Protein AF-A0AAN7HJ62-F1 (afdb_monomer_lite)

Radius of gyration: 29.07 Å; chains: 1; bounding box: 78×61×78 Å

Secondary structure (DSSP, 8-state):
----PPTT---HHHHHT-----HHHHHHHHTTS---S-TTSHHHHHHHHHHHHH-HHHHTSHHHHHHHTSTT-HHHHHHHHHHHHTTT-PPPGGG--GGG--S--SSS-PPPHHHHHHHHHH-GGGHHHHHHHHHHHT-HHHHHHT----BHHHHHHHHH-TT-HHHHHHHHHHHT-SS-BB-EETTTTEE--SS-BSS----S-S--GGGGG-BEE--TT--GGG-TT-TTSSTTEESS-BPPP-PBPPHHHHHHTTSPPPSS--SS-THHHHHHHHHTT-HHHHHHHS-SS--HHHHHHHHHHHHHHHHH-HHHHHHHHT-HHHHHHT---HHHHHHHHHHHHHHHHHTT--GGGS-TTTS-GGG--S--SSSSPPPHHHHHHHHHH-GGGHHHHHHHHHHHT-HHHHHHHHTSSSPPPPPHHHHHHHHHTT-HHHHHHHHHHHHHTT-SSPPPPHHHHHHHHHT--------------SS-BSSGGGS-----STT--BTBTBB----HHHHHHHHS-HHHHHHHTTTT-----

InterPro domains:
  IPR059552 YKP1, C-terminal domain [PF28449] (106-203)

Foldseek 3Di:
DDDDDDPDDDDPVQQLVAADDDPVLLACLLCLNDQHSNNVHPSSVLSNLNSLQPPLVSLPDPVLVVQLLDPPSLSSLLSSQLNCLLVLHHDDPSSDDPSNHQLANPPPHQHDLVSLVVNCVVPVQCLVNSLLSCLQVLVLVSNVVNVDALALLSLQQLQVNVVHPSSVNSNVVSVPDPAYWHQADQQVSGGNDPDTDIRAAAQQQHCHPVNLVFADERDPPDDLLQQRGPSSVSSNYDNDGDDPDFDFQDPVRLCVLPDDADRHHDNALCLVQLLSCLLCLPVVSNVSNDDQAATDVCLVRSLLSNLNSLQVDVNSLVVCVVCVVSLVRNVHDPLSSLLSLLSSQLSCQLVQHNPQVLDCVRPPLLSHHQANAPPGQGDLVSLLSNCVSPVLCLVSSLLSCLNVVVVVSNVVSQPPPVGDQQAPVQLVSNVVVVPVVSNVVNVVRCVVVVPPHHHHDPSVVSLVVSVPDDPPPDDDDDDDDLADGSDCNLFDWDDDDPPCQDNRSRTDTDCVVSVCLVPDDPVSVCRRSVNPPDDPD

pLDDT: mean 84.21, std 17.34, range [27.38, 98.75]

Structure (mmCIF, N/CA/C/O backbone):
data_AF-A0AAN7HJ62-F1
#
_entry.id   AF-A0AAN7HJ62-F1
#
loop_
_atom_site.group_PDB
_atom_site.id
_atom_site.type_symbol
_atom_site.label_atom_id
_atom_site.label_alt_id
_atom_site.label_comp_id
_atom_site.label_asym_id
_atom_site.label_entity_id
_atom_site.label_seq_id
_atom_site.pdbx_PDB_ins_code
_atom_site.Cartn_x
_atom_site.Cartn_y
_atom_site.Cartn_z
_atom_site.occupancy
_atom_site.B_iso_or_equiv
_atom_site.auth_seq_id
_atom_site.auth_comp_id
_atom_site.auth_asym_id
_atom_site.auth_atom_id
_atom_site.pdbx_PDB_model_num
ATOM 1 N N . MET A 1 1 ? -43.494 28.699 21.855 1.00 34.56 1 MET A N 1
ATOM 2 C CA . MET A 1 1 ? -42.240 28.694 22.639 1.00 34.56 1 MET A CA 1
ATOM 3 C C . MET A 1 1 ? -41.115 29.136 21.722 1.00 34.56 1 MET A C 1
ATOM 5 O O . MET A 1 1 ? -40.906 28.504 20.698 1.00 34.56 1 MET A O 1
ATOM 9 N N . ARG A 1 2 ? -40.505 30.290 22.009 1.00 28.14 2 ARG A N 1
ATOM 10 C CA . ARG A 1 2 ? -39.436 30.890 21.200 1.00 28.14 2 ARG A CA 1
ATOM 11 C C . ARG A 1 2 ? -38.109 30.229 21.569 1.00 28.14 2 ARG A C 1
ATOM 13 O O . ARG A 1 2 ? -37.744 30.251 22.740 1.00 28.14 2 ARG A O 1
ATOM 20 N N . PHE A 1 3 ? -37.412 29.676 20.581 1.00 32.31 3 PHE A N 1
ATOM 21 C CA . PHE A 1 3 ? -36.001 29.322 20.703 1.00 32.31 3 PHE A CA 1
ATOM 22 C C . PHE A 1 3 ? -35.208 30.608 20.953 1.00 32.31 3 PHE A C 1
ATOM 24 O O . PHE A 1 3 ? -35.239 31.536 20.145 1.00 32.31 3 PHE A O 1
ATOM 31 N N . SER A 1 4 ? -34.560 30.698 22.109 1.00 30.91 4 SER A N 1
ATOM 32 C CA . SER A 1 4 ? -33.645 31.784 22.441 1.00 30.91 4 SER A CA 1
ATOM 33 C C . SER A 1 4 ? -32.374 31.643 21.605 1.00 30.91 4 SER A C 1
ATOM 35 O O . SER A 1 4 ? -31.598 30.708 21.787 1.00 30.91 4 SER A O 1
ATOM 37 N N . TYR A 1 5 ? -32.200 32.582 20.679 1.00 30.94 5 TYR A N 1
ATOM 38 C CA . TYR A 1 5 ? -31.002 32.803 19.878 1.00 30.94 5 TYR A CA 1
ATOM 39 C C . TYR A 1 5 ? -29.822 33.166 20.791 1.00 30.94 5 TYR A C 1
ATOM 41 O O . TYR A 1 5 ? -29.873 34.180 21.488 1.00 30.94 5 TYR A O 1
ATOM 49 N N . VAL A 1 6 ? -28.767 32.348 20.790 1.00 33.50 6 VAL A N 1
ATOM 50 C CA . VAL A 1 6 ? -27.471 32.695 21.390 1.00 33.50 6 VAL A CA 1
ATOM 51 C C . VAL A 1 6 ? -26.595 33.277 20.271 1.00 33.50 6 VAL A C 1
ATOM 53 O O . VAL A 1 6 ? -26.340 32.576 19.290 1.00 33.50 6 VAL A O 1
ATOM 56 N N . PRO A 1 7 ? -26.142 34.541 20.349 1.00 31.20 7 PRO A N 1
ATOM 57 C CA . PRO A 1 7 ? -25.315 35.138 19.306 1.00 31.20 7 PRO A CA 1
ATOM 58 C C . PRO A 1 7 ? -23.915 34.504 19.303 1.00 31.20 7 PRO A C 1
ATOM 60 O O . PRO A 1 7 ? -23.236 34.526 20.325 1.00 31.20 7 PRO A O 1
ATOM 63 N N . GLY A 1 8 ? -23.465 33.980 18.156 1.00 39.97 8 GLY A N 1
ATOM 64 C CA . GLY A 1 8 ? -22.044 33.674 17.912 1.00 39.97 8 GLY A CA 1
ATOM 65 C C . GLY A 1 8 ? -21.713 32.305 17.306 1.00 39.97 8 GLY A C 1
ATOM 66 O O . GLY A 1 8 ? -20.592 32.115 16.839 1.00 39.97 8 GLY A O 1
ATOM 67 N N . LEU A 1 9 ? -22.651 31.358 17.254 1.00 49.75 9 LEU A N 1
ATOM 68 C CA . LEU A 1 9 ? -22.414 30.035 16.665 1.00 49.75 9 LEU A CA 1
ATOM 69 C C . LEU A 1 9 ? -23.018 29.979 15.258 1.00 49.75 9 LEU A C 1
ATOM 71 O O . LEU A 1 9 ? -24.230 30.062 15.096 1.00 49.75 9 LEU A O 1
ATOM 75 N N . LEU A 1 10 ? -22.168 29.843 14.236 1.00 60.00 10 LEU A N 1
ATOM 76 C CA . LEU A 1 10 ? -22.622 29.501 12.883 1.00 60.00 10 LEU A CA 1
ATOM 77 C C . LEU A 1 10 ? -23.421 28.199 12.933 1.00 60.00 10 LEU A C 1
ATOM 79 O O . LEU A 1 10 ? -22.963 27.232 13.556 1.00 60.00 10 LEU A O 1
ATOM 83 N N . ASP A 1 11 ? -24.553 28.175 12.234 1.00 77.50 11 ASP A N 1
ATOM 84 C CA . ASP A 1 11 ? -25.334 26.958 12.028 1.00 77.50 11 ASP A CA 1
ATOM 85 C C . ASP A 1 11 ? -24.508 25.932 11.226 1.00 77.50 11 ASP A C 1
ATOM 87 O O . ASP A 1 11 ? -23.636 26.293 10.428 1.00 77.50 11 ASP A O 1
ATOM 91 N N . VAL A 1 12 ? -24.743 24.637 11.440 1.00 76.94 12 VAL A N 1
ATOM 92 C CA . VAL A 1 12 ? -23.928 23.557 10.860 1.00 76.94 12 VAL A CA 1
ATOM 93 C C . VAL A 1 12 ? -23.827 23.633 9.326 1.00 76.94 12 VAL A C 1
ATOM 95 O O . VAL A 1 12 ? -22.709 23.496 8.819 1.00 76.94 12 VAL A O 1
ATOM 98 N N . PRO A 1 13 ? -24.896 23.939 8.560 1.00 81.38 13 PRO A N 1
ATOM 99 C CA . PRO A 1 13 ? -24.796 24.129 7.112 1.00 81.38 13 PRO A CA 1
ATOM 100 C C . PRO A 1 13 ? -23.798 25.224 6.708 1.00 81.38 13 PRO A C 1
ATOM 102 O O . PRO A 1 13 ? -23.042 25.047 5.755 1.00 81.38 13 PRO A O 1
ATOM 105 N N . GLN A 1 14 ? -23.726 26.324 7.465 1.00 85.38 14 GLN A N 1
ATOM 106 C CA . GLN A 1 14 ? -22.780 27.416 7.205 1.00 85.38 14 GLN A CA 1
ATOM 107 C C . GLN A 1 14 ? -21.332 27.006 7.492 1.00 85.38 14 GLN A C 1
ATOM 109 O O . GLN A 1 14 ? -20.402 27.514 6.866 1.00 85.38 14 GLN A O 1
ATOM 114 N N . ARG A 1 15 ? -21.124 26.091 8.446 1.00 88.88 15 ARG A N 1
ATOM 115 C CA . ARG A 1 15 ? -19.797 25.527 8.721 1.00 88.88 15 ARG A CA 1
ATOM 116 C C . ARG A 1 15 ? -19.365 24.578 7.612 1.00 88.88 15 ARG A C 1
ATOM 118 O O . ARG A 1 15 ? -18.216 24.631 7.185 1.00 88.88 15 ARG A O 1
ATOM 125 N N . LEU A 1 16 ? -20.283 23.740 7.131 1.00 87.25 16 LEU A N 1
ATOM 126 C CA . LEU A 1 16 ? -20.037 22.785 6.048 1.00 87.25 16 LEU A CA 1
ATOM 127 C C . LEU A 1 16 ? -19.745 23.472 4.707 1.00 87.25 16 LEU A C 1
ATOM 129 O O . LEU A 1 16 ? -18.970 22.947 3.918 1.00 87.25 16 LEU A O 1
ATOM 133 N N . SER A 1 17 ? -20.301 24.661 4.456 1.00 90.44 17 SER A N 1
ATOM 134 C CA . SER A 1 17 ? -20.029 25.415 3.225 1.00 90.44 17 SER A CA 1
ATOM 135 C C . SER A 1 17 ? -18.665 26.119 3.210 1.00 90.44 17 SER A C 1
ATOM 137 O O . SER A 1 17 ? -18.243 26.629 2.174 1.00 90.44 17 SER A O 1
ATOM 139 N N . ARG A 1 18 ? -17.975 26.212 4.352 1.00 93.00 18 ARG A N 1
ATOM 140 C CA . ARG A 1 18 ? -16.694 26.920 4.482 1.00 93.00 18 ARG A CA 1
ATOM 141 C C . ARG A 1 18 ? -15.527 25.951 4.318 1.00 93.00 18 ARG A C 1
ATOM 143 O O . ARG A 1 18 ? -15.300 25.102 5.174 1.00 93.00 18 ARG A O 1
ATOM 150 N N . THR A 1 19 ? -14.762 26.130 3.244 1.00 93.56 19 THR A N 1
ATOM 151 C CA . THR A 1 19 ? -13.652 25.243 2.844 1.00 93.56 19 THR A CA 1
ATOM 152 C C . THR A 1 19 ? -12.260 25.817 3.125 1.00 93.56 19 THR A C 1
ATOM 154 O O . THR A 1 19 ? -11.263 25.099 3.027 1.00 93.56 19 THR A O 1
ATOM 157 N N . ALA A 1 20 ? -12.168 27.100 3.494 1.00 94.44 20 ALA A N 1
ATOM 158 C CA . ALA A 1 20 ? -10.898 27.764 3.774 1.00 94.44 20 ALA A CA 1
ATOM 159 C C . ALA A 1 20 ? -10.181 27.127 4.974 1.00 94.44 20 ALA A C 1
ATOM 161 O O . ALA A 1 20 ? -10.801 26.841 5.999 1.00 94.44 20 ALA A O 1
ATOM 162 N N . TYR A 1 21 ? -8.870 26.925 4.848 1.00 94.50 21 TYR A N 1
ATOM 163 C CA . TYR A 1 21 ? -8.033 26.429 5.938 1.00 94.50 21 TYR A CA 1
ATOM 164 C C . TYR A 1 21 ? -7.871 27.493 7.032 1.00 94.50 21 TYR A C 1
ATOM 166 O O . TYR A 1 21 ? -7.545 28.642 6.739 1.00 94.50 21 TYR A O 1
ATOM 174 N N . ASP A 1 22 ? -8.035 27.076 8.286 1.00 95.12 22 ASP A N 1
ATOM 175 C CA . ASP A 1 22 ? -7.809 27.892 9.479 1.00 95.12 22 ASP A CA 1
ATOM 176 C C . ASP A 1 22 ? -7.033 27.058 10.504 1.00 95.12 22 ASP A C 1
ATOM 178 O O . ASP A 1 22 ? -7.568 26.136 11.126 1.00 95.12 22 ASP A O 1
ATOM 182 N N . GLY A 1 23 ? -5.746 27.372 10.664 1.00 94.44 23 GLY A N 1
ATOM 183 C CA . GLY A 1 23 ? -4.855 26.630 11.552 1.00 94.44 23 GLY A CA 1
ATOM 184 C C . GLY A 1 23 ? -5.162 26.803 13.042 1.00 94.44 23 GLY A C 1
ATOM 185 O O . GLY A 1 23 ? -4.812 25.917 13.825 1.00 94.44 23 GLY A O 1
ATOM 186 N N . ALA A 1 24 ? -5.808 27.903 13.444 1.00 95.88 24 ALA A N 1
ATOM 187 C CA . ALA A 1 24 ? -6.216 28.126 14.829 1.00 95.88 24 ALA A CA 1
ATOM 188 C C . ALA A 1 24 ? -7.467 27.301 15.152 1.00 95.88 24 ALA A C 1
ATOM 190 O O . ALA A 1 24 ? -7.483 26.592 16.158 1.00 95.88 24 ALA A O 1
ATOM 191 N N . ALA A 1 25 ? -8.456 27.302 14.252 1.00 95.25 25 ALA A N 1
ATOM 192 C CA . ALA A 1 25 ? -9.637 26.449 14.377 1.00 95.25 25 ALA A CA 1
ATOM 193 C C . ALA A 1 25 ? -9.271 24.954 14.385 1.00 95.25 25 ALA A C 1
ATOM 195 O O . ALA A 1 25 ? -9.813 24.196 15.188 1.00 95.25 25 ALA A O 1
ATOM 196 N N . CYS A 1 26 ? -8.315 24.533 13.545 1.00 96.56 26 CYS A N 1
ATOM 197 C CA . CYS A 1 26 ? -7.801 23.158 13.551 1.00 96.56 26 CYS A CA 1
ATOM 198 C C . CYS A 1 26 ? -7.174 22.791 14.904 1.00 96.56 26 CYS A C 1
ATOM 200 O O . CYS A 1 26 ? -7.480 21.733 15.450 1.00 96.56 26 CYS A O 1
ATOM 202 N N . ARG A 1 27 ? -6.343 23.676 15.476 1.00 97.12 27 ARG A N 1
ATOM 203 C CA . ARG A 1 27 ? -5.712 23.448 16.787 1.00 97.12 27 ARG A CA 1
ATOM 204 C C . ARG A 1 27 ? -6.743 23.307 17.903 1.00 97.12 27 ARG A C 1
ATOM 206 O O . ARG A 1 27 ? -6.680 22.349 18.666 1.00 97.12 27 ARG A O 1
ATOM 213 N N . ALA A 1 28 ? -7.689 24.243 17.979 1.00 97.31 28 ALA A N 1
ATOM 214 C CA . ALA A 1 28 ? -8.726 24.238 19.008 1.00 97.31 28 ALA A CA 1
ATOM 215 C C . ALA A 1 28 ? -9.591 22.972 18.924 1.00 97.31 28 ALA A C 1
ATOM 217 O O . ALA A 1 28 ? -9.940 22.379 19.942 1.00 97.31 28 ALA A O 1
ATOM 218 N N . ALA A 1 29 ? -9.896 22.509 17.710 1.00 97.50 29 ALA A N 1
ATOM 219 C CA . ALA A 1 29 ? -10.641 21.273 17.512 1.00 97.50 29 ALA A CA 1
ATOM 220 C C . ALA A 1 29 ? -9.853 20.036 17.927 1.00 97.50 29 ALA A C 1
ATOM 222 O O . ALA A 1 29 ? -10.395 19.189 18.627 1.00 97.50 29 ALA A O 1
ATOM 223 N N . LEU A 1 30 ? -8.575 19.964 17.552 1.00 96.94 30 LEU A N 1
ATOM 224 C CA . LEU A 1 30 ? -7.676 18.869 17.908 1.00 96.94 30 LEU A CA 1
ATOM 225 C C . LEU A 1 30 ? -7.553 18.705 19.428 1.00 96.94 30 LEU A C 1
ATOM 227 O O . LEU A 1 30 ? -7.611 17.583 19.920 1.00 96.94 30 LEU A O 1
ATOM 231 N N . ARG A 1 31 ? -7.477 19.818 20.166 1.00 97.69 31 ARG A N 1
ATOM 232 C CA . ARG A 1 31 ? -7.431 19.852 21.639 1.00 97.69 31 ARG A CA 1
ATOM 233 C C . ARG A 1 31 ? -8.788 19.661 22.324 1.00 97.69 31 ARG A C 1
ATOM 235 O O . ARG A 1 31 ? -8.876 19.726 23.549 1.00 97.69 31 ARG A O 1
ATOM 242 N N . GLY A 1 32 ? -9.859 19.474 21.551 1.00 97.00 32 GLY A N 1
ATOM 243 C CA . GLY A 1 32 ? -11.221 19.358 22.069 1.00 97.00 32 GLY A CA 1
ATOM 244 C C . GLY A 1 32 ? -11.734 20.622 22.769 1.00 97.00 32 GLY A C 1
ATOM 245 O O . GLY A 1 32 ? -12.573 20.532 23.661 1.00 97.00 32 GLY A O 1
ATOM 246 N N . GLU A 1 33 ? -11.219 21.792 22.396 1.00 97.06 33 GLU A N 1
ATOM 247 C CA . GLU A 1 33 ? -11.586 23.086 22.979 1.00 97.06 33 GLU A CA 1
ATOM 248 C C . GLU A 1 33 ? -12.795 23.697 22.258 1.00 97.06 33 GLU A C 1
ATOM 250 O O . GLU A 1 33 ? -13.673 24.279 22.897 1.00 97.06 33 GLU A O 1
ATOM 255 N N . GLN A 1 34 ? -12.861 23.573 20.925 1.00 94.81 34 GLN A N 1
ATOM 256 C CA . GLN A 1 34 ? -13.913 24.204 20.124 1.00 94.81 34 GLN A CA 1
ATOM 257 C C . GLN A 1 34 ? -14.198 23.475 18.805 1.00 94.81 34 GLN A C 1
ATOM 259 O O . GLN A 1 34 ? -13.300 22.967 18.140 1.00 94.81 34 GLN A O 1
ATOM 264 N N . MET A 1 35 ? -15.461 23.491 18.369 1.00 93.56 35 MET A N 1
ATOM 265 C CA . MET A 1 35 ? -15.853 23.025 17.037 1.00 93.56 35 MET A CA 1
ATOM 266 C C . MET A 1 35 ? -15.442 24.030 15.936 1.00 93.56 35 MET A C 1
ATOM 268 O O . MET A 1 35 ? -15.850 25.199 16.010 1.00 93.56 35 MET A O 1
ATOM 272 N N . PRO A 1 36 ? -14.726 23.600 14.873 1.00 93.94 36 PRO A N 1
ATOM 273 C CA . PRO A 1 36 ? -14.311 24.465 13.771 1.00 93.94 36 PRO A CA 1
ATOM 274 C C . PRO A 1 36 ? -15.472 25.164 13.070 1.00 93.94 36 PRO A C 1
ATOM 276 O O . PRO A 1 36 ? -16.551 24.595 12.880 1.00 93.94 36 PRO A O 1
ATOM 279 N N . SER A 1 37 ? -15.239 26.396 12.621 1.00 91.06 37 SER A N 1
ATOM 280 C CA . SER A 1 37 ? -16.208 27.159 11.825 1.00 91.06 37 SER A CA 1
ATOM 281 C C . SER A 1 37 ? -16.223 26.770 10.338 1.00 91.06 37 SER A C 1
ATOM 283 O O . SER A 1 37 ? -17.085 27.232 9.599 1.00 91.06 37 SER A O 1
ATOM 285 N N . ASN A 1 38 ? -15.285 25.927 9.903 1.00 93.06 38 ASN A N 1
ATOM 286 C CA . ASN A 1 38 ? -14.951 25.593 8.517 1.00 93.06 38 ASN A CA 1
ATOM 287 C C . ASN A 1 38 ? -14.954 24.073 8.268 1.00 93.06 38 ASN A C 1
ATOM 289 O O . ASN A 1 38 ? -13.984 23.502 7.779 1.00 93.06 38 ASN A O 1
ATOM 293 N N . LEU A 1 39 ? -16.056 23.399 8.609 1.00 94.00 39 LEU A N 1
ATOM 294 C CA . LEU A 1 39 ? -16.227 21.946 8.450 1.00 94.00 39 LEU A CA 1
ATOM 295 C C . LEU A 1 39 ? -16.313 21.461 6.991 1.00 94.00 39 LEU A C 1
ATOM 297 O O . LEU A 1 39 ? -16.396 20.251 6.771 1.00 94.00 39 LEU A O 1
ATOM 301 N N . GLY A 1 40 ? -16.302 22.372 6.014 1.00 92.25 40 GLY A N 1
ATOM 302 C CA . GLY A 1 40 ? -16.067 22.049 4.606 1.00 92.25 40 GLY A CA 1
ATOM 303 C C . GLY A 1 40 ? -14.589 21.812 4.277 1.00 92.25 40 GLY A C 1
ATOM 304 O O . GLY A 1 40 ? -14.281 21.299 3.207 1.00 92.25 40 GLY A O 1
ATOM 305 N N . ASN A 1 41 ? -13.664 22.175 5.172 1.00 93.81 41 ASN A N 1
ATOM 306 C CA . ASN A 1 41 ? -12.242 21.880 5.033 1.00 93.81 41 ASN A CA 1
ATOM 307 C C . ASN A 1 41 ? -11.910 20.501 5.626 1.00 93.81 41 ASN A C 1
ATOM 309 O O . ASN A 1 41 ? -12.194 20.239 6.793 1.00 93.81 41 ASN A O 1
ATOM 313 N N . GLU A 1 42 ? -11.265 19.633 4.851 1.00 93.00 42 GLU A N 1
ATOM 314 C CA . GLU A 1 42 ? -10.982 18.254 5.264 1.00 93.00 42 GLU A CA 1
ATOM 315 C C . GLU A 1 42 ? -10.034 18.154 6.468 1.00 93.00 42 GLU A C 1
ATOM 317 O O . GLU A 1 42 ? -10.309 17.405 7.405 1.00 93.00 42 GLU A O 1
ATOM 322 N N . VAL A 1 43 ? -8.982 18.976 6.515 1.00 94.75 43 VAL A N 1
ATOM 323 C CA . VAL A 1 43 ? -8.031 19.011 7.640 1.00 94.75 43 VAL A CA 1
ATOM 324 C C . VAL A 1 43 ? -8.747 19.390 8.938 1.00 94.75 43 VAL A C 1
ATOM 326 O O . VAL A 1 43 ? -8.548 18.748 9.968 1.00 94.75 43 VAL A O 1
ATOM 329 N N . ALA A 1 44 ? -9.654 20.371 8.884 1.00 95.88 44 ALA A N 1
ATOM 330 C CA . ALA A 1 44 ? -10.465 20.757 10.038 1.00 95.88 44 ALA A CA 1
ATOM 331 C C . ALA A 1 44 ? -11.379 19.615 10.518 1.00 95.88 44 ALA A C 1
ATOM 333 O O . ALA A 1 44 ? -11.548 19.431 11.726 1.00 95.88 44 ALA A O 1
ATOM 334 N N . ARG A 1 45 ? -11.943 18.819 9.595 1.00 96.12 45 ARG A N 1
ATOM 335 C CA . ARG A 1 45 ? -12.752 17.635 9.939 1.00 96.12 45 ARG A CA 1
ATOM 336 C C . ARG A 1 45 ? -11.909 16.569 10.638 1.00 96.12 45 ARG A C 1
ATOM 338 O O . ARG A 1 45 ? -12.356 16.048 11.655 1.00 96.12 45 ARG A O 1
ATOM 345 N N . LEU A 1 46 ? -10.704 16.279 10.143 1.00 96.12 46 LEU A N 1
ATOM 346 C CA . LEU A 1 46 ? -9.788 15.308 10.755 1.00 96.12 46 LEU A CA 1
ATOM 347 C C . LEU A 1 46 ? -9.353 15.749 12.160 1.00 96.12 46 LEU A C 1
ATOM 349 O O . LEU A 1 46 ? -9.448 14.967 13.106 1.00 96.12 46 LEU A O 1
ATOM 353 N N . CYS A 1 47 ? -8.972 17.023 12.326 1.00 97.50 47 CYS A N 1
ATOM 354 C CA . CYS A 1 47 ? -8.679 17.604 13.638 1.00 97.50 47 CYS A CA 1
ATOM 355 C C . CYS A 1 47 ? -9.869 17.469 14.601 1.00 97.50 47 CYS A C 1
ATOM 357 O O . CYS A 1 47 ? -9.681 17.104 15.759 1.00 97.50 47 CYS A O 1
ATOM 359 N N . LEU A 1 48 ? -11.096 17.714 14.125 1.00 97.94 48 LEU A N 1
ATOM 360 C CA . LEU A 1 48 ? -12.304 17.543 14.931 1.00 97.94 48 LEU A CA 1
ATOM 361 C C . LEU A 1 48 ? -12.535 16.077 15.332 1.00 97.94 48 LEU A C 1
ATOM 363 O O . LEU A 1 48 ? -12.838 15.817 16.494 1.00 97.94 48 LEU A O 1
ATOM 367 N N . VAL A 1 49 ? -12.376 15.117 14.412 1.00 98.00 49 VAL A N 1
ATOM 368 C CA . VAL A 1 49 ? -12.493 13.679 14.725 1.00 98.00 49 VAL A CA 1
ATOM 369 C C . VAL A 1 49 ? -11.513 13.293 15.827 1.00 98.00 49 VAL A C 1
ATOM 371 O O . VAL A 1 49 ? -11.924 12.676 16.813 1.00 98.00 49 VAL A O 1
ATOM 374 N N . ARG A 1 50 ? -10.247 13.709 15.717 1.00 97.12 50 ARG A N 1
ATOM 375 C CA . ARG A 1 50 ? -9.253 13.464 16.765 1.00 97.12 50 ARG A CA 1
ATOM 376 C C . ARG A 1 50 ? -9.656 14.085 18.095 1.00 97.12 50 ARG A C 1
ATOM 378 O O . ARG A 1 50 ? -9.661 13.393 19.111 1.00 97.12 50 ARG A O 1
ATOM 385 N N . GLY A 1 51 ? -10.073 15.349 18.079 1.00 98.12 51 GLY A N 1
ATOM 386 C CA . GLY A 1 51 ? -10.568 16.043 19.264 1.00 98.12 51 GLY A CA 1
ATOM 387 C C . GLY A 1 51 ? -11.682 15.278 19.973 1.00 98.12 51 GLY A C 1
ATOM 388 O O . GLY A 1 51 ? -11.623 15.040 21.179 1.00 98.12 51 GLY A O 1
ATOM 389 N N . ILE A 1 52 ? -12.675 14.810 19.214 1.00 98.56 52 ILE A N 1
ATOM 390 C CA . ILE A 1 52 ? -13.781 14.000 19.737 1.00 98.56 52 ILE A CA 1
ATOM 391 C C . ILE A 1 52 ? -13.254 12.701 20.368 1.00 98.56 52 ILE A C 1
ATOM 393 O O . ILE A 1 52 ? -13.668 12.340 21.467 1.00 98.56 52 ILE A O 1
ATOM 397 N N . ARG A 1 53 ? -12.321 11.995 19.720 1.00 97.69 53 ARG A N 1
ATOM 398 C CA . ARG A 1 53 ? -11.784 10.717 20.225 1.00 97.69 53 ARG A CA 1
ATOM 399 C C . ARG A 1 53 ? -10.908 10.861 21.473 1.00 97.69 53 ARG A C 1
ATOM 401 O O . ARG A 1 53 ? -10.881 9.953 22.309 1.00 97.69 53 ARG A O 1
ATOM 408 N N . HIS A 1 54 ? -10.199 11.975 21.619 1.00 97.00 54 HIS A N 1
ATOM 409 C CA . HIS A 1 54 ? -9.254 12.183 22.719 1.00 97.00 54 HIS A CA 1
ATOM 410 C C . HIS A 1 54 ? -9.869 12.917 23.920 1.00 97.00 54 HIS A C 1
ATOM 412 O O . HIS A 1 54 ? -9.442 12.685 25.050 1.00 97.00 54 HIS A O 1
ATOM 418 N N . HIS A 1 55 ? -10.923 13.716 23.722 1.00 97.94 55 HIS A N 1
ATOM 419 C CA . HIS A 1 55 ? -11.489 14.568 24.771 1.00 97.94 55 HIS A CA 1
ATOM 420 C C . HIS A 1 55 ? -12.936 14.180 25.109 1.00 97.94 55 HIS A C 1
ATOM 422 O O . HIS A 1 55 ? -13.897 14.606 24.470 1.00 97.94 55 HIS A O 1
ATOM 428 N N . ALA A 1 56 ? -13.112 13.391 26.175 1.00 97.12 56 ALA A N 1
ATOM 429 C CA . ALA A 1 56 ? -14.416 12.836 26.551 1.00 97.12 56 ALA A CA 1
ATOM 430 C C . ALA A 1 56 ? -15.480 13.907 26.872 1.00 97.12 56 ALA A C 1
ATOM 432 O O . ALA A 1 56 ? -16.644 13.745 26.515 1.00 97.12 56 ALA A O 1
ATOM 433 N N . ALA A 1 57 ? -15.107 15.008 27.536 1.00 97.75 57 ALA A N 1
ATOM 434 C CA . ALA A 1 57 ? -16.034 16.114 27.805 1.00 97.75 57 ALA A CA 1
ATOM 435 C C . ALA A 1 57 ? -16.505 16.787 26.504 1.00 97.75 57 ALA A C 1
ATOM 437 O O . ALA A 1 57 ? -17.690 17.065 26.340 1.00 97.75 57 ALA A O 1
ATOM 438 N N . PHE A 1 58 ? -15.591 16.965 25.549 1.00 97.81 58 PHE A N 1
ATOM 439 C CA . PHE A 1 58 ? -15.892 17.552 24.249 1.00 97.81 58 PHE A CA 1
ATOM 440 C C . PHE A 1 58 ? -16.808 16.656 23.407 1.00 97.81 58 PHE A C 1
ATOM 442 O O . PHE A 1 58 ? -17.784 17.140 22.837 1.00 97.81 58 PHE A O 1
ATOM 449 N N . ALA A 1 59 ? -16.587 15.338 23.406 1.00 97.56 59 ALA A N 1
ATOM 450 C CA . ALA A 1 59 ? -17.467 14.379 22.730 1.00 97.56 59 ALA A CA 1
ATOM 451 C C . ALA A 1 59 ? -18.906 14.354 23.283 1.00 97.56 59 ALA A C 1
ATOM 453 O O . ALA A 1 59 ? -19.854 14.054 22.551 1.00 97.56 59 ALA A O 1
ATOM 454 N N . ARG A 1 60 ? -19.077 14.676 24.573 1.00 96.81 60 ARG A N 1
ATOM 455 C CA . ARG A 1 60 ? -20.389 14.806 25.228 1.00 96.81 60 ARG A CA 1
ATOM 456 C C . ARG A 1 60 ? -21.040 16.174 25.015 1.00 96.81 60 ARG A C 1
ATOM 458 O O . ARG A 1 60 ? -22.188 16.350 25.416 1.00 96.81 60 ARG A O 1
ATOM 465 N N . SER A 1 61 ? -20.341 17.131 24.405 1.00 96.31 61 SER A N 1
ATOM 466 C CA . SER A 1 61 ? -20.885 18.473 24.204 1.00 96.31 61 SER A CA 1
ATOM 467 C C . SER A 1 61 ? -22.152 18.449 23.330 1.00 96.31 61 SER A C 1
ATOM 469 O O . SER A 1 61 ? -22.252 17.626 22.409 1.00 96.31 61 SER A O 1
ATOM 471 N N . PRO A 1 62 ? -23.115 19.360 23.576 1.00 93.19 62 PRO A N 1
ATOM 472 C CA . PRO A 1 62 ? -24.311 19.490 22.742 1.00 93.19 62 PRO A CA 1
ATOM 473 C C . PRO A 1 62 ? -23.981 19.746 21.269 1.00 93.19 62 PRO A C 1
ATOM 475 O O . PRO A 1 62 ? -24.645 19.211 20.389 1.00 93.19 62 PRO A O 1
ATOM 478 N N . ASP A 1 63 ? -22.917 20.504 21.015 1.00 91.69 63 ASP A N 1
ATOM 479 C CA . ASP A 1 63 ? -22.411 20.827 19.684 1.00 91.69 63 ASP A CA 1
ATOM 480 C C . ASP A 1 63 ? -22.018 19.569 18.893 1.00 91.69 63 ASP A C 1
ATOM 482 O O . ASP A 1 63 ? -22.480 19.360 17.770 1.00 91.69 63 ASP A O 1
ATOM 486 N N . VAL A 1 64 ? -21.208 18.690 19.496 1.00 94.75 64 VAL A N 1
ATOM 487 C CA . VAL A 1 64 ? -20.784 17.431 18.863 1.00 94.75 64 VAL A CA 1
ATOM 488 C C . VAL A 1 64 ? -21.955 16.456 18.738 1.00 94.75 64 VAL A C 1
ATOM 490 O O . VAL A 1 64 ? -22.084 15.788 17.713 1.00 94.75 64 VAL A O 1
ATOM 493 N N . ALA A 1 65 ? -22.832 16.381 19.745 1.00 92.94 65 ALA A N 1
ATOM 494 C CA . ALA A 1 65 ? -24.028 15.542 19.685 1.00 92.94 65 ALA A CA 1
ATOM 495 C C . ALA A 1 65 ? -24.984 15.984 18.562 1.00 92.94 65 ALA A C 1
ATOM 497 O O . ALA A 1 65 ? -25.476 15.142 17.812 1.00 92.94 65 ALA A O 1
ATOM 498 N N . GLY A 1 66 ? -25.193 17.294 18.408 1.00 91.12 66 GLY A N 1
ATOM 499 C CA . GLY A 1 66 ? -25.990 17.876 17.333 1.00 91.12 66 GLY A CA 1
ATOM 500 C C . GLY A 1 66 ? -25.392 17.591 15.958 1.00 91.12 66 GLY A C 1
ATOM 501 O O . GLY A 1 66 ? -26.104 17.130 15.073 1.00 91.12 66 GLY A O 1
ATOM 502 N N . LEU A 1 67 ? -24.077 17.776 15.792 1.00 92.38 67 LEU A N 1
ATOM 503 C CA . LEU A 1 67 ? -23.378 17.470 14.541 1.00 92.38 67 LEU A CA 1
ATOM 504 C C . LEU A 1 67 ? -23.453 15.978 14.174 1.00 92.38 67 LEU A C 1
ATOM 506 O O . LEU A 1 67 ? -23.691 15.641 13.016 1.00 92.38 67 LEU A O 1
ATOM 510 N N . ALA A 1 68 ? -23.271 15.090 15.154 1.00 93.12 68 ALA A N 1
ATOM 511 C CA . ALA A 1 68 ? -23.325 13.641 14.965 1.00 93.12 68 ALA A CA 1
ATOM 512 C C . ALA A 1 68 ? -24.719 13.128 14.562 1.00 93.12 68 ALA A C 1
ATOM 514 O O . ALA A 1 68 ? -24.817 12.088 13.917 1.00 93.12 68 ALA A O 1
ATOM 515 N N . ALA A 1 69 ? -25.787 13.844 14.922 1.00 90.69 69 ALA A N 1
ATOM 516 C CA . ALA A 1 69 ? -27.157 13.476 14.571 1.00 90.69 69 ALA A CA 1
ATOM 517 C C . ALA A 1 69 ? -27.553 13.863 13.130 1.00 90.69 69 ALA A C 1
ATOM 519 O O . ALA A 1 69 ? -28.618 13.463 12.661 1.00 90.69 69 ALA A O 1
ATOM 520 N N . ILE A 1 70 ? -26.730 14.644 12.417 1.00 88.94 70 ILE A N 1
ATOM 521 C CA . ILE A 1 70 ? -27.060 15.131 11.072 1.00 88.94 70 ILE A CA 1
ATOM 522 C C . ILE A 1 70 ? -26.808 14.031 10.023 1.00 88.94 70 ILE A C 1
ATOM 524 O O . ILE A 1 70 ? -25.694 13.498 9.945 1.00 88.94 70 ILE A O 1
ATOM 528 N N . PRO A 1 71 ? -27.789 13.723 9.150 1.00 87.62 71 PRO A N 1
ATOM 529 C CA . PRO A 1 71 ? -27.595 12.791 8.042 1.00 87.62 71 PRO A CA 1
ATOM 530 C C . PRO A 1 71 ? -26.396 13.168 7.159 1.00 87.62 71 PRO A C 1
ATOM 532 O O . PRO A 1 71 ? -26.179 14.333 6.833 1.00 87.62 71 PRO A O 1
ATOM 535 N N . GLY A 1 72 ? -25.593 12.174 6.773 1.00 87.12 72 GLY A N 1
ATOM 536 C CA . GLY A 1 72 ? -24.364 12.386 5.997 1.00 87.12 72 GLY A CA 1
ATOM 537 C C . GLY A 1 72 ? -23.139 12.804 6.825 1.00 87.12 72 GLY A C 1
ATOM 538 O O . GLY A 1 72 ? -22.042 12.884 6.281 1.00 87.12 72 GLY A O 1
ATOM 539 N N . GLN A 1 73 ? -23.276 13.005 8.142 1.00 91.31 73 GLN A N 1
ATOM 540 C CA . GLN A 1 73 ? -22.162 13.307 9.055 1.00 91.31 73 GLN A CA 1
ATOM 541 C C . GLN A 1 73 ? -21.724 12.098 9.905 1.00 91.31 73 GLN A C 1
ATOM 543 O O . GLN A 1 73 ? -21.181 12.253 11.001 1.00 91.31 73 GLN A O 1
ATOM 548 N N . GLY A 1 74 ? -21.895 10.878 9.375 1.00 93.31 74 GLY A N 1
ATOM 549 C CA . GLY A 1 74 ? -21.607 9.618 10.078 1.00 93.31 74 GLY A CA 1
ATOM 550 C C . GLY A 1 74 ? -20.173 9.486 10.611 1.00 93.31 74 GLY A C 1
ATOM 551 O O . GLY A 1 74 ? -19.963 8.828 11.625 1.00 93.31 74 GLY A O 1
ATOM 552 N N . LEU A 1 75 ? -19.203 10.180 10.002 1.00 95.62 75 LEU A N 1
ATOM 553 C CA . LEU A 1 75 ? -17.824 10.286 10.500 1.00 95.62 75 LEU A CA 1
ATOM 554 C C . LEU A 1 75 ? -17.765 10.769 11.961 1.00 95.62 75 LEU A C 1
ATOM 556 O O . LEU A 1 75 ? -17.098 10.162 12.797 1.00 95.62 75 LEU A O 1
ATOM 560 N N . PHE A 1 76 ? -18.490 11.842 12.288 1.00 97.25 76 PHE A N 1
ATOM 561 C CA . PHE A 1 76 ? -18.488 12.405 13.640 1.00 97.25 76 PHE A CA 1
ATOM 562 C C . PHE A 1 76 ? -19.310 11.553 14.609 1.00 97.25 76 PHE A C 1
ATOM 564 O O . PHE A 1 76 ? -18.943 11.440 15.778 1.00 97.25 76 PHE A O 1
ATOM 571 N N . ALA A 1 77 ? -20.371 10.899 14.122 1.00 97.31 77 ALA A N 1
ATOM 572 C CA . ALA A 1 77 ? -21.135 9.934 14.908 1.00 97.31 77 ALA A CA 1
ATOM 573 C C . ALA A 1 77 ? -20.269 8.745 15.340 1.00 97.31 77 ALA A C 1
ATOM 575 O O . ALA A 1 77 ? -20.221 8.438 16.528 1.00 97.31 77 ALA A O 1
ATOM 576 N N . ARG A 1 78 ? -19.506 8.141 14.417 1.00 98.19 78 ARG A N 1
ATOM 577 C CA . ARG A 1 78 ? -18.560 7.060 14.736 1.00 98.19 78 ARG A CA 1
ATOM 578 C C . ARG A 1 78 ? -17.501 7.515 15.734 1.00 98.19 78 ARG A C 1
ATOM 580 O O . ARG A 1 78 ? -17.305 6.853 16.750 1.00 98.19 78 ARG A O 1
ATOM 587 N N . ALA A 1 79 ? -16.874 8.671 15.507 1.00 98.38 79 ALA A N 1
ATOM 588 C CA . ALA A 1 79 ? -15.879 9.230 16.426 1.00 98.38 79 ALA A CA 1
ATOM 589 C C . ALA A 1 79 ? -16.438 9.419 17.848 1.00 98.38 79 ALA A C 1
ATOM 591 O O . ALA A 1 79 ? -15.808 9.025 18.834 1.00 98.38 79 ALA A O 1
ATOM 592 N N . ARG A 1 80 ? -17.653 9.973 17.948 1.00 98.31 80 ARG A N 1
ATOM 593 C CA . ARG A 1 80 ? -18.355 10.187 19.216 1.00 98.31 80 ARG A CA 1
ATOM 594 C C . ARG A 1 80 ? -18.701 8.864 19.890 1.00 98.31 80 ARG A C 1
ATOM 596 O O . ARG A 1 80 ? -18.385 8.688 21.062 1.00 98.31 80 ARG A O 1
ATOM 603 N N . ASN A 1 81 ? -19.312 7.934 19.162 1.00 98.44 81 ASN A N 1
ATOM 604 C CA . ASN A 1 81 ? -19.703 6.625 19.680 1.00 98.44 81 ASN A CA 1
ATOM 605 C C . ASN A 1 81 ? -18.490 5.848 20.199 1.00 98.44 81 ASN A C 1
ATOM 607 O O . ASN A 1 81 ? -18.550 5.298 21.295 1.00 98.44 81 ASN A O 1
ATOM 611 N N . ALA A 1 82 ? -17.369 5.878 19.469 1.00 98.56 82 ALA A N 1
ATOM 612 C CA . ALA A 1 82 ? -16.113 5.297 19.931 1.00 98.56 82 ALA A CA 1
ATOM 613 C C . ALA A 1 82 ? -15.691 5.903 21.277 1.00 98.56 82 ALA A C 1
ATOM 615 O O . ALA A 1 82 ? -15.389 5.170 22.213 1.00 98.56 82 ALA A O 1
ATOM 616 N N . ARG A 1 83 ? -15.693 7.239 21.400 1.00 98.44 83 ARG A N 1
ATOM 617 C CA . ARG A 1 83 ? -15.290 7.931 22.634 1.00 98.44 83 ARG A CA 1
ATOM 618 C C . ARG A 1 83 ? -16.181 7.609 23.828 1.00 98.44 83 ARG A C 1
ATOM 620 O O . ARG A 1 83 ? -15.654 7.482 24.935 1.00 98.44 83 ARG A O 1
ATOM 627 N N . LEU A 1 84 ? -17.491 7.502 23.618 1.00 98.50 84 LEU A N 1
ATOM 628 C CA . LEU A 1 84 ? -18.436 7.114 24.666 1.00 98.50 84 LEU A CA 1
ATOM 629 C C . LEU A 1 84 ? -18.144 5.693 25.157 1.00 98.50 84 LEU A C 1
ATOM 631 O O . LEU A 1 84 ? -17.935 5.513 26.352 1.00 98.50 84 LEU A O 1
ATOM 635 N N . ILE A 1 85 ? -17.986 4.730 24.239 1.00 98.69 85 ILE A N 1
ATOM 636 C CA . ILE A 1 85 ? -17.629 3.342 24.582 1.00 98.69 85 ILE A CA 1
ATOM 637 C C . ILE A 1 85 ? -16.324 3.311 25.385 1.00 98.69 85 ILE A C 1
ATOM 639 O O . ILE A 1 85 ? -16.280 2.733 26.464 1.00 98.69 85 ILE A O 1
ATOM 643 N N . MET A 1 86 ? -15.287 4.014 24.916 1.00 98.50 86 MET A N 1
ATOM 644 C CA . MET A 1 86 ? -13.991 4.151 25.603 1.00 98.50 86 MET A CA 1
ATOM 645 C C . MET A 1 86 ? -14.064 4.892 26.949 1.00 98.50 86 MET A C 1
ATOM 647 O O . MET A 1 86 ? -13.055 5.024 27.639 1.00 98.50 86 MET A O 1
ATOM 651 N N . SER A 1 87 ? -15.227 5.436 27.301 1.00 98.31 87 SER A N 1
ATOM 652 C CA . SER A 1 87 ? -15.506 6.088 28.581 1.00 98.31 87 SER A CA 1
ATOM 653 C C . SER A 1 87 ? -16.526 5.300 29.413 1.00 98.31 87 SER A C 1
ATOM 655 O O . SER A 1 87 ? -17.153 5.885 30.289 1.00 98.31 87 SER A O 1
ATOM 657 N N . ASP A 1 88 ? -16.686 4.000 29.136 1.00 98.56 88 ASP A N 1
ATOM 658 C CA . ASP A 1 88 ? -17.639 3.092 29.790 1.00 98.56 88 ASP A CA 1
ATOM 659 C C . ASP A 1 88 ? -19.121 3.465 29.594 1.00 98.56 88 ASP A C 1
ATOM 661 O O . ASP A 1 88 ? -19.977 3.127 30.408 1.00 98.56 88 ASP A O 1
ATOM 665 N N . GLU A 1 89 ? -19.447 4.153 28.496 1.00 98.06 89 GLU A N 1
ATOM 666 C CA . GLU A 1 89 ? -20.812 4.561 28.159 1.00 98.06 89 GLU A CA 1
ATOM 667 C C . GLU A 1 89 ? -21.264 3.917 26.844 1.00 98.06 89 GLU A C 1
ATOM 669 O O . GLU A 1 89 ? -20.735 4.210 25.770 1.00 98.06 89 GLU A O 1
ATOM 674 N N . ILE A 1 90 ? -22.289 3.063 26.907 1.00 97.81 90 ILE A N 1
ATOM 675 C CA . ILE A 1 90 ? -22.875 2.443 25.715 1.00 97.81 90 ILE A CA 1
ATOM 676 C C . ILE A 1 90 ? -23.807 3.441 25.016 1.00 97.81 90 ILE A C 1
ATOM 678 O O . ILE A 1 90 ? -24.818 3.832 25.609 1.00 97.81 90 ILE A O 1
ATOM 682 N N . PRO A 1 91 ? -23.534 3.840 23.756 1.00 96.69 9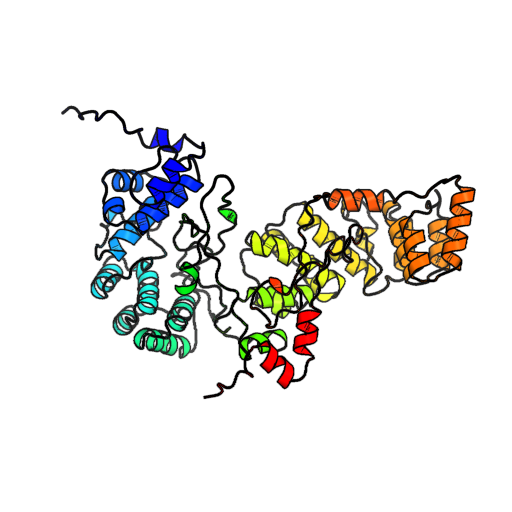1 PRO A N 1
ATOM 683 C CA . PRO A 1 91 ? -24.404 4.770 23.055 1.00 96.69 91 PRO A CA 1
ATOM 684 C C . PRO A 1 91 ? -25.813 4.178 22.861 1.00 96.69 91 PRO A C 1
ATOM 686 O O . PRO A 1 91 ? -25.963 2.954 22.736 1.00 96.69 91 PRO A O 1
ATOM 689 N N . PRO A 1 92 ? -26.857 5.024 22.830 1.00 94.25 92 PRO A N 1
ATOM 690 C CA . PRO A 1 92 ? -28.235 4.574 22.666 1.00 94.25 92 PRO A CA 1
ATOM 691 C C . PRO A 1 92 ? -28.480 4.039 21.244 1.00 94.25 92 PRO A C 1
ATOM 693 O O . PRO A 1 92 ? -27.712 4.330 20.322 1.00 94.25 92 PRO A O 1
ATOM 696 N N . LYS A 1 93 ? -29.552 3.258 21.054 1.00 92.69 93 LYS A N 1
ATOM 697 C CA . LYS A 1 93 ? -29.821 2.542 19.791 1.00 92.69 93 LYS A CA 1
ATOM 698 C C . LYS A 1 93 ? -29.934 3.483 18.593 1.00 92.69 93 LYS A C 1
ATOM 700 O O . LYS A 1 93 ? -29.480 3.156 17.501 1.00 92.69 93 LYS A O 1
ATOM 705 N N . GLU A 1 94 ? -30.482 4.672 18.801 1.00 91.06 94 GLU A N 1
ATOM 706 C CA . GLU A 1 94 ? -30.674 5.693 17.771 1.00 91.06 94 GLU A CA 1
ATOM 707 C C . GLU A 1 94 ? -29.332 6.218 17.237 1.00 91.06 94 GLU A C 1
ATOM 709 O O . GLU A 1 94 ? -29.232 6.579 16.069 1.00 91.06 94 GLU A O 1
ATOM 714 N N . ALA A 1 95 ? -28.284 6.212 18.069 1.00 91.06 95 ALA A N 1
ATOM 715 C CA . ALA A 1 95 ? -26.933 6.611 17.678 1.00 91.06 95 ALA A CA 1
ATOM 716 C C . ALA A 1 95 ? -26.119 5.461 17.056 1.00 91.06 95 ALA A C 1
ATOM 718 O O . ALA A 1 95 ? -25.046 5.712 16.507 1.00 91.06 95 ALA A O 1
ATOM 719 N N . MET A 1 96 ? -26.606 4.218 17.139 1.00 93.88 96 MET A N 1
ATOM 720 C CA . MET A 1 96 ? -25.887 2.980 16.815 1.00 93.88 96 MET A CA 1
ATOM 721 C C . MET A 1 96 ? -26.559 2.239 15.654 1.00 93.88 96 MET A C 1
ATOM 723 O O . MET A 1 96 ? -27.137 1.164 15.823 1.00 93.88 96 MET A O 1
ATOM 727 N N . GLN A 1 97 ? -26.464 2.836 14.469 1.00 91.88 97 GLN A N 1
ATOM 728 C CA . GLN A 1 97 ? -26.852 2.246 13.189 1.00 91.88 97 GLN A CA 1
ATOM 729 C C . GLN A 1 97 ? -25.611 1.670 12.481 1.00 91.88 97 GLN A C 1
ATOM 731 O O . GLN A 1 97 ? -24.493 2.068 12.823 1.00 91.88 97 GLN A O 1
ATOM 736 N N . PRO A 1 98 ? -25.761 0.759 11.502 1.00 90.69 98 PRO A N 1
ATOM 737 C CA . PRO A 1 98 ? -24.624 0.137 10.816 1.00 90.69 98 PRO A CA 1
ATOM 738 C C . PRO A 1 98 ? -23.574 1.134 10.297 1.00 90.69 98 PRO A C 1
ATOM 740 O O . PRO A 1 98 ? -22.375 0.908 10.438 1.00 90.69 98 PRO A O 1
ATOM 743 N N . GLU A 1 99 ? -24.003 2.283 9.776 1.00 91.25 99 GLU A N 1
ATOM 744 C CA . GLU A 1 99 ? -23.136 3.330 9.222 1.00 91.25 99 GLU A CA 1
ATOM 745 C C . GLU A 1 99 ? -22.433 4.167 10.307 1.00 91.25 99 GLU A C 1
ATOM 747 O O . GLU A 1 99 ? -21.465 4.886 10.023 1.00 91.25 99 GLU A O 1
ATOM 752 N N . THR A 1 100 ? -22.917 4.098 11.551 1.00 95.06 100 THR A N 1
ATOM 753 C CA . THR A 1 100 ? -22.401 4.834 12.714 1.00 95.06 100 THR A CA 1
ATOM 754 C C . THR A 1 100 ? -21.706 3.936 13.737 1.00 95.06 100 THR A C 1
ATOM 756 O O . THR A 1 100 ? -21.275 4.428 14.788 1.00 95.06 100 THR A O 1
ATOM 759 N N . TYR A 1 101 ? -21.521 2.649 13.424 1.00 96.12 101 TYR A N 1
ATOM 760 C CA . TYR A 1 101 ? -20.674 1.763 14.211 1.00 96.12 101 TYR A CA 1
ATOM 761 C C . TYR A 1 101 ? -19.207 2.182 14.102 1.00 96.12 101 TYR A C 1
ATOM 763 O O . TYR A 1 101 ? -18.646 2.209 13.004 1.00 96.12 101 TYR A O 1
ATOM 771 N N . PRO A 1 102 ? -18.553 2.519 15.225 1.00 97.31 102 PRO A N 1
ATOM 772 C CA . PRO A 1 102 ? -17.127 2.786 15.210 1.00 97.31 102 PRO A CA 1
ATOM 773 C C . PRO A 1 102 ? -16.337 1.504 14.950 1.00 97.31 102 PRO A C 1
ATOM 775 O O . PRO A 1 102 ? -16.588 0.471 15.569 1.00 97.31 102 PRO A O 1
ATOM 778 N N . TYR A 1 103 ? -15.344 1.591 14.066 1.00 97.31 103 TYR A N 1
ATOM 779 C CA . TYR A 1 103 ? -14.462 0.466 13.758 1.00 97.31 103 TYR A CA 1
ATOM 780 C C . TYR A 1 103 ? -13.412 0.236 14.861 1.00 97.31 103 TYR A C 1
ATOM 782 O O . TYR A 1 103 ? -13.241 -0.884 15.334 1.00 97.31 103 TYR A O 1
ATOM 790 N N . CYS A 1 104 ? -12.759 1.309 15.331 1.00 97.69 104 CYS A N 1
ATOM 791 C CA . CYS A 1 104 ? -11.806 1.2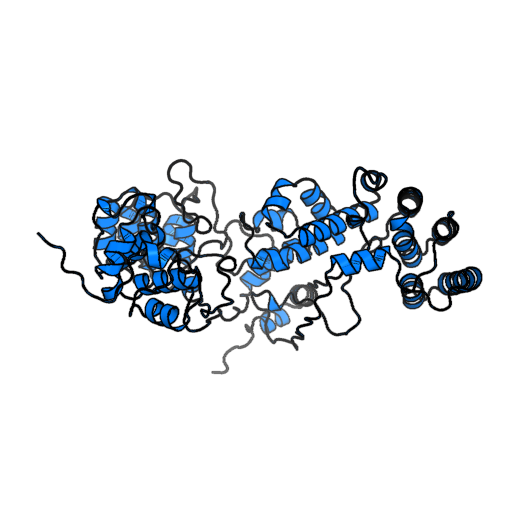77 16.445 1.00 97.69 104 CYS A CA 1
ATOM 792 C C . CYS A 1 104 ? -12.425 1.847 17.735 1.00 97.69 104 CYS A C 1
ATOM 794 O O . CYS A 1 104 ? -12.712 3.049 17.806 1.00 97.69 104 CYS A O 1
ATOM 796 N N . ILE A 1 105 ? -12.577 1.000 18.763 1.00 98.19 105 ILE A N 1
ATOM 797 C CA . ILE A 1 105 ? -13.250 1.308 20.048 1.00 98.19 105 ILE A CA 1
ATOM 798 C C . ILE A 1 105 ? -12.347 1.173 21.287 1.00 98.19 105 ILE A C 1
ATOM 800 O O . ILE A 1 105 ? -12.842 1.096 22.410 1.00 98.19 105 ILE A O 1
ATOM 804 N N . TRP A 1 106 ? -11.033 1.088 21.084 1.00 97.38 106 TRP A N 1
ATOM 805 C CA . TRP A 1 106 ? -10.041 0.810 22.136 1.00 97.38 106 TRP A CA 1
ATOM 806 C C . TRP A 1 106 ? -8.869 1.805 22.158 1.00 97.38 106 TRP A C 1
ATOM 808 O O . TRP A 1 106 ? -7.940 1.650 22.945 1.00 97.38 106 TRP A O 1
ATOM 818 N N . HIS A 1 107 ? -8.878 2.817 21.283 1.00 95.69 107 HIS A N 1
ATOM 819 C CA . HIS A 1 107 ? -7.829 3.835 21.200 1.00 95.69 107 HIS A CA 1
ATOM 820 C C . HIS A 1 107 ? -8.426 5.252 21.153 1.00 95.69 107 HIS A C 1
ATOM 822 O O . HIS A 1 107 ? -9.257 5.518 20.276 1.00 95.69 107 HIS A O 1
ATOM 828 N N . PRO A 1 108 ? -8.010 6.187 22.029 1.00 95.31 108 PRO A N 1
ATOM 829 C CA . PRO A 1 108 ? -6.800 6.142 22.864 1.00 95.31 108 PRO A CA 1
ATOM 830 C C . PRO A 1 108 ? -6.972 5.498 24.248 1.00 95.31 108 PRO A C 1
ATOM 832 O O . PRO A 1 108 ? -6.018 5.469 25.018 1.00 95.31 108 PRO A O 1
ATOM 835 N N . ALA A 1 109 ? -8.169 5.025 24.595 1.00 96.38 109 ALA A N 1
ATOM 836 C CA . ALA A 1 109 ? -8.445 4.422 25.895 1.00 96.38 109 ALA A CA 1
ATOM 837 C C . ALA A 1 109 ? -9.226 3.116 25.734 1.00 96.38 109 ALA A C 1
ATOM 839 O O . ALA A 1 109 ? -10.036 2.978 24.820 1.00 96.38 109 ALA A O 1
ATOM 840 N N . ILE A 1 110 ? -8.990 2.180 26.645 1.00 97.25 110 ILE A N 1
ATOM 841 C CA . ILE A 1 110 ? -9.646 0.873 26.687 1.00 97.25 110 ILE A CA 1
ATOM 842 C C . ILE A 1 110 ? -10.817 0.963 27.672 1.00 97.25 110 ILE A C 1
ATOM 844 O O . ILE A 1 110 ? -10.646 1.484 28.775 1.00 97.25 110 ILE A O 1
ATOM 848 N N . ALA A 1 111 ? -11.993 0.475 27.275 1.00 98.50 111 ALA A N 1
ATOM 849 C CA . ALA A 1 111 ? -13.151 0.375 28.163 1.00 98.50 111 ALA A CA 1
ATOM 850 C C . ALA A 1 111 ? -13.040 -0.849 29.083 1.00 98.50 111 ALA A C 1
ATOM 852 O O . ALA A 1 111 ? -12.297 -1.787 28.797 1.00 98.50 111 ALA A O 1
ATOM 853 N N . LYS A 1 112 ? -13.811 -0.878 30.168 1.00 98.62 112 LYS A N 1
ATOM 854 C CA . LYS A 1 112 ? -13.885 -2.041 31.059 1.00 98.62 112 LYS A CA 1
ATOM 855 C C . LYS A 1 112 ? -14.451 -3.260 30.338 1.00 98.62 112 LYS A C 1
ATOM 857 O O . LYS A 1 112 ? -15.282 -3.150 29.436 1.00 98.62 112 LYS A O 1
ATOM 862 N N . GLU A 1 113 ? -14.059 -4.436 30.816 1.00 98.44 113 GLU A N 1
ATOM 863 C CA . GLU A 1 113 ? -14.545 -5.715 30.296 1.00 98.44 113 GLU A CA 1
ATOM 864 C C . GLU A 1 113 ? -16.083 -5.805 30.316 1.00 98.44 113 GLU A C 1
ATOM 866 O O . GLU A 1 113 ? -16.686 -6.194 29.319 1.00 98.44 113 GLU A O 1
ATOM 871 N N . ASP A 1 114 ? -16.737 -5.352 31.392 1.00 98.62 114 ASP A N 1
ATOM 872 C CA . ASP A 1 114 ? -18.206 -5.350 31.492 1.00 98.62 114 ASP A CA 1
ATOM 873 C C . ASP A 1 114 ? -18.879 -4.436 30.463 1.00 98.62 114 ASP A C 1
ATOM 875 O O . ASP A 1 114 ? -19.904 -4.809 29.890 1.00 98.62 114 ASP A O 1
ATOM 879 N N . THR A 1 115 ? -18.278 -3.281 30.161 1.00 98.75 115 THR A N 1
ATOM 880 C CA . THR A 1 115 ? -18.751 -2.384 29.097 1.00 98.75 115 THR A CA 1
ATOM 881 C C . THR A 1 115 ? -18.733 -3.115 27.758 1.00 98.75 115 THR A C 1
ATOM 883 O O . THR A 1 115 ? -19.708 -3.095 27.010 1.00 98.75 115 THR A O 1
ATOM 886 N N . TYR A 1 116 ? -17.638 -3.804 27.444 1.00 98.75 116 TYR A N 1
ATOM 887 C CA . TYR A 1 116 ? -17.524 -4.562 26.203 1.00 98.75 116 TYR A CA 1
ATOM 888 C C . TYR A 1 116 ? -18.483 -5.757 26.141 1.00 98.75 116 TYR A C 1
ATOM 890 O O . TYR A 1 116 ? -19.062 -6.016 25.082 1.00 98.75 116 TYR A O 1
ATOM 898 N N . ARG A 1 117 ? -18.713 -6.437 27.269 1.00 98.69 117 ARG A N 1
ATOM 899 C CA . ARG A 1 117 ? -19.710 -7.506 27.395 1.00 98.69 117 ARG A CA 1
ATOM 900 C C . ARG A 1 117 ? -21.121 -6.986 27.113 1.00 98.69 117 ARG A C 1
ATOM 902 O O . ARG A 1 117 ? -21.827 -7.557 26.283 1.00 98.69 117 ARG A O 1
ATOM 909 N N . GLU A 1 118 ? -21.509 -5.866 27.723 1.00 98.50 118 GLU A N 1
ATOM 910 C CA . GLU A 1 118 ? -22.796 -5.210 27.464 1.00 98.50 118 GLU A CA 1
ATOM 911 C C . GLU A 1 118 ? -22.909 -4.738 26.005 1.00 98.50 118 GLU A C 1
ATOM 913 O O . GLU A 1 118 ? -23.957 -4.907 25.376 1.00 98.50 118 GLU A O 1
ATOM 918 N N . LEU A 1 119 ? -21.828 -4.190 25.435 1.00 98.56 119 LEU A N 1
ATOM 919 C CA . LEU A 1 119 ? -21.794 -3.732 24.047 1.00 98.56 119 LEU A CA 1
ATOM 920 C C . LEU A 1 119 ? -22.065 -4.881 23.071 1.00 98.56 119 LEU A C 1
ATOM 922 O O . LEU A 1 119 ? -22.910 -4.735 22.189 1.00 98.56 119 LEU A O 1
ATOM 926 N N . ALA A 1 120 ? -21.382 -6.016 23.238 1.00 98.12 120 ALA A N 1
ATOM 927 C CA . ALA A 1 120 ? -21.558 -7.188 22.383 1.00 98.12 120 ALA A CA 1
ATOM 928 C C . ALA A 1 120 ? -22.968 -7.788 22.505 1.00 98.12 120 ALA A C 1
ATOM 930 O O . ALA A 1 120 ? -23.538 -8.226 21.507 1.00 98.12 120 ALA A O 1
ATOM 931 N N . GLN A 1 121 ? -23.559 -7.762 23.704 1.00 97.75 121 GLN A N 1
ATOM 932 C CA . GLN A 1 121 ? -24.936 -8.211 23.924 1.00 97.75 121 GLN A CA 1
ATOM 933 C C . GLN A 1 121 ? -25.963 -7.272 23.276 1.00 97.75 121 GLN A C 1
ATOM 935 O O . GLN A 1 121 ? -26.913 -7.732 22.641 1.00 97.75 121 GLN A O 1
ATOM 940 N N . ARG A 1 122 ? -25.792 -5.951 23.424 1.00 97.62 122 ARG A N 1
ATOM 941 C CA . ARG A 1 122 ? -26.734 -4.949 22.896 1.00 97.62 122 ARG A CA 1
ATOM 942 C C . ARG A 1 122 ? -26.608 -4.768 21.383 1.00 97.62 122 ARG A C 1
ATOM 944 O O . ARG A 1 122 ? -27.620 -4.527 20.725 1.00 97.62 122 ARG A O 1
ATOM 951 N N . TYR A 1 123 ? -25.397 -4.900 20.843 1.00 97.12 123 TYR A N 1
ATOM 952 C CA . TYR A 1 123 ? -25.085 -4.750 19.422 1.00 97.12 123 TYR A CA 1
ATOM 953 C C . TYR A 1 123 ? -24.246 -5.937 18.916 1.00 97.12 123 TYR A C 1
ATOM 955 O O . TYR A 1 123 ? -23.036 -5.801 18.719 1.00 97.12 123 TYR A O 1
ATOM 963 N N . PRO A 1 124 ? -24.871 -7.098 18.631 1.00 95.56 124 PRO A N 1
ATOM 964 C CA . PRO A 1 124 ? -24.155 -8.305 18.202 1.00 95.56 124 PRO A CA 1
ATOM 965 C C . PRO A 1 124 ? -23.286 -8.125 16.950 1.00 95.56 124 PRO A C 1
ATOM 967 O O . PRO A 1 124 ? -22.270 -8.798 16.799 1.00 95.56 124 PRO A O 1
ATOM 970 N N . ALA A 1 125 ? -23.634 -7.181 16.068 1.00 95.12 125 ALA A N 1
ATOM 971 C CA . ALA A 1 125 ? -22.841 -6.839 14.886 1.00 95.12 125 ALA A CA 1
ATOM 972 C C . ALA A 1 125 ? -21.447 -6.263 15.220 1.00 95.12 125 ALA A C 1
ATOM 974 O O . ALA A 1 125 ? -20.556 -6.303 14.376 1.00 95.12 125 ALA A O 1
ATOM 975 N N . MET A 1 126 ? -21.237 -5.759 16.443 1.00 97.25 126 MET A N 1
ATOM 976 C CA . MET A 1 126 ? -19.964 -5.183 16.895 1.00 97.25 126 MET A CA 1
ATOM 977 C C . MET A 1 126 ? -19.052 -6.169 17.636 1.00 97.25 126 MET A C 1
ATOM 979 O O . MET A 1 126 ? -18.002 -5.782 18.154 1.00 97.25 126 MET A O 1
ATOM 983 N N . ARG A 1 127 ? -19.429 -7.451 17.716 1.00 97.69 127 ARG A N 1
ATOM 984 C CA . ARG A 1 127 ? -18.683 -8.452 18.494 1.00 97.69 127 ARG A CA 1
ATOM 985 C C . ARG A 1 127 ? -17.225 -8.626 18.051 1.00 97.69 127 ARG A C 1
ATOM 987 O O . ARG A 1 127 ? -16.387 -8.939 18.884 1.00 97.69 127 ARG A O 1
ATOM 994 N N . TYR A 1 128 ? -16.895 -8.366 16.783 1.00 98.38 128 TYR A N 1
ATOM 995 C CA . TYR A 1 128 ? -15.510 -8.426 16.291 1.00 98.38 128 TYR A CA 1
ATOM 996 C C . TYR A 1 128 ? -14.677 -7.220 16.731 1.00 98.38 128 TYR A C 1
ATOM 998 O O . TYR A 1 128 ? -13.531 -7.385 17.139 1.00 98.38 128 TYR A O 1
ATOM 1006 N N . GLN A 1 129 ? -15.262 -6.022 16.743 1.00 98.44 129 GLN A N 1
ATOM 1007 C CA . GLN A 1 129 ? -14.643 -4.825 17.309 1.00 98.44 129 GLN A CA 1
ATOM 1008 C C . GLN A 1 129 ? -14.384 -5.021 18.807 1.00 98.44 129 GLN A C 1
ATOM 1010 O O . GLN A 1 129 ? -13.314 -4.664 19.299 1.00 98.44 129 GLN A O 1
ATOM 1015 N N . VAL A 1 130 ? -15.331 -5.646 19.518 1.00 98.75 130 VAL A N 1
ATOM 1016 C CA . VAL A 1 130 ? -15.148 -6.057 20.916 1.00 98.75 130 VAL A CA 1
ATOM 1017 C C . VAL A 1 130 ? -14.043 -7.106 21.051 1.00 98.75 130 VAL A C 1
ATOM 1019 O O . VAL A 1 130 ? -13.171 -6.956 21.900 1.00 98.75 130 VAL A O 1
ATOM 1022 N N . GLY A 1 131 ? -14.017 -8.130 20.196 1.00 98.62 131 GLY A N 1
ATOM 1023 C CA . GLY A 1 131 ? -12.977 -9.160 20.209 1.00 98.62 131 GLY A CA 1
ATOM 1024 C C . GLY A 1 131 ? -11.574 -8.591 20.000 1.00 98.62 131 GLY A C 1
ATOM 1025 O O . GLY A 1 131 ? -10.643 -8.962 20.714 1.00 98.62 131 GLY A O 1
ATOM 1026 N N . ARG A 1 132 ? -11.423 -7.623 19.091 1.00 98.50 132 ARG A N 1
ATOM 1027 C CA . ARG A 1 132 ? -10.152 -6.916 18.898 1.00 98.50 132 ARG A CA 1
ATOM 1028 C C . ARG A 1 132 ? -9.795 -6.014 20.078 1.00 98.50 132 ARG A C 1
ATOM 1030 O O . ARG A 1 132 ? -8.639 -5.989 20.488 1.00 98.50 132 ARG A O 1
ATOM 1037 N N . ALA A 1 133 ? -10.773 -5.351 20.696 1.00 98.56 133 ALA A N 1
ATOM 1038 C CA . ALA A 1 133 ? -10.545 -4.638 21.953 1.00 98.56 133 ALA A CA 1
ATOM 1039 C C . ALA A 1 133 ? -10.087 -5.586 23.079 1.00 98.56 133 ALA A C 1
ATOM 1041 O O . ALA A 1 133 ? -9.209 -5.225 23.856 1.00 98.56 133 ALA A O 1
ATOM 1042 N N . CYS A 1 134 ? -10.608 -6.818 23.133 1.00 98.75 134 CYS A N 1
ATOM 1043 C CA . CYS A 1 134 ? -10.163 -7.838 24.087 1.00 98.75 134 CYS A CA 1
ATOM 1044 C C . CYS A 1 134 ? -8.702 -8.243 23.856 1.00 98.75 134 CYS A C 1
ATOM 1046 O O . CYS A 1 134 ? -7.969 -8.398 24.829 1.00 98.75 134 CYS A O 1
ATOM 1048 N N . ALA A 1 135 ? -8.257 -8.362 22.601 1.00 98.50 135 ALA A N 1
ATOM 1049 C CA . ALA A 1 135 ? -6.849 -8.607 22.272 1.00 98.50 135 ALA A CA 1
ATOM 1050 C C . ALA A 1 135 ? -5.928 -7.481 22.780 1.00 98.50 135 ALA A C 1
ATOM 1052 O O . ALA A 1 135 ? -4.865 -7.740 23.348 1.00 98.50 135 ALA A O 1
ATOM 1053 N N . VAL A 1 136 ? -6.373 -6.228 22.664 1.00 97.69 136 VAL A N 1
ATOM 1054 C CA . VAL A 1 136 ? -5.653 -5.057 23.189 1.00 97.69 136 VAL A CA 1
ATOM 1055 C C . VAL A 1 136 ? -5.672 -4.992 24.720 1.00 97.69 136 VAL A C 1
ATOM 1057 O O . VAL A 1 136 ? -4.672 -4.648 25.345 1.00 97.69 136 VAL A O 1
ATOM 1060 N N . ALA A 1 137 ? -6.794 -5.331 25.346 1.00 97.44 137 ALA A N 1
ATOM 1061 C CA . ALA A 1 137 ? -6.966 -5.239 26.793 1.00 97.44 137 ALA A CA 1
ATOM 1062 C C . ALA A 1 137 ? -6.436 -6.460 27.563 1.00 97.44 137 ALA A C 1
ATOM 1064 O O . ALA A 1 137 ? -6.175 -6.375 28.760 1.00 97.44 137 ALA A O 1
ATOM 1065 N N . GLY A 1 138 ? -6.283 -7.605 26.894 1.00 98.00 138 GLY A N 1
ATOM 1066 C CA . GLY A 1 138 ? -6.015 -8.889 27.538 1.00 98.00 138 GLY A CA 1
ATOM 1067 C C . GLY A 1 138 ? -7.246 -9.575 28.133 1.00 98.00 138 GLY A C 1
ATOM 1068 O O . GLY A 1 138 ? -7.093 -10.428 29.002 1.00 98.00 138 GLY A O 1
ATOM 1069 N N . TYR A 1 139 ? -8.459 -9.229 27.699 1.00 98.56 139 TYR A N 1
ATOM 1070 C CA . TYR A 1 139 ? -9.702 -9.821 28.211 1.00 98.56 139 TYR A CA 1
ATOM 1071 C C . TYR A 1 139 ? -9.977 -11.190 27.568 1.00 98.56 139 TYR A C 1
ATOM 1073 O O . TYR A 1 139 ? -10.915 -11.358 26.789 1.00 98.56 139 TYR A O 1
ATOM 1081 N N . SER A 1 140 ? -9.128 -12.181 27.861 1.00 98.31 140 SER A N 1
ATOM 1082 C CA . SER A 1 140 ? -9.197 -13.511 27.234 1.00 98.31 140 SER A CA 1
ATOM 1083 C C . SER A 1 140 ? -10.473 -14.276 27.573 1.00 98.31 140 SER A C 1
ATOM 1085 O O . SER A 1 140 ? -10.975 -15.020 26.734 1.00 98.31 140 SER A O 1
ATOM 1087 N N . GLN A 1 141 ? -11.030 -14.076 28.770 1.00 98.38 141 GLN A N 1
ATOM 1088 C CA . GLN A 1 141 ? -12.300 -14.684 29.156 1.00 98.38 141 GLN A CA 1
ATOM 1089 C C . GLN A 1 141 ? -13.454 -14.140 28.308 1.00 98.38 141 GLN A C 1
ATOM 1091 O O . GLN A 1 141 ? -14.112 -14.929 27.631 1.00 98.38 141 GLN A O 1
ATOM 1096 N N . LEU A 1 142 ? -13.639 -12.815 28.266 1.00 98.62 142 LEU A N 1
ATOM 1097 C CA . LEU A 1 142 ? -14.642 -12.196 27.402 1.00 98.62 142 LEU A CA 1
ATOM 1098 C C . LEU A 1 142 ? -14.449 -12.587 25.933 1.00 98.62 142 LEU A C 1
ATOM 1100 O O . LEU A 1 142 ? -15.421 -12.926 25.273 1.00 98.62 142 LEU A O 1
ATOM 1104 N N . TYR A 1 143 ? -13.214 -12.619 25.421 1.00 98.69 143 TYR A N 1
ATOM 1105 C CA . TYR A 1 143 ? -12.963 -13.052 24.043 1.00 98.69 143 TYR A CA 1
ATOM 1106 C C . TYR A 1 143 ? -13.554 -14.441 23.740 1.00 98.69 143 TYR A C 1
ATOM 1108 O O . TYR A 1 143 ? -14.185 -14.621 22.699 1.00 98.69 143 TYR A O 1
ATOM 1116 N N . ARG A 1 144 ? -13.406 -15.406 24.661 1.00 98.25 144 ARG A N 1
ATOM 1117 C CA . ARG A 1 144 ? -13.997 -16.749 24.516 1.00 98.25 144 ARG A CA 1
ATOM 1118 C C . ARG A 1 144 ? -15.528 -16.718 24.567 1.00 98.25 144 ARG A C 1
ATOM 1120 O O . ARG A 1 144 ? -16.159 -17.478 23.844 1.00 98.25 144 ARG A O 1
ATOM 1127 N N . GLU A 1 145 ? -16.122 -15.841 25.380 1.00 98.31 145 GLU A N 1
ATOM 1128 C CA . GLU A 1 145 ? -17.585 -15.672 25.475 1.00 98.31 145 GLU A CA 1
ATOM 1129 C C . GLU A 1 145 ? -18.213 -15.157 24.166 1.00 98.31 145 GLU A C 1
ATOM 1131 O O . GLU A 1 145 ? -19.381 -15.432 23.900 1.00 98.31 145 GLU A O 1
ATOM 1136 N N . LEU A 1 146 ? -17.459 -14.419 23.341 1.00 98.12 146 LEU A N 1
ATOM 1137 C CA . LEU A 1 146 ? -17.959 -13.834 22.088 1.00 98.12 146 LEU A CA 1
ATOM 1138 C C . LEU A 1 146 ? -18.183 -14.859 20.964 1.00 98.12 146 LEU A C 1
ATOM 1140 O O . LEU A 1 146 ? -18.854 -14.520 19.982 1.00 98.12 146 LEU A O 1
ATOM 1144 N N . ASP A 1 147 ? -17.598 -16.057 21.087 1.00 96.56 147 ASP A N 1
ATOM 1145 C CA . ASP A 1 147 ? -17.682 -17.154 20.111 1.00 96.56 147 ASP A CA 1
ATOM 1146 C C . ASP A 1 147 ? -17.439 -16.672 18.665 1.00 96.56 147 ASP A C 1
ATOM 1148 O O . ASP A 1 147 ? -18.287 -16.747 17.767 1.00 96.56 147 ASP A O 1
ATOM 1152 N N . LEU A 1 148 ? -16.281 -16.034 18.468 1.00 98.12 148 LEU A N 1
ATOM 1153 C CA . LEU A 1 148 ? -15.874 -15.487 17.177 1.00 98.12 148 LEU A CA 1
ATOM 1154 C C . LEU A 1 148 ? -15.198 -16.558 16.328 1.00 98.12 148 LEU A C 1
ATOM 1156 O O . LEU A 1 148 ? -14.445 -17.391 16.831 1.00 98.12 148 LEU A O 1
ATOM 1160 N N . LEU A 1 149 ? -15.363 -16.457 15.006 1.00 97.88 149 LEU A N 1
ATOM 1161 C CA . LEU A 1 149 ? -14.445 -17.144 14.101 1.00 97.88 149 LEU A CA 1
ATOM 1162 C C . LEU A 1 149 ? -13.006 -16.660 14.366 1.00 97.88 149 LEU A C 1
ATOM 1164 O O . LEU A 1 149 ? -12.818 -15.460 14.597 1.00 97.88 149 LEU A O 1
ATOM 1168 N N . PRO A 1 150 ? -12.002 -17.553 14.294 1.00 98.00 150 PRO A N 1
ATOM 1169 C CA . PRO A 1 150 ? -10.600 -17.230 14.553 1.00 98.00 150 PRO A CA 1
ATOM 1170 C C . PRO A 1 150 ? -10.059 -16.255 13.493 1.00 98.00 150 PRO A C 1
ATOM 1172 O O . PRO A 1 150 ? -9.614 -16.659 12.417 1.00 98.00 150 PRO A O 1
ATOM 1175 N N . ASP A 1 151 ? -10.158 -14.960 13.790 1.00 98.50 151 ASP A N 1
ATOM 1176 C CA . ASP A 1 151 ? -9.835 -13.857 12.885 1.00 98.50 151 ASP A CA 1
ATOM 1177 C C . ASP A 1 151 ? -8.351 -13.466 12.947 1.00 98.50 151 ASP A C 1
ATOM 1179 O O . ASP A 1 151 ? -7.778 -13.283 14.024 1.00 98.50 151 ASP A O 1
ATOM 1183 N N . VAL A 1 152 ? -7.729 -13.312 11.775 1.00 97.12 152 VAL A N 1
ATOM 1184 C CA . VAL A 1 152 ? -6.295 -13.007 11.663 1.00 97.12 152 VAL A CA 1
ATOM 1185 C C . VAL A 1 152 ? -5.930 -11.604 12.144 1.00 97.12 152 VAL A C 1
ATOM 1187 O O . VAL A 1 152 ? -4.831 -11.430 12.661 1.00 97.12 152 VAL A O 1
ATOM 1190 N N . SER A 1 153 ? -6.819 -10.613 12.043 1.00 96.12 153 SER A N 1
ATOM 1191 C CA . SER A 1 153 ? -6.539 -9.264 12.544 1.00 96.12 153 SER A CA 1
ATOM 1192 C C . SER A 1 153 ? -6.593 -9.205 14.067 1.00 96.12 153 SER A C 1
ATOM 1194 O O . SER A 1 153 ? -5.763 -8.539 14.683 1.00 96.12 153 SER A O 1
ATOM 1196 N N . ILE A 1 154 ? -7.494 -9.961 14.700 1.00 98.38 154 ILE A N 1
ATOM 1197 C CA . ILE A 1 154 ? -7.475 -10.128 16.161 1.00 98.38 154 ILE A CA 1
ATOM 1198 C C . ILE A 1 154 ? -6.194 -10.850 16.607 1.00 98.38 154 ILE A C 1
ATOM 1200 O O . ILE A 1 154 ? -5.593 -10.451 17.605 1.00 98.38 154 ILE A O 1
ATOM 1204 N N . ALA A 1 155 ? -5.735 -11.865 15.866 1.00 98.19 155 ALA A N 1
ATOM 1205 C CA . ALA A 1 155 ? -4.468 -12.536 16.165 1.00 98.19 155 ALA A CA 1
ATOM 1206 C C . ALA A 1 155 ? -3.265 -11.589 16.047 1.00 98.19 155 ALA A C 1
ATOM 1208 O O . ALA A 1 155 ? -2.421 -11.571 16.940 1.00 98.19 155 ALA A O 1
ATOM 1209 N N . GLU A 1 156 ? -3.176 -10.793 14.976 1.00 96.44 156 GLU A N 1
ATOM 1210 C CA . GLU A 1 156 ? -2.091 -9.816 14.815 1.00 96.44 156 GLU A CA 1
ATOM 1211 C C . GLU A 1 156 ? -2.087 -8.785 15.951 1.00 96.44 156 GLU A C 1
ATOM 1213 O O . GLU A 1 156 ? -1.033 -8.519 16.522 1.00 96.44 156 GLU A O 1
ATOM 1218 N N . GLU A 1 157 ? -3.256 -8.272 16.343 1.00 96.69 157 GLU A N 1
ATOM 1219 C CA . GLU A 1 157 ? -3.398 -7.354 17.479 1.00 96.69 157 GLU A CA 1
ATOM 1220 C C . GLU A 1 157 ? -2.946 -7.994 18.803 1.00 96.69 157 GLU A C 1
ATOM 1222 O O . GLU A 1 157 ? -2.155 -7.418 19.551 1.00 96.69 157 GLU A O 1
ATOM 1227 N N . ALA A 1 158 ? -3.402 -9.219 19.072 1.00 97.75 158 ALA A N 1
ATOM 1228 C CA . ALA A 1 158 ? -3.066 -9.964 20.281 1.00 97.75 158 ALA A CA 1
ATOM 1229 C C . ALA A 1 158 ? -1.559 -10.256 20.379 1.00 97.75 158 ALA A C 1
ATOM 1231 O O . ALA A 1 158 ? -0.970 -10.152 21.457 1.00 97.75 158 ALA A O 1
ATOM 1232 N N . ARG A 1 159 ? -0.921 -10.571 19.245 1.00 95.69 159 ARG A N 1
ATOM 1233 C CA . ARG A 1 159 ? 0.521 -10.831 19.143 1.00 95.69 159 ARG A CA 1
ATOM 1234 C C . ARG A 1 159 ? 1.368 -9.621 19.534 1.00 95.69 159 ARG A C 1
ATOM 1236 O O . ARG A 1 159 ? 2.420 -9.797 20.151 1.00 95.69 159 ARG A O 1
ATOM 1243 N N . GLU A 1 160 ? 0.931 -8.410 19.191 1.00 91.50 160 GLU A N 1
ATOM 1244 C CA . GLU A 1 160 ? 1.669 -7.191 19.541 1.00 91.50 160 GLU A CA 1
ATOM 1245 C C . GLU A 1 160 ? 1.569 -6.826 21.021 1.00 91.50 160 GLU A C 1
ATOM 1247 O O . GLU A 1 160 ? 2.461 -6.170 21.562 1.00 91.50 160 GLU A O 1
ATOM 1252 N N . ASN A 1 161 ? 0.538 -7.298 21.717 1.00 91.06 161 ASN A N 1
ATOM 1253 C CA . ASN A 1 161 ? 0.356 -7.051 23.140 1.00 91.06 161 ASN A CA 1
ATOM 1254 C C . ASN A 1 161 ? 1.145 -8.046 24.015 1.00 91.06 161 ASN A C 1
ATOM 1256 O O . ASN A 1 161 ? 0.603 -8.766 24.855 1.00 91.06 161 ASN A O 1
ATOM 1260 N N . ARG A 1 162 ? 2.470 -8.075 23.828 1.00 84.00 162 ARG A N 1
ATOM 1261 C CA . ARG A 1 162 ? 3.384 -9.064 24.438 1.00 84.00 162 ARG A CA 1
ATOM 1262 C C . ARG A 1 162 ? 3.405 -9.053 25.971 1.00 84.00 162 ARG A C 1
ATOM 1264 O O . ARG A 1 162 ? 3.814 -10.039 26.577 1.00 84.00 162 ARG A O 1
ATOM 1271 N N . GLY A 1 163 ? 3.005 -7.944 26.592 1.00 88.12 163 GLY A N 1
ATOM 1272 C CA . GLY A 1 163 ? 2.978 -7.786 28.048 1.00 88.12 163 GLY A CA 1
ATOM 1273 C C . GLY A 1 163 ? 1.748 -8.391 28.729 1.00 88.12 163 GLY A C 1
ATOM 1274 O O . GLY A 1 163 ? 1.722 -8.462 29.955 1.00 88.12 163 GLY A O 1
ATOM 1275 N N . SER A 1 164 ? 0.738 -8.820 27.966 1.00 94.81 164 SER A N 1
ATOM 1276 C CA . SER A 1 164 ? -0.536 -9.300 28.499 1.00 94.81 164 SER A CA 1
ATOM 1277 C C . SER A 1 164 ? -0.682 -10.820 28.343 1.00 94.81 164 SER A C 1
ATOM 1279 O O . SER A 1 164 ? -0.810 -11.305 27.215 1.00 94.81 164 SER A O 1
ATOM 1281 N N . PRO A 1 165 ? -0.728 -11.596 29.447 1.00 96.44 165 PRO A N 1
ATOM 1282 C CA . PRO A 1 165 ? -1.012 -13.031 29.386 1.00 96.44 165 PRO A CA 1
ATOM 1283 C C . PRO A 1 165 ? -2.340 -13.336 28.686 1.00 96.44 165 PRO A C 1
ATOM 1285 O O . PRO A 1 165 ? -2.418 -14.262 27.891 1.00 96.44 165 PRO A O 1
ATOM 1288 N N . GLY A 1 166 ? -3.366 -12.510 28.904 1.00 97.81 166 GLY A N 1
ATOM 1289 C CA . GLY A 1 166 ? -4.656 -12.700 28.248 1.00 97.81 166 GLY A CA 1
ATOM 1290 C C . GLY A 1 166 ? -4.606 -12.453 26.738 1.00 97.81 166 GLY A C 1
ATOM 1291 O O . GLY A 1 166 ? -5.242 -13.177 25.979 1.00 97.81 166 GLY A O 1
ATOM 1292 N N . ALA A 1 167 ? -3.814 -11.487 26.266 1.00 97.75 167 ALA A N 1
ATOM 1293 C CA . ALA A 1 167 ? -3.618 -11.313 24.827 1.00 97.75 167 ALA A CA 1
ATOM 1294 C C . ALA A 1 167 ? -2.872 -12.508 24.222 1.00 97.75 167 ALA A C 1
ATOM 1296 O O . ALA A 1 167 ? -3.253 -13.014 23.169 1.00 97.75 167 ALA A O 1
ATOM 1297 N N . ARG A 1 168 ? -1.865 -13.025 24.932 1.00 97.94 168 ARG A N 1
ATOM 1298 C CA . ARG A 1 168 ? -1.168 -14.250 24.538 1.00 97.94 168 ARG A CA 1
ATOM 1299 C C . ARG A 1 168 ? -2.122 -15.445 24.426 1.00 97.94 168 ARG A C 1
ATOM 1301 O O . ARG A 1 168 ? -2.076 -16.131 23.409 1.00 97.94 168 ARG A O 1
ATOM 1308 N N . ASP A 1 169 ? -3.012 -15.646 25.397 1.00 98.38 169 ASP A N 1
ATOM 1309 C CA . ASP A 1 169 ? -4.030 -16.706 25.346 1.00 98.38 169 ASP A CA 1
ATOM 1310 C C . ASP A 1 169 ? -4.927 -16.578 24.105 1.00 98.38 169 ASP A C 1
ATOM 1312 O O . ASP A 1 169 ? -5.248 -17.576 23.462 1.00 98.38 169 ASP A O 1
ATOM 1316 N N . ILE A 1 170 ? -5.343 -15.351 23.763 1.00 98.69 170 ILE A N 1
ATOM 1317 C CA . ILE A 1 170 ? -6.170 -15.071 22.577 1.00 98.69 170 ILE A CA 1
ATOM 1318 C C . ILE A 1 170 ? -5.402 -15.427 21.299 1.00 98.69 170 ILE A C 1
ATOM 1320 O O . ILE A 1 170 ? -5.937 -16.115 20.428 1.00 98.69 170 ILE A O 1
ATOM 1324 N N . PHE A 1 171 ? -4.145 -14.989 21.192 1.00 98.38 171 PHE A N 1
ATOM 1325 C CA . PHE A 1 171 ? -3.289 -15.301 20.051 1.00 98.38 171 PHE A CA 1
ATOM 1326 C C . PHE A 1 171 ? -3.104 -16.813 19.885 1.00 98.38 171 PHE A C 1
ATOM 1328 O O . PHE A 1 171 ? -3.346 -17.344 18.803 1.00 98.38 171 PHE A O 1
ATOM 1335 N N . GLU A 1 172 ? -2.718 -17.516 20.951 1.00 98.12 172 GLU A N 1
ATOM 1336 C CA . GLU A 1 172 ? -2.494 -18.964 20.922 1.00 98.12 172 GLU A CA 1
ATOM 1337 C C . GLU A 1 172 ? -3.782 -19.726 20.570 1.00 98.12 172 GLU A C 1
ATOM 1339 O O . GLU A 1 172 ? -3.739 -20.644 19.750 1.00 98.12 172 GLU A O 1
ATOM 1344 N N . ALA A 1 173 ? -4.939 -19.301 21.093 1.00 98.25 173 ALA A N 1
ATOM 1345 C CA . ALA A 1 173 ? -6.232 -19.894 20.758 1.00 98.25 173 ALA A CA 1
ATOM 1346 C C . ALA A 1 173 ? -6.589 -19.739 19.270 1.00 98.25 173 ALA A C 1
ATOM 1348 O O . ALA A 1 173 ? -7.012 -20.708 18.638 1.00 98.25 173 ALA A O 1
ATOM 1349 N N . ILE A 1 174 ? -6.391 -18.549 18.688 1.00 98.50 174 ILE A N 1
ATOM 1350 C CA . ILE A 1 174 ? -6.642 -18.322 17.256 1.00 98.50 174 ILE A CA 1
ATOM 1351 C C . ILE A 1 174 ? -5.657 -19.122 16.397 1.00 98.50 174 ILE A C 1
ATOM 1353 O O . ILE A 1 174 ? -6.056 -19.742 15.412 1.00 98.50 174 ILE A O 1
ATOM 1357 N N . MET A 1 175 ? -4.372 -19.125 16.756 1.00 97.94 175 MET A N 1
ATOM 1358 C CA . MET A 1 175 ? -3.326 -19.802 15.982 1.00 97.94 175 MET A CA 1
ATOM 1359 C C . MET A 1 175 ? -3.412 -21.330 16.050 1.00 97.94 175 MET A C 1
ATOM 1361 O O . MET A 1 175 ? -2.956 -21.996 15.123 1.00 97.94 175 MET A O 1
ATOM 1365 N N . ALA A 1 176 ? -4.025 -21.888 17.098 1.00 97.75 176 ALA A N 1
ATOM 1366 C CA . ALA A 1 176 ? -4.312 -23.317 17.208 1.00 97.75 176 ALA A CA 1
ATOM 1367 C C . ALA A 1 176 ? -5.484 -23.780 16.318 1.00 97.75 176 ALA A C 1
ATOM 1369 O O . ALA A 1 176 ? -5.683 -24.984 16.141 1.00 97.75 176 ALA A O 1
ATOM 1370 N N . ALA A 1 177 ? -6.270 -22.856 15.754 1.00 97.38 177 ALA A N 1
ATOM 1371 C CA . ALA A 1 177 ? -7.389 -23.206 14.890 1.00 97.38 177 ALA A CA 1
ATOM 1372 C C . ALA A 1 177 ? -6.917 -23.788 13.547 1.00 97.38 177 ALA A C 1
ATOM 1374 O O . ALA A 1 177 ? -6.028 -23.250 12.888 1.00 97.38 177 ALA A O 1
ATOM 1375 N N . ILE A 1 178 ? -7.584 -24.858 13.097 1.00 95.25 178 ILE A N 1
ATOM 1376 C CA . ILE A 1 178 ? -7.287 -25.529 11.817 1.00 95.25 178 ILE A CA 1
ATOM 1377 C C . ILE A 1 178 ? -7.500 -24.576 10.632 1.00 95.25 178 ILE A C 1
ATOM 1379 O O . ILE A 1 178 ? -6.730 -24.577 9.674 1.00 95.25 178 ILE A O 1
ATOM 1383 N N . VAL A 1 179 ? -8.554 -23.759 10.699 1.00 97.19 179 VAL A N 1
ATOM 1384 C CA . VAL A 1 179 ? -8.896 -22.758 9.685 1.00 97.19 179 VAL A CA 1
ATOM 1385 C C . VAL A 1 179 ? -9.046 -21.413 10.374 1.00 97.19 179 VAL A C 1
ATOM 1387 O O . VAL A 1 179 ? -9.766 -21.305 11.364 1.00 97.19 179 VAL A O 1
ATOM 1390 N N . ARG A 1 180 ? -8.384 -20.396 9.822 1.00 97.81 180 ARG A N 1
ATOM 1391 C CA . ARG A 1 180 ? -8.468 -18.996 10.247 1.00 97.81 180 ARG A CA 1
ATOM 1392 C C . ARG A 1 180 ? -9.129 -18.158 9.165 1.00 97.81 180 ARG A C 1
ATOM 1394 O O . ARG A 1 180 ? -9.097 -18.523 7.986 1.00 97.81 180 ARG A O 1
ATOM 1401 N N . TYR A 1 181 ? -9.723 -17.047 9.576 1.00 97.88 181 TYR A N 1
ATOM 1402 C CA . TYR A 1 181 ? -10.586 -16.219 8.742 1.00 97.88 181 TYR A CA 1
ATOM 1403 C C . TYR A 1 181 ? -10.075 -14.784 8.673 1.00 97.88 181 TYR A C 1
ATOM 1405 O O . TYR A 1 181 ? -9.447 -14.287 9.605 1.00 97.88 181 TYR A O 1
ATOM 1413 N N . ARG A 1 182 ? -10.382 -14.104 7.570 1.00 95.38 182 ARG A N 1
ATOM 1414 C CA . ARG A 1 182 ? -10.297 -12.645 7.462 1.00 95.38 182 ARG A CA 1
ATOM 1415 C C . ARG A 1 182 ? -11.715 -12.092 7.496 1.00 95.38 182 ARG A C 1
ATOM 1417 O O . ARG A 1 182 ? -12.396 -12.037 6.470 1.00 95.38 182 ARG A O 1
ATOM 1424 N N . VAL A 1 183 ? -12.166 -11.761 8.700 1.00 96.94 183 VAL A N 1
ATOM 1425 C CA . VAL A 1 183 ? -13.475 -11.168 8.979 1.00 96.94 183 VAL A CA 1
ATOM 1426 C C . VAL A 1 183 ? -13.351 -9.650 9.037 1.00 96.94 183 VAL A C 1
ATOM 1428 O O . VAL A 1 183 ? -14.179 -8.955 8.452 1.00 96.94 183 VAL A O 1
ATOM 1431 N N . MET A 1 184 ? -12.322 -9.138 9.713 1.00 95.50 184 MET A N 1
ATOM 1432 C CA . MET A 1 184 ? -12.026 -7.705 9.774 1.00 95.50 184 MET A CA 1
ATOM 1433 C C . MET A 1 184 ? -11.132 -7.265 8.604 1.00 95.50 184 MET A C 1
ATOM 1435 O O . MET A 1 184 ? -10.278 -8.017 8.132 1.00 95.50 184 MET A O 1
ATOM 1439 N N . ASP A 1 185 ? -11.343 -6.041 8.120 1.00 91.56 185 ASP A N 1
ATOM 1440 C CA . ASP A 1 185 ? -10.603 -5.451 7.004 1.00 91.56 185 ASP A CA 1
ATOM 1441 C C . ASP A 1 185 ? -10.312 -3.972 7.295 1.00 91.56 185 ASP A C 1
ATOM 1443 O O . ASP A 1 185 ? -11.180 -3.107 7.160 1.00 91.56 185 ASP A O 1
ATOM 1447 N N . ASP A 1 186 ? -9.082 -3.688 7.724 1.00 91.12 186 ASP A N 1
ATOM 1448 C CA . ASP A 1 186 ? -8.667 -2.357 8.180 1.00 91.12 186 ASP A CA 1
ATOM 1449 C C . ASP A 1 186 ? -8.563 -1.327 7.055 1.00 91.12 186 ASP A C 1
ATOM 1451 O O . ASP A 1 186 ? -8.771 -0.138 7.303 1.00 91.12 186 ASP A O 1
ATOM 1455 N N . ALA A 1 187 ? -8.282 -1.773 5.828 1.00 83.81 187 ALA A N 1
ATOM 1456 C CA . ALA A 1 187 ? -8.190 -0.897 4.664 1.00 83.81 187 ALA A CA 1
ATOM 1457 C C . ALA A 1 187 ? -9.557 -0.277 4.345 1.00 83.81 187 ALA A C 1
ATOM 1459 O O . ALA A 1 187 ? -9.670 0.916 4.062 1.00 83.81 187 ALA A O 1
ATOM 1460 N N . THR A 1 188 ? -10.616 -1.080 4.460 1.00 86.38 188 THR A N 1
ATOM 1461 C CA . THR A 1 188 ? -11.993 -0.648 4.178 1.00 86.38 188 THR A CA 1
ATOM 1462 C C . THR A 1 188 ? -12.797 -0.301 5.432 1.00 86.38 188 THR A C 1
ATOM 1464 O O . THR A 1 188 ? -13.869 0.293 5.316 1.00 86.38 188 THR A O 1
ATOM 1467 N N . ARG A 1 189 ? -12.280 -0.618 6.628 1.00 91.75 189 ARG A N 1
ATOM 1468 C CA . ARG A 1 189 ? -12.965 -0.519 7.932 1.00 91.75 189 ARG A CA 1
ATOM 1469 C C . ARG A 1 189 ? -14.267 -1.323 7.964 1.00 91.75 189 ARG A C 1
ATOM 1471 O O . ARG A 1 189 ? -15.292 -0.846 8.451 1.00 91.75 189 ARG A O 1
ATOM 1478 N N . THR A 1 190 ? -14.236 -2.544 7.428 1.00 92.19 190 THR A N 1
ATOM 1479 C CA . THR A 1 190 ? -15.419 -3.415 7.329 1.00 92.19 190 THR A CA 1
ATOM 1480 C C . THR A 1 190 ? -15.285 -4.695 8.151 1.00 92.19 190 THR A C 1
ATOM 1482 O O . THR A 1 190 ? -14.184 -5.155 8.452 1.00 92.19 190 THR A O 1
ATOM 1485 N N . VAL A 1 191 ? -16.433 -5.268 8.527 1.00 94.88 191 VAL A N 1
ATOM 1486 C CA . VAL A 1 191 ? -16.548 -6.576 9.188 1.00 94.88 191 VAL A CA 1
ATOM 1487 C C . VAL A 1 191 ? -17.442 -7.464 8.318 1.00 94.88 191 VAL A C 1
ATOM 1489 O O . VAL A 1 191 ? -18.629 -7.188 8.156 1.00 94.88 191 VAL A O 1
ATOM 1492 N N . LYS A 1 192 ? -16.871 -8.516 7.726 1.00 92.88 192 LYS A N 1
ATOM 1493 C CA . LYS A 1 192 ? -17.518 -9.391 6.733 1.00 92.88 192 LYS A CA 1
ATOM 1494 C C . LYS A 1 192 ? -18.084 -10.649 7.397 1.00 92.88 192 LYS A C 1
ATOM 1496 O O . LYS A 1 192 ? -17.439 -11.694 7.400 1.00 92.88 192 LYS A O 1
ATOM 1501 N N . LEU A 1 193 ? -19.287 -10.550 7.965 1.00 88.12 193 LEU A N 1
ATOM 1502 C CA . LEU A 1 193 ? -19.911 -11.656 8.709 1.00 88.12 193 LEU A CA 1
ATOM 1503 C C . LEU A 1 193 ? -20.516 -12.749 7.813 1.00 88.12 193 LEU A C 1
ATOM 1505 O O . LEU A 1 193 ? -20.446 -13.920 8.171 1.00 88.12 193 LEU A O 1
ATOM 1509 N N . ASP A 1 194 ? -21.078 -12.386 6.658 1.00 89.62 194 ASP A N 1
ATOM 1510 C CA . ASP A 1 194 ? -21.855 -13.330 5.836 1.00 89.62 194 ASP A CA 1
ATOM 1511 C C . ASP A 1 194 ? -20.976 -14.301 5.039 1.00 89.62 194 ASP A C 1
ATOM 1513 O O . ASP A 1 194 ? -21.330 -15.460 4.824 1.00 89.62 194 ASP A O 1
ATOM 1517 N N . LYS A 1 195 ? -19.822 -13.819 4.567 1.00 91.62 195 LYS A N 1
ATOM 1518 C CA . LYS A 1 195 ? -18.891 -14.588 3.734 1.00 91.62 195 LYS A CA 1
ATOM 1519 C C . LYS A 1 195 ? -17.441 -14.184 4.026 1.00 91.62 195 LYS A C 1
ATOM 1521 O O . LYS A 1 195 ? -16.815 -13.526 3.190 1.00 91.62 195 LYS A O 1
ATOM 1526 N N . PRO A 1 196 ? -16.915 -14.525 5.215 1.00 93.31 196 PRO A N 1
ATOM 1527 C CA . PRO A 1 196 ? -15.527 -14.237 5.551 1.00 93.31 196 PRO A CA 1
ATOM 1528 C C . PRO A 1 196 ? -14.573 -15.037 4.656 1.00 93.31 196 PRO A C 1
ATOM 1530 O O . PRO A 1 196 ? -14.873 -16.160 4.245 1.00 93.31 196 PRO A O 1
ATOM 1533 N N . GLU A 1 197 ? -13.411 -14.463 4.345 1.00 93.38 197 GLU A N 1
ATOM 1534 C CA . GLU A 1 197 ? -12.407 -15.142 3.518 1.00 93.38 197 GLU A CA 1
ATOM 1535 C C . GLU A 1 197 ? -11.657 -16.195 4.346 1.00 93.38 197 GLU A C 1
ATOM 1537 O O . GLU A 1 197 ? -11.222 -15.911 5.465 1.00 93.38 197 GLU A O 1
ATOM 1542 N N . ALA A 1 198 ? -11.482 -17.396 3.787 1.00 94.44 198 ALA A N 1
ATOM 1543 C CA . ALA A 1 198 ? -10.729 -18.494 4.391 1.00 94.44 198 ALA A CA 1
ATOM 1544 C C . ALA A 1 198 ? -10.135 -19.436 3.316 1.00 94.44 198 ALA A C 1
ATOM 1546 O O . ALA A 1 198 ? -10.739 -19.582 2.249 1.00 94.44 198 ALA A O 1
ATOM 1547 N N . PRO A 1 199 ? -8.999 -20.111 3.589 1.00 95.50 199 PRO A N 1
ATOM 1548 C CA . PRO A 1 199 ? -8.144 -19.912 4.759 1.00 95.50 199 PRO A CA 1
ATOM 1549 C C . PRO A 1 199 ? -7.426 -18.556 4.703 1.00 95.50 199 PRO A C 1
ATOM 1551 O O . PRO A 1 199 ? -7.022 -18.094 3.637 1.00 95.50 199 PRO A O 1
ATOM 1554 N N . ALA A 1 200 ? -7.269 -17.925 5.863 1.00 95.19 200 ALA A N 1
ATOM 1555 C CA . ALA A 1 200 ? -6.509 -16.695 6.030 1.00 95.19 200 ALA A CA 1
ATOM 1556 C C . ALA A 1 200 ? -5.258 -16.939 6.882 1.00 95.19 200 ALA A C 1
ATOM 1558 O O . ALA A 1 200 ? -5.242 -17.800 7.760 1.00 95.19 200 ALA A O 1
ATOM 1559 N N . PHE A 1 201 ? -4.225 -16.139 6.630 1.00 95.00 201 PHE A N 1
ATOM 1560 C CA . PHE A 1 201 ? -2.945 -16.183 7.331 1.00 95.00 201 PHE A CA 1
ATOM 1561 C C . PHE A 1 201 ? -2.563 -14.785 7.813 1.00 95.00 201 PHE A C 1
ATOM 1563 O O . PHE A 1 201 ? -3.057 -13.787 7.272 1.00 95.00 201 PHE A O 1
ATOM 1570 N N . LEU A 1 202 ? -1.678 -14.719 8.807 1.00 94.44 202 LEU A N 1
ATOM 1571 C CA . LEU A 1 202 ? -1.087 -13.456 9.250 1.00 94.44 202 LEU A CA 1
ATOM 1572 C C . LEU A 1 202 ? -0.290 -12.856 8.080 1.00 94.44 202 LEU A C 1
ATOM 1574 O O . LEU A 1 202 ? 0.518 -13.546 7.460 1.00 94.44 202 LEU A O 1
ATOM 1578 N N . ASN A 1 203 ? -0.532 -11.590 7.749 1.00 89.31 203 ASN A N 1
ATOM 1579 C CA . ASN A 1 203 ? 0.036 -10.923 6.573 1.00 89.31 203 ASN A CA 1
ATOM 1580 C C . ASN A 1 203 ? 0.615 -9.527 6.860 1.00 89.31 203 ASN A C 1
ATOM 1582 O O . ASN A 1 203 ? 1.006 -8.838 5.916 1.00 89.31 203 ASN A O 1
ATOM 1586 N N . ALA A 1 204 ? 0.658 -9.102 8.127 1.00 87.25 204 ALA A N 1
ATOM 1587 C CA . ALA A 1 204 ? 1.149 -7.791 8.560 1.00 87.25 204 ALA A CA 1
ATOM 1588 C C . ALA A 1 204 ? 0.441 -6.614 7.850 1.00 87.25 204 ALA A C 1
ATOM 1590 O O . ALA A 1 204 ? 1.065 -5.632 7.433 1.00 87.25 204 ALA A O 1
ATOM 1591 N N . ASP A 1 205 ? -0.878 -6.745 7.681 1.00 85.44 205 ASP A N 1
ATOM 1592 C CA . ASP A 1 205 ? -1.756 -5.709 7.116 1.00 85.44 205 ASP A CA 1
ATOM 1593 C C . ASP A 1 205 ? -2.718 -5.115 8.158 1.00 85.44 205 ASP A C 1
ATOM 1595 O O . ASP A 1 205 ? -3.466 -4.194 7.835 1.00 85.44 205 ASP A O 1
ATOM 1599 N N . THR A 1 206 ? -2.697 -5.607 9.399 1.00 89.56 206 THR A N 1
ATOM 1600 C CA . THR A 1 206 ? -3.536 -5.094 10.488 1.00 89.56 206 THR A CA 1
ATOM 1601 C C . THR A 1 206 ? -2.900 -3.873 11.154 1.00 89.56 206 THR A C 1
ATOM 1603 O O . THR A 1 206 ? -1.706 -3.861 11.463 1.00 89.56 206 THR A O 1
ATOM 1606 N N . VAL A 1 207 ? -3.709 -2.849 11.435 1.00 89.69 207 VAL A N 1
ATOM 1607 C CA . VAL A 1 207 ? -3.325 -1.659 12.213 1.00 89.69 207 VAL A CA 1
ATOM 1608 C C . VAL A 1 207 ? -3.319 -1.980 13.698 1.00 89.69 207 VAL A C 1
ATOM 1610 O O . VAL A 1 207 ? -4.277 -1.737 14.427 1.00 89.69 207 VAL A O 1
ATOM 1613 N N . VAL A 1 208 ? -2.232 -2.565 14.152 1.00 91.31 208 VAL A N 1
ATOM 1614 C CA . VAL A 1 208 ? -2.045 -2.934 15.556 1.00 91.31 208 VAL A CA 1
ATOM 1615 C C . VAL A 1 208 ? -1.772 -1.706 16.428 1.00 91.31 208 VAL A C 1
ATOM 1617 O O . VAL A 1 208 ? -1.218 -0.714 15.949 1.00 91.31 208 VAL A O 1
ATOM 1620 N N . LEU A 1 209 ? -2.121 -1.755 17.714 1.00 90.88 209 LEU A N 1
ATOM 1621 C CA . LEU A 1 209 ? -2.030 -0.637 18.659 1.00 90.88 209 LEU A CA 1
ATOM 1622 C C . LEU A 1 209 ? -0.693 0.130 18.604 1.00 90.88 209 LEU A C 1
ATOM 1624 O O . LEU A 1 209 ? -0.751 1.362 18.575 1.00 90.88 209 LEU A O 1
ATOM 1628 N N . PRO A 1 210 ? 0.495 -0.515 18.527 1.00 86.62 210 PRO A N 1
ATOM 1629 C CA . PRO A 1 210 ? 1.760 0.211 18.390 1.00 86.62 210 PRO A CA 1
ATOM 1630 C C . PRO A 1 210 ? 1.819 1.145 17.173 1.00 86.62 210 PRO A C 1
ATOM 1632 O O . PRO A 1 210 ? 2.420 2.213 17.245 1.00 86.62 210 PRO A O 1
ATOM 1635 N N . THR A 1 211 ? 1.166 0.786 16.063 1.00 83.50 211 THR A N 1
ATOM 1636 C CA . THR A 1 211 ? 1.146 1.608 14.841 1.00 83.50 211 THR A CA 1
ATOM 1637 C C . THR A 1 211 ? 0.268 2.853 14.973 1.00 83.50 211 THR A C 1
ATOM 1639 O O . THR A 1 211 ? 0.501 3.833 14.270 1.00 83.50 211 THR A O 1
ATOM 1642 N N . LEU A 1 212 ? -0.677 2.875 15.923 1.00 88.19 212 LEU A N 1
ATOM 1643 C CA . LEU A 1 212 ? -1.514 4.047 16.216 1.00 88.19 212 LEU A CA 1
ATOM 1644 C C . LEU A 1 212 ? -0.750 5.165 16.946 1.00 88.19 212 LEU A C 1
ATOM 1646 O O . LEU A 1 212 ? -1.260 6.277 17.069 1.00 88.19 212 LEU A O 1
ATOM 1650 N N . ALA A 1 213 ? 0.471 4.895 17.421 1.00 84.88 213 ALA A N 1
ATOM 1651 C CA . ALA A 1 213 ? 1.349 5.915 17.993 1.00 84.88 213 ALA A CA 1
ATOM 1652 C C . ALA A 1 213 ? 1.980 6.833 16.930 1.00 84.88 213 ALA A C 1
ATOM 1654 O O . ALA A 1 213 ? 2.527 7.879 17.283 1.00 84.88 213 ALA A O 1
ATOM 1655 N N . VAL A 1 214 ? 1.913 6.455 15.647 1.00 83.25 214 VAL A N 1
ATOM 1656 C CA . VAL A 1 214 ? 2.400 7.272 14.530 1.00 83.25 214 VAL A CA 1
ATOM 1657 C C . VAL A 1 214 ? 1.479 8.470 14.338 1.00 83.25 214 VAL A C 1
ATOM 1659 O O . VAL A 1 214 ? 0.256 8.331 14.279 1.00 83.25 214 VAL A O 1
ATOM 1662 N N . ARG A 1 215 ? 2.071 9.663 14.246 1.00 87.94 215 ARG A N 1
ATOM 1663 C CA . ARG A 1 215 ? 1.341 10.932 14.178 1.00 87.94 215 ARG A CA 1
ATOM 1664 C C . ARG A 1 215 ? 1.894 11.829 13.090 1.00 87.94 215 ARG A C 1
ATOM 1666 O O . ARG A 1 215 ? 3.096 11.837 12.852 1.00 87.94 215 ARG A O 1
ATOM 1673 N N . ARG A 1 216 ? 1.037 12.626 12.458 1.00 87.31 216 ARG A N 1
ATOM 1674 C CA . ARG A 1 216 ? 1.421 13.539 11.375 1.00 87.31 216 ARG A CA 1
ATOM 1675 C C . ARG A 1 216 ? 0.949 14.947 11.680 1.00 87.31 216 ARG A C 1
ATOM 1677 O O . ARG A 1 216 ? -0.244 15.171 11.865 1.00 87.31 216 ARG A O 1
ATOM 1684 N N . LYS A 1 217 ? 1.873 15.908 11.671 1.00 91.19 217 LYS A N 1
ATOM 1685 C CA . LYS A 1 217 ? 1.553 17.309 11.940 1.00 91.19 217 LYS A CA 1
ATOM 1686 C C . LYS A 1 217 ? 0.476 17.846 10.989 1.00 91.19 217 LYS A C 1
ATOM 1688 O O . LYS A 1 217 ? 0.617 17.746 9.771 1.00 91.19 217 LYS A O 1
ATOM 1693 N N . TYR A 1 218 ? -0.568 18.465 11.536 1.00 91.75 218 TYR A N 1
ATOM 1694 C CA . TYR A 1 218 ? -1.600 19.138 10.748 1.00 91.75 218 TYR A CA 1
ATOM 1695 C C . TYR A 1 218 ? -1.046 20.375 10.025 1.00 91.75 218 TYR A C 1
ATOM 1697 O O . TYR A 1 218 ? -0.136 21.059 10.501 1.00 91.75 218 TYR A O 1
ATOM 1705 N N . GLY A 1 219 ? -1.626 20.708 8.874 1.00 90.69 219 GLY A N 1
ATOM 1706 C CA . GLY A 1 219 ? -1.212 21.873 8.101 1.00 90.69 219 GLY A CA 1
ATOM 1707 C C . GLY A 1 219 ? -2.036 22.068 6.837 1.00 90.69 219 GLY A C 1
ATOM 1708 O O . GLY A 1 219 ? -2.791 21.190 6.433 1.00 90.69 219 GLY A O 1
ATOM 1709 N N . LYS A 1 220 ? -1.856 23.216 6.173 1.00 88.56 220 LYS A N 1
ATOM 1710 C CA . LYS A 1 220 ? -2.531 23.524 4.898 1.00 88.56 220 LYS A CA 1
ATOM 1711 C C . LYS A 1 220 ? -2.174 22.527 3.784 1.00 88.56 220 LYS A C 1
ATOM 1713 O O . LYS A 1 220 ? -2.976 22.312 2.889 1.00 88.56 220 LYS A O 1
ATOM 1718 N N . GLN A 1 221 ? -0.972 21.959 3.850 1.00 84.50 221 GLN A N 1
ATOM 1719 C CA . GLN A 1 221 ? -0.430 20.977 2.905 1.00 84.50 221 GLN A CA 1
ATOM 1720 C C . GLN A 1 221 ? -0.660 19.532 3.377 1.00 84.50 221 GLN A C 1
ATOM 1722 O O . GLN A 1 221 ? -0.048 18.609 2.852 1.00 84.50 221 GLN A O 1
ATOM 1727 N N . PHE A 1 222 ? -1.469 19.320 4.421 1.00 84.25 222 PHE A N 1
ATOM 1728 C CA . PHE A 1 222 ? -1.771 17.972 4.876 1.00 84.25 222 PHE A CA 1
ATOM 1729 C C . PHE A 1 222 ? -2.599 17.260 3.807 1.00 84.25 222 PHE A C 1
ATOM 1731 O O . PHE A 1 222 ? -3.672 17.733 3.444 1.00 84.25 222 PHE A O 1
ATOM 1738 N N . GLU A 1 223 ? -2.096 16.123 3.340 1.00 76.06 223 GLU A N 1
ATOM 1739 C CA . GLU A 1 223 ? -2.747 15.263 2.354 1.00 76.06 223 GLU A CA 1
ATOM 1740 C C . GLU A 1 223 ? -3.320 14.020 3.058 1.00 76.06 223 GLU A C 1
ATOM 1742 O O . GLU A 1 223 ? -2.545 13.146 3.485 1.00 76.06 223 GLU A O 1
ATOM 1747 N N . PRO A 1 224 ? -4.655 13.938 3.214 1.00 68.81 224 PRO A N 1
ATOM 1748 C CA . PRO A 1 224 ? -5.343 12.812 3.852 1.00 68.81 224 PRO A CA 1
ATOM 1749 C C . PRO A 1 224 ? -5.183 11.491 3.099 1.00 68.81 224 PRO A C 1
ATOM 1751 O O . PRO A 1 224 ? -5.097 10.441 3.735 1.00 68.81 224 PRO A O 1
ATOM 1754 N N . ASP A 1 225 ? -5.034 11.548 1.774 1.00 60.34 225 ASP A N 1
ATOM 1755 C CA . ASP A 1 225 ? -4.832 10.381 0.903 1.00 60.34 225 ASP A CA 1
ATOM 1756 C C . ASP A 1 225 ? -3.557 9.584 1.236 1.00 60.34 225 ASP A C 1
ATOM 1758 O O . ASP A 1 225 ? -3.425 8.420 0.858 1.00 60.34 225 ASP A O 1
ATOM 1762 N N . ASN A 1 226 ? -2.634 10.183 2.000 1.00 58.91 226 ASN A N 1
ATOM 1763 C CA . ASN A 1 226 ? -1.402 9.551 2.474 1.00 58.91 226 ASN A CA 1
ATOM 1764 C C . ASN A 1 226 ? -1.571 8.725 3.766 1.00 58.91 226 ASN A C 1
ATOM 1766 O O . ASN A 1 226 ? -0.581 8.222 4.302 1.00 58.91 226 ASN A O 1
ATOM 1770 N N . CYS A 1 227 ? -2.794 8.545 4.276 1.00 64.19 227 CYS A N 1
ATOM 1771 C CA . CYS A 1 227 ? -3.056 7.827 5.527 1.00 64.19 227 CYS A CA 1
ATOM 1772 C C . CYS A 1 227 ? -3.580 6.405 5.280 1.00 64.19 227 CYS A C 1
ATOM 1774 O O . CYS A 1 227 ? -4.773 6.127 5.325 1.00 64.19 227 CYS A O 1
ATOM 1776 N N . TYR A 1 228 ? -2.622 5.502 5.053 1.00 56.28 228 TYR A N 1
ATOM 1777 C CA . TYR A 1 228 ? -2.772 4.096 4.641 1.00 56.28 228 TYR A CA 1
ATOM 1778 C C . TYR A 1 228 ? -3.645 3.218 5.563 1.00 56.28 228 TYR A C 1
ATOM 1780 O O . TYR A 1 228 ? -4.196 2.217 5.122 1.00 56.28 228 TYR A O 1
ATOM 1788 N N . LEU A 1 229 ? -3.777 3.571 6.841 1.00 69.56 229 LEU A N 1
ATOM 1789 C CA . LEU A 1 229 ? -4.321 2.689 7.874 1.00 69.56 229 LEU A CA 1
ATOM 1790 C C . LEU A 1 229 ? -5.087 3.505 8.921 1.00 69.56 229 LEU A C 1
ATOM 1792 O O . LEU A 1 229 ? -4.685 3.656 10.072 1.00 69.56 229 LEU A O 1
ATOM 1796 N N . ASN A 1 230 ? -6.194 4.097 8.473 1.00 85.38 230 ASN A N 1
ATOM 1797 C CA . ASN A 1 230 ? -6.955 5.098 9.215 1.00 85.38 230 ASN A CA 1
ATOM 1798 C C . ASN A 1 230 ? -8.141 4.503 10.000 1.00 85.38 230 ASN A C 1
ATOM 1800 O O . ASN A 1 230 ? -9.286 4.940 9.859 1.00 85.38 230 ASN A O 1
ATOM 1804 N N . ILE A 1 231 ? -7.888 3.494 10.838 1.00 92.62 231 ILE A N 1
ATOM 1805 C CA . ILE A 1 231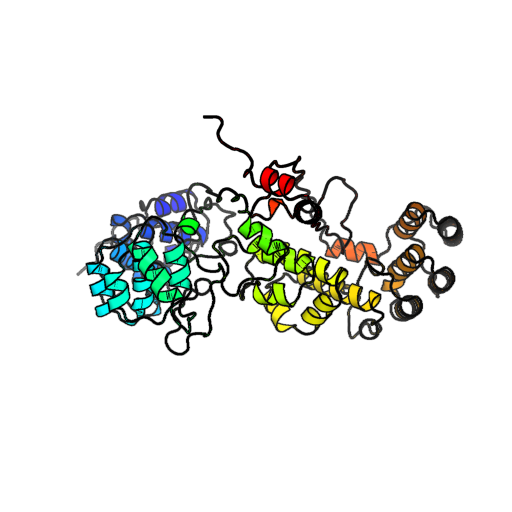 ? -8.951 2.841 11.625 1.00 92.62 231 ILE A CA 1
ATOM 1806 C C . ILE A 1 231 ? -9.571 3.761 12.695 1.00 92.62 231 ILE A C 1
ATOM 1808 O O . ILE A 1 231 ? -10.673 3.495 13.179 1.00 92.62 231 ILE A O 1
ATOM 1812 N N . THR A 1 232 ? -8.885 4.853 13.048 1.00 93.88 232 THR A N 1
ATOM 1813 C CA . THR A 1 232 ? -9.350 5.927 13.944 1.00 93.88 232 THR A CA 1
ATOM 1814 C C . THR A 1 232 ? -10.130 7.028 13.222 1.00 93.88 232 THR A C 1
ATOM 1816 O O . THR A 1 232 ? -10.810 7.814 13.879 1.00 93.88 232 THR A O 1
ATOM 1819 N N . GLU A 1 233 ? -10.086 7.048 11.888 1.00 93.94 233 GLU A N 1
ATOM 1820 C CA . GLU A 1 233 ? -10.736 8.009 10.986 1.00 93.94 233 GLU A CA 1
ATOM 1821 C C . GLU A 1 233 ? -10.218 9.459 11.057 1.00 93.94 233 GLU A C 1
ATOM 1823 O O . GLU A 1 233 ? -10.789 10.347 10.426 1.00 93.94 233 GLU A O 1
ATOM 1828 N N . ASP A 1 234 ? -9.126 9.705 11.782 1.00 92.94 234 ASP A N 1
ATOM 1829 C CA . ASP A 1 234 ? -8.481 11.014 11.954 1.00 92.94 234 ASP A CA 1
ATOM 1830 C C . ASP A 1 234 ? -7.153 11.153 11.194 1.00 92.94 234 ASP A C 1
ATOM 1832 O O . ASP A 1 234 ? -6.489 12.183 11.282 1.00 92.94 234 ASP A O 1
ATOM 1836 N N . CYS A 1 235 ? -6.753 10.127 10.444 1.00 89.25 235 CYS A N 1
ATOM 1837 C CA . CYS A 1 235 ? -5.521 10.088 9.664 1.00 89.25 235 CYS A CA 1
ATOM 1838 C C . CYS A 1 235 ? -4.242 10.211 10.518 1.00 89.25 235 CYS A C 1
ATOM 1840 O O . CYS A 1 235 ? -3.189 10.560 9.980 1.00 89.25 235 CYS A O 1
ATOM 1842 N N . GLY A 1 236 ? -4.318 9.948 11.830 1.00 89.44 236 GLY A N 1
ATOM 1843 C CA . GLY A 1 236 ? -3.200 10.151 12.756 1.00 89.44 236 GLY A CA 1
ATOM 1844 C C . GLY A 1 236 ? -2.751 11.614 12.846 1.00 89.44 236 GLY A C 1
ATOM 1845 O O . GLY A 1 236 ? -1.608 11.884 13.210 1.00 89.44 236 GLY A O 1
ATOM 1846 N N . ILE A 1 237 ? -3.610 12.561 12.463 1.00 92.62 237 ILE A N 1
ATOM 1847 C CA . ILE A 1 237 ? -3.292 13.990 12.458 1.00 92.62 237 ILE A CA 1
ATOM 1848 C C . ILE A 1 237 ? -2.927 14.458 13.872 1.00 92.62 237 ILE A C 1
ATOM 1850 O O . ILE A 1 237 ? -3.602 14.080 14.805 1.00 92.62 237 ILE A O 1
ATOM 1854 N N . ASP A 1 238 ? -1.895 15.260 14.102 1.00 93.12 238 ASP A N 1
ATOM 1855 C CA . ASP A 1 238 ? -1.597 15.807 15.438 1.00 93.12 238 ASP A CA 1
ATOM 1856 C C . ASP A 1 238 ? -0.878 17.168 15.331 1.00 93.12 238 ASP A C 1
ATOM 1858 O O . ASP A 1 238 ? -0.639 17.660 14.233 1.00 93.12 238 ASP A O 1
ATOM 1862 N N . GLU A 1 239 ? -0.543 17.822 16.444 1.00 93.19 239 GLU A N 1
ATOM 1863 C CA . GLU A 1 239 ? 0.258 19.055 16.486 1.00 93.19 239 GLU A CA 1
ATOM 1864 C C . GLU A 1 239 ? 1.725 18.823 16.100 1.00 93.19 239 GLU A C 1
ATOM 1866 O O . GLU A 1 239 ? 2.416 19.751 15.665 1.00 93.19 239 GLU A O 1
ATOM 1871 N N . GLU A 1 240 ? 2.183 17.579 16.228 1.00 90.69 240 GLU A N 1
ATOM 1872 C CA . GLU A 1 240 ? 3.553 17.145 15.986 1.00 90.69 240 GLU A CA 1
ATOM 1873 C C . GLU A 1 240 ? 3.574 15.884 15.123 1.00 90.69 240 GLU A C 1
ATOM 1875 O O . GLU A 1 240 ? 2.683 15.035 15.199 1.00 90.69 240 GLU A O 1
ATOM 1880 N N . THR A 1 241 ? 4.619 15.757 14.308 1.00 86.94 241 THR A N 1
ATOM 1881 C CA . THR A 1 241 ? 4.889 14.518 13.584 1.00 86.94 241 THR A CA 1
ATOM 1882 C C . THR A 1 241 ? 5.677 13.587 14.496 1.00 86.94 241 THR A C 1
ATOM 1884 O O . THR A 1 241 ? 6.740 13.955 14.988 1.00 86.94 241 THR A O 1
ATOM 1887 N N . VAL A 1 242 ? 5.160 12.379 14.694 1.00 85.12 242 VAL A N 1
ATOM 1888 C CA . VAL A 1 242 ? 5.884 11.260 15.292 1.00 85.12 242 VAL A CA 1
ATOM 1889 C C . VAL A 1 242 ? 5.958 10.180 14.237 1.00 85.12 242 VAL A C 1
ATOM 1891 O O . VAL A 1 242 ? 4.987 9.460 14.008 1.00 85.12 242 VAL A O 1
ATOM 1894 N N . GLU A 1 243 ? 7.112 10.091 13.592 1.00 71.75 243 GLU A N 1
ATOM 1895 C CA . GLU A 1 243 ? 7.428 8.948 12.751 1.00 71.75 243 GLU A CA 1
ATOM 1896 C C . GLU A 1 243 ? 7.872 7.785 13.644 1.00 71.75 243 GLU A C 1
ATOM 1898 O O . GLU A 1 243 ? 8.538 8.008 14.662 1.00 71.75 243 GLU A O 1
ATOM 1903 N N . PRO A 1 244 ? 7.522 6.538 13.296 1.00 66.06 244 PRO A N 1
ATOM 1904 C CA . PRO A 1 244 ? 8.121 5.400 13.961 1.00 66.06 244 PRO A CA 1
ATOM 1905 C C . PRO A 1 244 ? 9.619 5.404 13.647 1.00 66.06 244 PRO A C 1
ATOM 1907 O O . PRO A 1 244 ? 10.016 5.529 12.485 1.00 66.06 244 PRO A O 1
ATOM 1910 N N . GLU A 1 245 ? 10.453 5.242 14.673 1.00 61.25 245 GLU A N 1
ATOM 1911 C CA . GLU A 1 245 ? 11.868 4.951 14.454 1.00 61.25 245 GLU A CA 1
ATOM 1912 C C . GLU A 1 245 ? 11.971 3.721 13.541 1.00 61.25 245 GLU A C 1
ATOM 1914 O O . GLU A 1 245 ? 11.316 2.708 13.821 1.00 61.25 245 GLU A O 1
ATOM 1919 N N . PRO A 1 246 ? 12.758 3.776 12.451 1.00 61.78 246 PRO A N 1
ATOM 1920 C CA . PRO A 1 246 ? 13.018 2.608 11.631 1.00 61.78 246 PRO A CA 1
ATOM 1921 C C . PRO A 1 246 ? 13.509 1.456 12.510 1.00 61.78 246 PRO A C 1
ATOM 1923 O O . PRO A 1 246 ? 14.622 1.506 13.042 1.00 61.78 246 PRO A O 1
ATOM 1926 N N . ALA A 1 247 ? 12.688 0.419 12.674 1.00 62.91 247 ALA A N 1
ATOM 1927 C CA . ALA A 1 247 ? 13.107 -0.755 13.419 1.00 62.91 247 ALA A CA 1
ATOM 1928 C C . ALA A 1 247 ? 14.313 -1.374 12.703 1.00 62.91 247 ALA A C 1
ATOM 1930 O O . ALA A 1 247 ? 14.312 -1.528 11.479 1.00 62.91 247 ALA A O 1
ATOM 1931 N N . ALA A 1 248 ? 15.369 -1.700 13.448 1.00 67.31 248 ALA A N 1
ATOM 1932 C CA . ALA A 1 248 ? 16.380 -2.600 12.913 1.00 67.31 248 ALA A CA 1
ATOM 1933 C C . ALA A 1 248 ? 15.692 -3.942 12.651 1.00 67.31 248 ALA A C 1
ATOM 1935 O O . ALA A 1 248 ? 14.948 -4.417 13.513 1.00 67.31 248 ALA A O 1
ATOM 1936 N N . LEU A 1 249 ? 15.923 -4.529 11.477 1.00 73.31 249 LEU A N 1
ATOM 1937 C CA . LEU A 1 249 ? 15.392 -5.858 11.192 1.00 73.31 249 LEU A CA 1
ATOM 1938 C C . LEU A 1 249 ? 15.942 -6.849 12.224 1.00 73.31 249 LEU A C 1
ATOM 1940 O O . LEU A 1 249 ? 17.129 -6.802 12.564 1.00 73.31 249 LEU A O 1
ATOM 1944 N N . SER A 1 250 ? 15.100 -7.756 12.721 1.00 78.19 250 SER A N 1
ATOM 1945 C CA . SER A 1 250 ? 15.623 -8.921 13.433 1.00 78.19 250 SER A CA 1
ATOM 1946 C C . SER A 1 250 ? 16.376 -9.837 12.461 1.00 78.19 250 SER A C 1
ATOM 1948 O O . SER A 1 250 ? 16.291 -9.691 11.236 1.00 78.19 250 SER A O 1
ATOM 1950 N N . TYR A 1 251 ? 17.135 -10.794 12.997 1.00 80.38 251 TYR A N 1
ATOM 1951 C CA . TYR A 1 251 ? 17.805 -11.790 12.159 1.00 80.38 251 TYR A CA 1
ATOM 1952 C C . TYR A 1 251 ? 16.786 -12.621 11.373 1.00 80.38 251 TYR A C 1
ATOM 1954 O O . TYR A 1 251 ? 16.983 -12.909 10.193 1.00 80.38 251 TYR A O 1
ATOM 1962 N N . GLU A 1 252 ? 15.665 -12.939 12.012 1.00 82.31 252 GLU A N 1
ATOM 1963 C CA . GLU A 1 252 ? 14.543 -13.660 11.432 1.00 82.31 252 GLU A CA 1
ATOM 1964 C C . GLU A 1 252 ? 13.857 -12.847 10.324 1.00 82.31 252 GLU A C 1
ATOM 1966 O O . GLU A 1 252 ? 13.605 -13.388 9.248 1.00 82.31 252 GLU A O 1
ATOM 1971 N N . ASP A 1 253 ? 13.625 -11.545 10.530 1.00 81.62 253 ASP A N 1
ATOM 1972 C CA . ASP A 1 253 ? 13.023 -10.680 9.503 1.00 81.62 253 ASP A CA 1
ATOM 1973 C C . ASP A 1 253 ? 13.949 -10.521 8.294 1.00 81.62 253 ASP A C 1
ATOM 1975 O O . ASP A 1 253 ? 13.511 -10.576 7.144 1.00 81.62 253 ASP A O 1
ATOM 1979 N N . ALA A 1 254 ? 15.253 -10.369 8.540 1.00 82.12 254 ALA A N 1
ATOM 1980 C CA . ALA A 1 254 ? 16.250 -10.273 7.485 1.00 82.12 254 ALA A CA 1
ATOM 1981 C C . ALA A 1 254 ? 16.357 -11.581 6.681 1.00 82.12 254 ALA A C 1
ATOM 1983 O O . ALA A 1 254 ? 16.514 -11.542 5.458 1.00 82.12 254 ALA A O 1
ATOM 1984 N N . ALA A 1 255 ? 16.207 -12.741 7.330 1.00 85.44 255 ALA A N 1
ATOM 1985 C CA . ALA A 1 255 ? 16.182 -14.036 6.652 1.00 85.44 255 ALA A CA 1
ATOM 1986 C C . ALA A 1 255 ? 15.018 -14.149 5.653 1.00 85.44 255 ALA A C 1
ATOM 1988 O O . ALA A 1 255 ? 15.155 -14.814 4.621 1.00 85.44 255 ALA A O 1
ATOM 1989 N N . LEU A 1 256 ? 13.899 -13.451 5.892 1.00 88.94 256 LEU A N 1
ATOM 1990 C CA . LEU A 1 256 ? 12.782 -13.425 4.951 1.00 88.94 256 LEU A CA 1
ATOM 1991 C C . LEU A 1 256 ? 13.164 -12.793 3.616 1.00 88.94 256 LEU A C 1
ATOM 1993 O O . LEU A 1 256 ? 12.573 -13.180 2.614 1.00 88.94 256 LEU A O 1
ATOM 1997 N N . LEU A 1 257 ? 14.128 -11.867 3.555 1.00 84.31 257 LEU A N 1
ATOM 1998 C CA . LEU A 1 257 ? 14.527 -11.203 2.305 1.00 84.31 257 LEU A CA 1
ATOM 1999 C C . LEU A 1 257 ? 15.055 -12.190 1.251 1.00 84.31 257 LEU A C 1
ATOM 2001 O O . LEU A 1 257 ? 14.825 -11.975 0.063 1.00 84.31 257 LEU A O 1
ATOM 2005 N N . ALA A 1 258 ? 15.708 -13.274 1.681 1.00 83.00 258 ALA A N 1
ATOM 2006 C CA . ALA A 1 258 ? 16.253 -14.309 0.798 1.00 83.00 258 ALA A CA 1
ATOM 2007 C C . ALA A 1 258 ? 15.467 -15.632 0.835 1.00 83.00 258 ALA A C 1
ATOM 2009 O O . ALA A 1 258 ? 15.457 -16.369 -0.149 1.00 83.00 258 ALA A O 1
ATOM 2010 N N . GLY A 1 259 ? 14.823 -15.951 1.961 1.00 87.31 259 GLY A N 1
ATOM 2011 C CA . GLY A 1 259 ? 14.110 -17.211 2.162 1.00 87.31 259 GLY A CA 1
ATOM 2012 C C . GLY A 1 259 ? 12.679 -17.238 1.604 1.00 87.31 259 GLY A C 1
ATOM 2013 O O . GLY A 1 259 ? 12.107 -16.196 1.251 1.00 87.31 259 GLY A O 1
ATOM 2014 N N . PRO A 1 260 ? 12.054 -18.431 1.545 1.00 90.50 260 PRO A N 1
ATOM 2015 C CA . PRO A 1 260 ? 10.633 -18.557 1.240 1.00 90.50 260 PRO A CA 1
ATOM 2016 C C . PRO A 1 260 ? 9.787 -17.842 2.301 1.00 90.50 260 PRO A C 1
ATOM 2018 O O . PRO A 1 260 ? 10.128 -17.817 3.482 1.00 90.50 260 PRO A O 1
ATOM 2021 N N . LEU A 1 261 ? 8.654 -17.275 1.884 1.00 92.19 261 LEU A N 1
ATOM 2022 C CA . LEU A 1 261 ? 7.735 -16.616 2.809 1.00 92.19 261 LEU A CA 1
ATOM 2023 C C . LEU A 1 261 ? 6.956 -17.662 3.635 1.00 92.19 261 LEU A C 1
ATOM 2025 O O . LEU A 1 261 ? 6.248 -18.480 3.033 1.00 92.19 261 LEU A O 1
ATOM 2029 N N . PRO A 1 262 ? 6.987 -17.620 4.979 1.00 92.81 262 PRO A N 1
ATOM 2030 C CA . PRO A 1 262 ? 6.145 -18.477 5.819 1.00 92.81 262 PRO A CA 1
ATOM 2031 C C . PRO A 1 262 ? 4.684 -18.083 5.643 1.00 92.81 262 PRO A C 1
ATOM 2033 O O . PRO A 1 262 ? 4.426 -16.895 5.484 1.00 92.81 262 PRO A O 1
ATOM 2036 N N . LEU A 1 263 ? 3.738 -19.034 5.632 1.00 92.62 263 LEU A N 1
ATOM 2037 C CA . LEU A 1 263 ? 2.304 -18.744 5.434 1.00 92.62 263 LEU A CA 1
ATOM 2038 C C . LEU A 1 263 ? 1.831 -17.589 6.325 1.00 92.62 263 LEU A C 1
ATOM 2040 O O . LEU A 1 263 ? 1.264 -16.629 5.810 1.00 92.62 263 LEU A O 1
ATOM 2044 N N . ASP A 1 264 ? 2.173 -17.665 7.611 1.00 93.44 264 ASP A N 1
ATOM 2045 C CA . ASP A 1 264 ? 1.994 -16.604 8.592 1.00 93.44 264 ASP A CA 1
ATOM 2046 C C . ASP A 1 264 ? 3.234 -15.720 8.674 1.00 93.44 264 ASP A C 1
ATOM 2048 O O . ASP A 1 264 ? 4.286 -16.146 9.159 1.00 93.44 264 ASP A O 1
ATOM 2052 N N . LEU A 1 265 ? 3.106 -14.476 8.220 1.00 91.38 265 LEU A N 1
ATOM 2053 C CA . LEU A 1 265 ? 4.173 -13.495 8.356 1.00 91.38 265 LEU A CA 1
ATOM 2054 C C . LEU A 1 265 ? 4.346 -13.085 9.827 1.00 91.38 265 LEU A C 1
ATOM 2056 O O . LEU A 1 265 ? 3.348 -12.882 10.537 1.00 91.38 265 LEU A O 1
ATOM 2060 N N . PRO A 1 266 ? 5.596 -12.929 10.300 1.00 87.75 266 PRO A N 1
ATOM 2061 C CA . PRO A 1 266 ? 5.855 -12.350 11.610 1.00 87.75 266 PRO A CA 1
ATOM 2062 C C . PRO A 1 266 ? 5.436 -10.874 11.649 1.00 87.75 266 PRO A C 1
ATOM 2064 O O . PRO A 1 266 ? 5.028 -10.277 10.650 1.00 87.75 266 PRO A O 1
ATOM 2067 N N . SER A 1 267 ? 5.509 -10.287 12.838 1.00 80.69 267 SER A N 1
ATOM 2068 C CA . SER A 1 267 ? 5.328 -8.850 13.029 1.00 80.69 267 SER A CA 1
ATOM 2069 C C . SER A 1 267 ? 6.483 -8.104 12.377 1.00 80.69 267 SER A C 1
ATOM 2071 O O . SER A 1 267 ? 7.586 -8.114 12.910 1.00 80.69 267 SER A O 1
ATOM 2073 N N . MET A 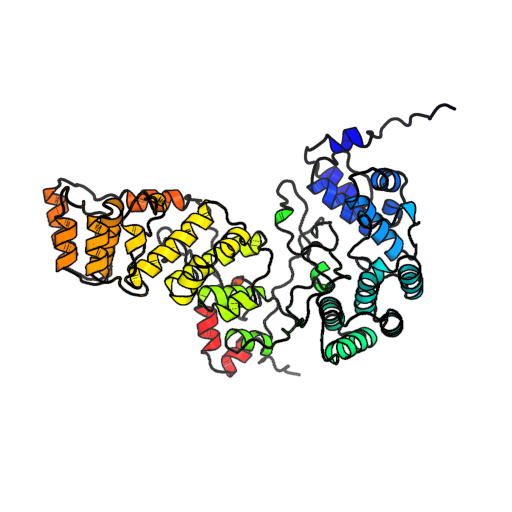1 268 ? 6.238 -7.469 11.235 1.00 76.06 268 MET A N 1
ATOM 2074 C CA . MET A 1 268 ? 7.264 -6.698 10.538 1.00 76.06 268 MET A CA 1
ATOM 2075 C C . MET A 1 268 ? 6.654 -5.635 9.629 1.00 76.06 268 MET A C 1
ATOM 2077 O O . MET A 1 268 ? 5.496 -5.735 9.207 1.00 76.06 268 MET A O 1
ATOM 2081 N N . ASN A 1 269 ? 7.456 -4.652 9.232 1.00 71.31 269 ASN A N 1
ATOM 2082 C CA . ASN A 1 269 ? 7.079 -3.724 8.184 1.00 71.31 269 ASN A CA 1
ATOM 2083 C C . ASN A 1 269 ? 7.262 -4.387 6.808 1.00 71.31 269 ASN A C 1
ATOM 2085 O O . ASN A 1 269 ? 8.275 -4.249 6.127 1.00 71.31 269 ASN A O 1
ATOM 2089 N N . LYS A 1 270 ? 6.229 -5.085 6.326 1.00 81.69 270 LYS A N 1
ATOM 2090 C CA . LYS A 1 270 ? 6.302 -5.867 5.071 1.00 81.69 270 LYS A CA 1
ATOM 2091 C C . LYS A 1 270 ? 6.633 -5.048 3.803 1.00 81.69 270 LYS A C 1
ATOM 2093 O O . LYS A 1 270 ? 6.857 -5.620 2.737 1.00 81.69 270 LYS A O 1
ATOM 2098 N N . LYS A 1 271 ? 6.688 -3.713 3.902 1.00 78.81 271 LYS A N 1
ATOM 2099 C CA . LYS A 1 271 ? 7.049 -2.781 2.821 1.00 78.81 271 LYS A CA 1
ATOM 2100 C C . LYS A 1 271 ? 8.348 -3.175 2.131 1.00 78.81 271 LYS A C 1
ATOM 2102 O O . LYS A 1 271 ? 8.375 -3.245 0.907 1.00 78.81 271 LYS A O 1
ATOM 2107 N N . LEU A 1 272 ? 9.396 -3.465 2.904 1.00 78.75 272 LEU A N 1
ATOM 2108 C CA . LEU A 1 272 ? 10.690 -3.837 2.338 1.00 78.75 272 LEU A CA 1
ATOM 2109 C C . LEU A 1 272 ? 10.575 -5.118 1.502 1.00 78.75 272 LEU A C 1
ATOM 2111 O O . LEU A 1 272 ? 11.077 -5.172 0.384 1.00 78.75 272 LEU A O 1
ATOM 2115 N N . LEU A 1 273 ? 9.825 -6.115 1.984 1.00 85.25 273 LEU A N 1
ATOM 2116 C CA . LEU A 1 273 ? 9.598 -7.352 1.238 1.00 85.25 273 LEU A CA 1
ATOM 2117 C C . LEU A 1 273 ? 8.821 -7.120 -0.065 1.00 85.25 273 LEU A C 1
ATOM 2119 O O . LEU A 1 273 ? 9.145 -7.762 -1.064 1.00 85.25 273 LEU A O 1
ATOM 2123 N N . ILE A 1 274 ? 7.818 -6.230 -0.067 1.00 85.19 274 ILE A N 1
ATOM 2124 C CA . ILE A 1 274 ? 7.059 -5.867 -1.279 1.00 85.19 274 ILE A CA 1
ATOM 2125 C C . ILE A 1 274 ? 8.002 -5.259 -2.319 1.00 85.19 274 ILE A C 1
ATOM 2127 O O . ILE A 1 274 ? 8.011 -5.698 -3.469 1.00 85.19 274 ILE A O 1
ATOM 2131 N N . LEU A 1 275 ? 8.800 -4.265 -1.917 1.00 82.38 275 LEU A N 1
ATOM 2132 C CA . LEU A 1 275 ? 9.699 -3.557 -2.827 1.00 82.38 275 LEU A CA 1
ATOM 2133 C C . LEU A 1 275 ? 10.797 -4.488 -3.357 1.00 82.38 275 LEU A C 1
ATOM 2135 O O . LEU A 1 275 ? 10.980 -4.569 -4.568 1.00 82.38 275 LEU A O 1
ATOM 2139 N N . CYS A 1 276 ? 11.448 -5.278 -2.496 1.00 84.69 276 CYS A N 1
ATOM 2140 C CA . CYS A 1 276 ? 12.438 -6.270 -2.925 1.00 84.69 276 CYS A CA 1
ATOM 2141 C C . CYS A 1 276 ? 11.841 -7.309 -3.887 1.00 84.69 276 CYS A C 1
ATOM 2143 O O . CYS A 1 276 ? 12.488 -7.683 -4.862 1.00 84.69 276 CYS A O 1
ATOM 2145 N N . ALA A 1 277 ? 10.607 -7.772 -3.649 1.00 90.38 277 ALA A N 1
ATOM 2146 C CA . ALA A 1 277 ? 9.936 -8.703 -4.555 1.00 90.38 277 ALA A CA 1
ATOM 2147 C C . ALA A 1 277 ? 9.654 -8.074 -5.930 1.00 90.38 277 ALA A C 1
ATOM 2149 O O . ALA A 1 277 ? 9.814 -8.753 -6.944 1.00 90.38 277 ALA A O 1
ATOM 2150 N N . ALA A 1 278 ? 9.278 -6.791 -5.965 1.00 88.81 278 ALA A N 1
ATOM 2151 C CA . ALA A 1 278 ? 9.077 -6.045 -7.204 1.00 88.81 278 ALA A CA 1
ATOM 2152 C C . ALA A 1 278 ? 10.389 -5.869 -7.983 1.00 88.81 278 ALA A C 1
ATOM 2154 O O . ALA A 1 278 ? 10.440 -6.246 -9.150 1.00 88.81 278 ALA A O 1
ATOM 2155 N N . VAL A 1 279 ? 11.454 -5.378 -7.332 1.00 86.12 279 VAL A N 1
ATOM 2156 C CA . VAL A 1 279 ? 12.763 -5.141 -7.971 1.00 86.12 279 VAL A CA 1
ATOM 2157 C C . VAL A 1 279 ? 13.361 -6.434 -8.532 1.00 86.12 279 VAL A C 1
ATOM 2159 O O . VAL A 1 279 ? 13.829 -6.441 -9.668 1.00 86.12 279 VAL A O 1
ATOM 2162 N N . ASN A 1 280 ? 13.270 -7.538 -7.779 1.00 88.62 280 ASN A N 1
ATOM 2163 C CA . ASN A 1 280 ? 13.728 -8.870 -8.199 1.00 88.62 280 ASN A CA 1
ATOM 2164 C C . ASN A 1 280 ? 12.781 -9.570 -9.191 1.00 88.62 280 ASN A C 1
ATOM 2166 O O . ASN A 1 280 ? 12.957 -10.756 -9.472 1.00 88.62 280 ASN A O 1
ATOM 2170 N N . GLY A 1 281 ? 11.714 -8.904 -9.651 1.00 91.62 281 GLY A N 1
ATOM 2171 C CA . GLY A 1 281 ? 10.748 -9.480 -10.589 1.00 91.62 281 GLY A CA 1
ATOM 2172 C C . GLY A 1 281 ? 10.099 -10.786 -10.112 1.00 91.62 281 GLY A C 1
ATOM 2173 O O . GLY A 1 281 ? 9.662 -11.593 -10.934 1.00 91.62 281 GLY A O 1
ATOM 2174 N N . ASN A 1 282 ? 10.030 -11.022 -8.798 1.00 93.81 282 ASN A N 1
ATOM 2175 C CA . ASN A 1 282 ? 9.488 -12.252 -8.232 1.00 93.81 282 ASN A CA 1
ATOM 2176 C C . ASN A 1 282 ? 7.960 -12.155 -8.149 1.00 93.81 282 ASN A C 1
ATOM 2178 O O . ASN A 1 282 ? 7.407 -11.663 -7.165 1.00 93.81 282 ASN A O 1
ATOM 2182 N N . VAL A 1 283 ? 7.292 -12.624 -9.207 1.00 94.25 283 VAL A N 1
ATOM 2183 C CA . VAL A 1 283 ? 5.834 -12.525 -9.380 1.00 94.25 283 VAL A CA 1
ATOM 2184 C C . VAL A 1 283 ? 5.065 -13.180 -8.236 1.00 94.25 283 VAL A C 1
ATOM 2186 O O . VAL A 1 283 ? 4.176 -12.543 -7.683 1.00 94.25 283 VAL A O 1
ATOM 2189 N N . ASP A 1 284 ? 5.408 -14.412 -7.851 1.00 93.12 284 ASP A N 1
ATOM 2190 C CA . ASP A 1 284 ? 4.698 -15.140 -6.788 1.00 93.12 284 ASP A CA 1
ATOM 2191 C C . ASP A 1 284 ? 4.809 -14.406 -5.447 1.00 93.12 284 ASP A C 1
ATOM 2193 O O . ASP A 1 284 ? 3.811 -14.077 -4.797 1.00 93.12 284 ASP A O 1
ATOM 2197 N N . ARG A 1 285 ? 6.040 -14.037 -5.083 1.00 92.94 285 ARG A N 1
ATOM 2198 C CA . ARG A 1 285 ? 6.323 -13.320 -3.844 1.00 92.94 285 ARG A CA 1
ATOM 2199 C C . ARG A 1 285 ? 5.638 -11.956 -3.813 1.00 92.94 285 ARG A C 1
ATOM 2201 O O . ARG A 1 285 ? 5.051 -11.590 -2.797 1.00 92.94 285 ARG A O 1
ATOM 2208 N N . TYR A 1 286 ? 5.688 -11.213 -4.916 1.00 91.25 286 TYR A N 1
ATOM 2209 C CA . TYR A 1 286 ? 5.042 -9.911 -5.022 1.00 91.25 286 TYR A CA 1
ATOM 2210 C C . TYR A 1 286 ? 3.516 -10.035 -4.973 1.00 91.25 286 TYR A C 1
ATOM 2212 O O . TYR A 1 286 ? 2.873 -9.314 -4.217 1.00 91.25 286 TYR A O 1
ATOM 2220 N N . ALA A 1 287 ? 2.925 -10.977 -5.712 1.00 89.19 287 ALA A N 1
ATOM 2221 C CA . ALA A 1 287 ? 1.482 -11.208 -5.731 1.00 89.19 287 ALA A CA 1
ATOM 2222 C C . ALA A 1 287 ? 0.935 -11.610 -4.356 1.00 89.19 287 ALA A C 1
ATOM 2224 O O . ALA A 1 287 ? -0.185 -11.234 -4.010 1.00 89.19 287 ALA A O 1
ATOM 2225 N N . ARG A 1 288 ? 1.731 -12.337 -3.568 1.00 89.62 288 ARG A N 1
ATOM 2226 C CA . ARG A 1 288 ? 1.387 -12.732 -2.204 1.00 89.62 288 ARG A CA 1
ATOM 2227 C C . ARG A 1 288 ? 1.543 -11.599 -1.188 1.00 89.62 288 ARG A C 1
ATOM 2229 O O . ARG A 1 288 ? 0.728 -11.481 -0.276 1.00 89.62 288 ARG A O 1
ATOM 2236 N N . LEU A 1 289 ? 2.583 -10.777 -1.326 1.00 89.19 289 LEU A N 1
ATOM 2237 C CA . LEU A 1 289 ? 2.855 -9.676 -0.401 1.00 89.19 289 LEU A CA 1
ATOM 2238 C C . LEU A 1 289 ? 2.049 -8.423 -0.713 1.00 89.19 289 LEU A C 1
ATOM 2240 O O . LEU A 1 289 ? 1.717 -7.697 0.210 1.00 89.19 289 LEU A O 1
ATOM 2244 N N . ARG A 1 290 ? 1.751 -8.107 -1.971 1.00 84.56 290 ARG A N 1
ATOM 2245 C CA . ARG A 1 290 ? 1.097 -6.838 -2.320 1.00 84.56 290 ARG A CA 1
ATOM 2246 C C . ARG A 1 290 ? -0.189 -6.628 -1.514 1.00 84.56 290 ARG A C 1
ATOM 2248 O O . ARG A 1 290 ? -0.946 -7.565 -1.256 1.00 84.56 290 ARG A O 1
ATOM 2255 N N . ARG A 1 291 ? -0.453 -5.381 -1.135 1.00 79.56 291 ARG A N 1
ATOM 2256 C CA . ARG A 1 291 ? -1.761 -4.994 -0.602 1.00 79.56 291 ARG A CA 1
ATOM 2257 C C . ARG A 1 291 ? -2.773 -4.932 -1.744 1.00 79.56 291 ARG A C 1
ATOM 2259 O O . ARG A 1 291 ? -2.402 -4.767 -2.908 1.00 79.56 291 ARG A O 1
ATOM 2266 N N . ARG A 1 292 ? -4.045 -5.205 -1.436 1.00 68.44 292 ARG A N 1
ATOM 2267 C CA . ARG A 1 292 ? -5.110 -5.241 -2.454 1.00 68.44 292 ARG A CA 1
ATOM 2268 C C . ARG A 1 292 ? -5.418 -3.846 -2.985 1.00 68.44 292 ARG A C 1
ATOM 2270 O O . ARG A 1 292 ? -5.570 -3.702 -4.191 1.00 68.44 292 ARG A O 1
ATOM 2277 N N . ASP A 1 293 ? -5.410 -2.864 -2.097 1.00 63.38 293 ASP A N 1
ATOM 2278 C CA . ASP A 1 293 ? -5.596 -1.459 -2.420 1.00 63.38 293 ASP A CA 1
ATOM 2279 C C . ASP A 1 293 ? -4.221 -0.776 -2.366 1.00 63.38 293 ASP A C 1
ATOM 2281 O O . ASP A 1 293 ? -3.528 -0.843 -1.349 1.00 63.38 293 ASP A O 1
ATOM 2285 N N . PHE A 1 294 ? -3.775 -0.198 -3.485 1.00 55.84 294 PHE A N 1
ATOM 2286 C CA . PHE A 1 294 ? -2.499 0.519 -3.561 1.00 55.84 294 PHE A CA 1
ATOM 2287 C C . PHE A 1 294 ? -2.694 1.973 -3.148 1.00 55.84 294 PHE A C 1
ATOM 2289 O O . PHE A 1 294 ? -3.323 2.779 -3.842 1.00 55.84 294 PHE A O 1
ATOM 2296 N N . PHE A 1 295 ? -2.115 2.321 -2.006 1.00 57.50 295 PHE A N 1
ATOM 2297 C CA . PHE A 1 295 ? -2.235 3.655 -1.432 1.00 57.50 295 PHE A CA 1
ATOM 2298 C C . PHE A 1 295 ? -1.025 4.522 -1.789 1.00 57.50 295 PHE A C 1
ATOM 2300 O O . PHE A 1 295 ? 0.050 4.023 -2.119 1.00 57.50 295 PHE A O 1
ATOM 2307 N N . SER A 1 296 ? -1.214 5.837 -1.757 1.00 52.03 296 SER A N 1
ATOM 2308 C CA . SER A 1 296 ? -0.360 6.866 -2.375 1.00 52.03 296 SER A CA 1
ATOM 2309 C C . SER A 1 296 ? 1.155 6.770 -2.120 1.00 52.03 296 SER A C 1
ATOM 2311 O O . SER A 1 296 ? 1.938 7.123 -3.000 1.00 52.03 296 SER A O 1
ATOM 2313 N N . TRP A 1 297 ? 1.602 6.274 -0.961 1.00 53.75 297 TRP A N 1
ATOM 2314 C CA . TRP A 1 297 ? 3.033 6.133 -0.666 1.00 53.75 297 TRP A CA 1
ATOM 2315 C C . TRP A 1 297 ? 3.619 4.800 -1.172 1.00 53.75 297 TRP A C 1
ATOM 2317 O O . TRP A 1 297 ? 4.782 4.757 -1.569 1.00 53.75 297 TRP A O 1
ATOM 2327 N N . GLU A 1 298 ? 2.837 3.709 -1.193 1.00 56.03 298 GLU A N 1
ATOM 2328 C CA . GLU A 1 298 ? 3.236 2.472 -1.888 1.00 56.03 298 GLU A CA 1
ATOM 2329 C C . GLU A 1 298 ? 3.281 2.721 -3.376 1.00 56.03 298 GLU A C 1
ATOM 2331 O O . GLU A 1 298 ? 4.228 2.312 -4.037 1.00 56.03 298 GLU A O 1
ATOM 2336 N N . ARG A 1 299 ? 2.287 3.456 -3.875 1.00 59.16 299 ARG A N 1
ATOM 2337 C CA . ARG A 1 299 ? 2.206 3.911 -5.252 1.00 59.16 299 ARG A CA 1
ATOM 2338 C C . ARG A 1 299 ? 3.509 4.577 -5.675 1.00 59.16 299 ARG A C 1
ATOM 2340 O O . ARG A 1 299 ? 4.151 4.043 -6.568 1.00 59.16 299 ARG A O 1
ATOM 2347 N N . SER A 1 300 ? 3.950 5.634 -4.984 1.00 59.75 300 SER A N 1
ATOM 2348 C CA . SER A 1 300 ? 5.082 6.466 -5.427 1.00 59.75 300 SER A CA 1
ATOM 2349 C C . SER A 1 300 ? 6.419 5.731 -5.586 1.00 59.75 300 SER A C 1
ATOM 2351 O O . SER A 1 300 ? 7.268 6.197 -6.341 1.00 59.75 300 SER A O 1
ATOM 2353 N N . ARG A 1 301 ? 6.627 4.581 -4.921 1.00 69.19 301 ARG A N 1
ATOM 2354 C CA . ARG A 1 301 ? 7.877 3.795 -5.033 1.00 69.19 301 ARG A CA 1
ATOM 2355 C C . ARG A 1 301 ? 7.707 2.412 -5.652 1.00 69.19 301 ARG A C 1
ATOM 2357 O O . ARG A 1 301 ? 8.624 1.925 -6.316 1.00 69.19 301 ARG A O 1
ATOM 2364 N N . ALA A 1 302 ? 6.565 1.757 -5.446 1.00 73.00 302 ALA A N 1
ATOM 2365 C CA . ALA A 1 302 ? 6.353 0.399 -5.933 1.00 73.00 302 ALA A CA 1
ATOM 2366 C C . ALA A 1 302 ? 6.309 0.351 -7.459 1.00 73.00 302 ALA A C 1
ATOM 2368 O O . ALA A 1 302 ? 6.806 -0.616 -8.026 1.00 73.00 302 ALA A O 1
ATOM 2369 N N . TRP A 1 303 ? 5.774 1.377 -8.133 1.00 78.75 303 TRP A N 1
ATOM 2370 C CA . TRP A 1 303 ? 5.740 1.379 -9.596 1.00 78.75 303 TRP A CA 1
ATOM 2371 C C . TRP A 1 303 ? 7.148 1.439 -10.199 1.00 78.75 303 TRP A C 1
ATOM 2373 O O . TRP A 1 303 ? 7.411 0.735 -11.170 1.00 78.75 303 TRP A O 1
ATOM 2383 N N . VAL A 1 304 ? 8.073 2.195 -9.592 1.00 78.75 304 VAL A N 1
ATOM 2384 C CA . VAL A 1 304 ? 9.474 2.267 -10.038 1.00 78.75 304 VAL A CA 1
ATOM 2385 C C . VAL A 1 304 ? 10.158 0.912 -9.846 1.00 78.75 304 VAL A C 1
ATOM 2387 O O . VAL A 1 304 ? 10.828 0.409 -10.745 1.00 78.75 304 VAL A O 1
ATOM 2390 N N . CYS A 1 305 ? 9.918 0.265 -8.701 1.00 83.69 305 CYS A N 1
ATOM 2391 C CA . CYS A 1 305 ? 10.419 -1.083 -8.430 1.00 83.69 305 CYS A CA 1
ATOM 2392 C C . CYS A 1 305 ? 9.838 -2.124 -9.402 1.00 83.69 305 CYS A C 1
ATOM 2394 O O . CYS A 1 305 ? 10.554 -3.016 -9.848 1.00 83.69 305 CYS A O 1
ATOM 2396 N N . LEU A 1 306 ? 8.551 -2.014 -9.751 1.00 88.19 306 LEU A N 1
ATOM 2397 C CA . LEU A 1 306 ? 7.900 -2.866 -10.748 1.00 88.19 306 LEU A CA 1
ATOM 2398 C C . LEU A 1 306 ? 8.474 -2.635 -12.146 1.00 88.19 306 LEU A C 1
ATOM 2400 O O . LEU A 1 306 ? 8.695 -3.605 -12.866 1.00 88.19 306 LEU A O 1
ATOM 2404 N N . ALA A 1 307 ? 8.734 -1.382 -12.526 1.00 87.44 307 ALA A N 1
ATOM 2405 C CA . ALA A 1 307 ? 9.373 -1.045 -13.793 1.00 87.44 307 ALA A CA 1
ATOM 2406 C C . ALA A 1 307 ? 10.777 -1.663 -13.867 1.00 87.44 307 ALA A C 1
ATOM 2408 O O . ALA A 1 307 ? 11.070 -2.376 -14.825 1.00 87.44 307 ALA A O 1
ATOM 2409 N N . HIS A 1 308 ? 11.596 -1.507 -12.821 1.00 86.06 308 HIS A N 1
ATOM 2410 C CA . HIS A 1 308 ? 12.889 -2.191 -12.709 1.00 86.06 308 HIS A CA 1
ATOM 2411 C C . HIS A 1 308 ? 12.740 -3.716 -12.841 1.00 86.06 308 HIS A C 1
ATOM 2413 O O . HIS A 1 308 ? 13.431 -4.356 -13.635 1.00 86.06 308 HIS A O 1
ATOM 2419 N N . GLY A 1 309 ? 11.789 -4.306 -12.110 1.00 90.38 309 GLY A N 1
ATOM 2420 C CA . GLY A 1 309 ? 11.469 -5.729 -12.197 1.00 90.38 309 GLY A CA 1
ATOM 2421 C C . GLY A 1 309 ? 11.080 -6.177 -13.607 1.00 90.38 309 GLY A C 1
ATOM 2422 O O . GLY A 1 309 ? 11.491 -7.255 -14.031 1.00 90.38 309 GLY A O 1
ATOM 2423 N N . CYS A 1 310 ? 10.340 -5.353 -14.361 1.00 93.25 310 CYS A N 1
ATOM 2424 C CA . CYS A 1 310 ? 10.023 -5.610 -15.769 1.00 93.25 310 CYS A CA 1
ATOM 2425 C C . CYS A 1 310 ? 11.284 -5.643 -16.621 1.00 93.25 310 CYS A C 1
ATOM 2427 O O . CYS A 1 310 ? 11.472 -6.587 -17.381 1.00 93.25 310 CYS A O 1
ATOM 2429 N N . TYR A 1 311 ? 12.144 -4.632 -16.486 1.00 88.75 311 TYR A N 1
ATOM 2430 C CA . TYR A 1 311 ? 13.398 -4.547 -17.227 1.00 88.75 311 TYR A CA 1
ATOM 2431 C C . TYR A 1 311 ? 14.280 -5.776 -16.988 1.00 88.75 311 TYR A C 1
ATOM 2433 O O . TYR A 1 311 ? 14.802 -6.367 -17.937 1.00 88.75 311 TYR A O 1
ATOM 2441 N N . GLN A 1 312 ? 14.388 -6.219 -15.736 1.00 88.44 312 GLN A N 1
ATOM 2442 C CA . GLN A 1 312 ? 15.248 -7.334 -15.347 1.00 88.44 312 GLN A CA 1
ATOM 2443 C C . GLN A 1 312 ? 14.653 -8.722 -15.620 1.00 88.44 312 GLN A C 1
ATOM 2445 O O . GLN A 1 312 ? 15.394 -9.649 -15.966 1.00 88.44 312 GLN A O 1
ATOM 2450 N N . HIS A 1 313 ? 13.328 -8.882 -15.545 1.00 93.44 313 HIS A N 1
ATOM 2451 C CA . HIS A 1 313 ? 12.688 -10.199 -15.546 1.00 93.44 313 HIS A CA 1
ATOM 2452 C C . HIS A 1 313 ? 11.453 -10.276 -16.460 1.00 93.44 313 HIS A C 1
ATOM 2454 O O . HIS A 1 313 ? 10.404 -9.691 -16.181 1.00 93.44 313 HIS A O 1
ATOM 2460 N N . SER A 1 314 ? 11.530 -11.118 -17.501 1.00 94.44 314 SER A N 1
ATOM 2461 C CA . SER A 1 314 ? 10.434 -11.356 -18.459 1.00 94.44 314 SER A CA 1
ATOM 2462 C C . SER A 1 314 ? 9.122 -11.783 -17.799 1.00 94.44 314 SER A C 1
ATOM 2464 O O . SER A 1 314 ? 8.052 -11.360 -18.228 1.00 94.44 314 SER A O 1
ATOM 2466 N N . ALA A 1 315 ? 9.186 -12.608 -16.746 1.00 95.75 315 ALA A N 1
ATOM 2467 C CA . ALA A 1 315 ? 7.998 -13.109 -16.055 1.00 95.75 315 ALA A CA 1
ATOM 2468 C C . ALA A 1 315 ? 7.176 -11.978 -15.414 1.00 95.75 315 ALA A C 1
ATOM 2470 O O . ALA A 1 315 ? 5.950 -11.995 -15.502 1.00 95.75 315 ALA A O 1
ATOM 2471 N N . MET A 1 316 ? 7.840 -10.975 -14.826 1.00 95.75 316 MET A N 1
ATOM 2472 C CA . MET A 1 316 ? 7.176 -9.800 -14.255 1.00 95.75 316 MET A CA 1
ATOM 2473 C C . MET A 1 316 ? 6.499 -8.971 -15.349 1.00 95.75 316 MET A C 1
ATOM 2475 O O . MET A 1 316 ? 5.311 -8.667 -15.240 1.00 95.75 316 MET A O 1
ATOM 2479 N N . ALA A 1 317 ? 7.219 -8.678 -16.438 1.00 95.00 317 ALA A N 1
ATOM 2480 C CA . ALA A 1 317 ? 6.663 -7.941 -17.573 1.00 95.00 317 ALA A CA 1
ATOM 2481 C C . ALA A 1 317 ? 5.452 -8.663 -18.196 1.00 95.00 317 ALA A C 1
ATOM 2483 O O . ALA A 1 317 ? 4.432 -8.036 -18.481 1.00 95.00 317 ALA A O 1
ATOM 2484 N N . ALA A 1 318 ? 5.534 -9.987 -18.364 1.00 94.44 318 ALA A N 1
ATOM 2485 C CA . ALA A 1 318 ? 4.446 -10.802 -18.898 1.00 94.44 318 ALA A CA 1
ATOM 2486 C C . ALA A 1 318 ? 3.229 -10.840 -17.960 1.00 94.44 318 ALA A C 1
ATOM 2488 O O . ALA A 1 318 ? 2.098 -10.641 -18.410 1.00 94.44 318 ALA A O 1
ATOM 2489 N N . TRP A 1 319 ? 3.447 -11.049 -16.657 1.00 95.31 319 TRP A N 1
ATOM 2490 C CA . TRP A 1 319 ? 2.373 -11.078 -15.665 1.00 95.31 319 TRP A CA 1
ATOM 2491 C C . TRP A 1 319 ? 1.608 -9.753 -15.624 1.00 95.31 319 TRP A C 1
ATOM 2493 O O . TRP A 1 319 ? 0.379 -9.759 -15.731 1.00 95.31 319 TRP A O 1
ATOM 2503 N N . LEU A 1 320 ? 2.318 -8.624 -15.560 1.00 93.56 320 LEU A N 1
ATOM 2504 C CA . LEU A 1 320 ? 1.709 -7.294 -15.565 1.00 93.56 320 LEU A CA 1
ATOM 2505 C C . LEU A 1 320 ? 0.941 -7.022 -16.862 1.00 93.56 320 LEU A C 1
ATOM 2507 O O . LEU A 1 320 ? -0.215 -6.606 -16.801 1.00 93.56 320 LEU A O 1
ATOM 2511 N N . ALA A 1 321 ? 1.523 -7.340 -18.023 1.00 91.44 321 ALA A N 1
ATOM 2512 C CA . ALA A 1 321 ? 0.857 -7.173 -19.315 1.00 91.44 321 ALA A CA 1
ATOM 2513 C C . ALA A 1 321 ? -0.442 -7.995 -19.424 1.00 91.44 321 ALA A C 1
ATOM 2515 O O . ALA A 1 321 ? -1.402 -7.556 -20.053 1.00 91.44 321 ALA A O 1
ATOM 2516 N N . SER A 1 322 ? -0.493 -9.168 -18.783 1.00 92.56 322 SER A N 1
ATOM 2517 C CA . SER A 1 322 ? -1.692 -10.016 -18.715 1.00 92.56 322 SER A CA 1
ATOM 2518 C C . SER A 1 322 ? -2.692 -9.622 -17.618 1.00 92.56 322 SER A C 1
ATOM 2520 O O . SER A 1 322 ? -3.785 -10.183 -17.559 1.00 92.56 322 SER A O 1
ATOM 2522 N N . SER A 1 323 ? -2.353 -8.648 -16.766 1.00 90.44 323 SER A N 1
ATOM 2523 C CA . SER A 1 323 ? -3.134 -8.268 -15.582 1.00 90.44 323 SER A CA 1
ATOM 2524 C C . SER A 1 323 ? -3.580 -6.792 -15.615 1.00 90.44 323 SER A C 1
ATOM 2526 O O . SER A 1 323 ? -3.267 -6.033 -14.695 1.00 90.44 323 SER A O 1
ATOM 2528 N N . PRO A 1 324 ? -4.352 -6.340 -16.625 1.00 86.19 324 PRO A N 1
ATOM 2529 C CA . PRO A 1 324 ? -4.735 -4.930 -16.757 1.00 86.19 324 PRO A CA 1
ATOM 2530 C C . PRO A 1 324 ? -5.582 -4.422 -15.581 1.00 86.19 324 PRO A C 1
ATOM 2532 O O . PRO A 1 324 ? -5.407 -3.288 -15.145 1.00 86.19 324 PRO A O 1
ATOM 2535 N N . GLY A 1 325 ? -6.444 -5.272 -15.008 1.00 84.19 325 GLY A N 1
ATOM 2536 C CA . GLY A 1 325 ? -7.214 -4.926 -13.807 1.00 84.19 325 GLY A CA 1
ATOM 2537 C C . GLY A 1 325 ? -6.328 -4.680 -12.583 1.00 84.19 325 GLY A C 1
ATOM 2538 O O . GLY A 1 325 ? -6.618 -3.800 -11.778 1.00 84.19 325 GLY A O 1
ATOM 2539 N N . PHE A 1 326 ? -5.206 -5.402 -12.475 1.00 84.00 326 PHE A N 1
ATOM 2540 C CA . PHE A 1 326 ? -4.216 -5.149 -11.433 1.00 84.00 326 PHE A CA 1
ATOM 2541 C C . PHE A 1 326 ? -3.520 -3.806 -11.658 1.00 84.00 326 PHE A C 1
ATOM 2543 O O . PHE A 1 326 ? -3.472 -2.996 -10.740 1.00 84.00 326 PHE A O 1
ATOM 2550 N N . ILE A 1 327 ? -3.048 -3.532 -12.877 1.00 83.75 327 ILE A N 1
ATOM 2551 C CA . ILE A 1 327 ? -2.418 -2.246 -13.200 1.00 83.75 327 ILE A CA 1
ATOM 2552 C C . ILE A 1 327 ? -3.375 -1.089 -12.887 1.00 83.75 327 ILE A C 1
ATOM 2554 O O . ILE A 1 327 ? -2.965 -0.128 -12.247 1.00 83.75 327 ILE A O 1
ATOM 2558 N N . ALA A 1 328 ? -4.654 -1.201 -13.255 1.00 81.81 328 ALA A N 1
ATOM 2559 C CA . ALA A 1 328 ? -5.667 -0.198 -12.925 1.00 81.81 328 ALA A CA 1
ATOM 2560 C C . ALA A 1 328 ? -5.852 -0.015 -11.405 1.00 81.81 328 ALA A C 1
ATOM 2562 O O . ALA A 1 328 ? -6.014 1.108 -10.934 1.00 81.81 328 ALA A O 1
ATOM 2563 N N . SER A 1 329 ? -5.762 -1.096 -10.620 1.00 76.56 329 SER A N 1
ATOM 2564 C CA . SER A 1 329 ? -5.852 -1.036 -9.151 1.00 76.56 329 SER A CA 1
ATOM 2565 C C . SER A 1 329 ? -4.655 -0.368 -8.462 1.00 76.56 329 SER A C 1
ATOM 2567 O O . SER A 1 329 ? -4.755 -0.023 -7.288 1.00 76.56 329 SER A O 1
ATOM 2569 N N . LEU A 1 330 ? -3.539 -0.147 -9.171 1.00 75.81 330 LEU A N 1
ATOM 2570 C CA . LEU A 1 330 ? -2.366 0.541 -8.617 1.00 75.81 330 LEU A CA 1
ATOM 2571 C C . LEU A 1 330 ? -2.629 2.037 -8.346 1.00 75.81 330 LEU A C 1
ATOM 2573 O O . LEU A 1 330 ? -1.870 2.675 -7.612 1.00 75.81 330 LEU A O 1
ATOM 2577 N N . GLY A 1 331 ? -3.688 2.604 -8.942 1.00 74.81 331 GLY A N 1
ATOM 2578 C CA . GLY A 1 331 ? -4.045 4.017 -8.798 1.00 74.81 331 GLY A CA 1
ATOM 2579 C C . GLY A 1 331 ? -2.955 4.969 -9.295 1.00 74.81 331 GLY A C 1
ATOM 2580 O O . GLY A 1 331 ? -2.807 6.056 -8.742 1.00 74.81 331 GLY A O 1
ATOM 2581 N N . LEU A 1 332 ? -2.156 4.534 -10.273 1.00 77.81 332 LEU A N 1
ATOM 2582 C CA . LEU A 1 332 ? -1.064 5.312 -10.854 1.00 77.81 332 LEU A CA 1
ATOM 2583 C C . LEU A 1 332 ? -1.617 6.535 -11.594 1.00 77.81 332 LEU A C 1
ATOM 2585 O O . LEU A 1 332 ? -2.694 6.494 -12.184 1.00 77.81 332 LEU A O 1
ATOM 2589 N N . SER A 1 333 ? -0.855 7.622 -11.597 1.00 79.88 333 SER A N 1
ATOM 2590 C CA . SER A 1 333 ? -1.089 8.730 -12.524 1.00 79.88 333 SER A CA 1
ATOM 2591 C C . SER A 1 333 ? -0.895 8.275 -13.974 1.00 79.88 333 SER A C 1
ATOM 2593 O O . SER A 1 333 ? -0.184 7.303 -14.244 1.00 79.88 333 SER A O 1
ATOM 2595 N N . ASP A 1 334 ? -1.458 9.015 -14.932 1.00 82.75 334 ASP A N 1
ATOM 2596 C CA . ASP A 1 334 ? -1.279 8.734 -16.366 1.00 82.75 334 ASP A CA 1
ATOM 2597 C C . ASP A 1 334 ? 0.203 8.626 -16.754 1.00 82.75 334 ASP A C 1
ATOM 2599 O O . ASP A 1 334 ? 0.593 7.769 -17.549 1.00 82.75 334 ASP A O 1
ATOM 2603 N N . ARG A 1 335 ? 1.047 9.456 -16.126 1.00 82.06 335 ARG A N 1
ATOM 2604 C CA . ARG A 1 335 ? 2.500 9.436 -16.297 1.00 82.06 335 ARG A CA 1
ATOM 2605 C C . ARG A 1 335 ? 3.121 8.133 -15.796 1.00 82.06 335 ARG A C 1
ATOM 2607 O O . ARG A 1 335 ? 3.893 7.507 -16.513 1.00 82.06 335 ARG A O 1
ATOM 2614 N N . GLU A 1 336 ? 2.810 7.722 -14.574 1.00 80.75 336 GLU A N 1
ATOM 2615 C CA . GLU A 1 336 ? 3.352 6.493 -13.978 1.00 80.75 336 GLU A CA 1
ATOM 2616 C C . GLU A 1 336 ? 2.872 5.248 -14.743 1.00 80.75 336 GLU A C 1
ATOM 2618 O O . GLU A 1 336 ? 3.651 4.329 -15.002 1.00 80.75 336 GLU A O 1
ATOM 2623 N N . HIS A 1 337 ? 1.614 5.253 -15.195 1.00 85.75 337 HIS A N 1
ATOM 2624 C CA . HIS A 1 337 ? 1.082 4.244 -16.106 1.00 85.75 337 HIS A CA 1
ATOM 2625 C C . HIS A 1 337 ? 1.880 4.171 -17.410 1.00 85.75 337 HIS A C 1
ATOM 2627 O O . HIS A 1 337 ? 2.240 3.075 -17.843 1.00 85.75 337 HIS A O 1
ATOM 2633 N N . LEU A 1 338 ? 2.170 5.319 -18.025 1.00 86.19 338 LEU A N 1
ATOM 2634 C CA . LEU A 1 338 ? 2.958 5.398 -19.250 1.00 86.19 338 LEU A CA 1
ATOM 2635 C C . LEU A 1 338 ? 4.365 4.813 -19.058 1.00 86.19 338 LEU A C 1
ATOM 2637 O O . LEU A 1 338 ? 4.811 4.014 -19.881 1.00 86.19 338 LEU A O 1
ATOM 2641 N N . MET A 1 339 ? 5.050 5.167 -17.965 1.00 84.00 339 MET A N 1
ATOM 2642 C CA . MET A 1 339 ? 6.401 4.665 -17.678 1.00 84.00 339 MET A CA 1
ATOM 2643 C C . MET A 1 339 ? 6.413 3.150 -17.452 1.00 84.00 339 MET A C 1
ATOM 2645 O O . MET A 1 339 ? 7.253 2.444 -18.010 1.00 84.00 339 MET A O 1
ATOM 2649 N N . LEU A 1 340 ? 5.447 2.618 -16.699 1.00 88.38 340 LEU A N 1
ATOM 2650 C CA . LEU A 1 340 ? 5.347 1.174 -16.488 1.00 88.38 340 LEU A CA 1
ATOM 2651 C C . LEU A 1 340 ? 5.051 0.426 -17.803 1.00 88.38 340 LEU A C 1
ATOM 2653 O O . LEU A 1 340 ? 5.614 -0.643 -18.042 1.00 88.38 340 LEU A O 1
ATOM 2657 N N . ARG A 1 341 ? 4.216 0.991 -18.692 1.00 91.31 341 ARG A N 1
ATOM 2658 C CA . ARG A 1 341 ? 3.977 0.428 -20.035 1.00 91.31 341 ARG A CA 1
ATOM 2659 C C . ARG A 1 341 ? 5.241 0.407 -20.888 1.00 91.31 341 ARG A C 1
ATOM 2661 O O . ARG A 1 341 ? 5.540 -0.634 -21.476 1.00 91.31 341 ARG A O 1
ATOM 2668 N N . ARG A 1 342 ? 6.021 1.493 -20.889 1.00 91.75 342 ARG A N 1
ATOM 2669 C CA . ARG A 1 342 ? 7.327 1.544 -21.566 1.00 91.75 342 ARG A CA 1
ATOM 2670 C C . ARG A 1 342 ? 8.264 0.452 -21.055 1.00 91.75 342 ARG A C 1
ATOM 2672 O O . ARG A 1 342 ? 8.779 -0.302 -21.873 1.00 91.75 342 ARG A O 1
ATOM 2679 N N . ALA A 1 343 ? 8.386 0.262 -19.741 1.00 92.00 343 ALA A N 1
ATOM 2680 C CA . ALA A 1 343 ? 9.214 -0.806 -19.170 1.00 92.00 343 ALA A CA 1
ATOM 2681 C C . ALA A 1 343 ? 8.782 -2.213 -19.634 1.00 92.00 343 ALA A C 1
ATOM 2683 O O . ALA A 1 343 ? 9.614 -3.040 -20.019 1.00 92.00 343 ALA A O 1
ATOM 2684 N N . MET A 1 344 ? 7.472 -2.486 -19.670 1.00 93.88 344 MET A N 1
ATOM 2685 C CA . MET A 1 344 ? 6.945 -3.751 -20.199 1.00 93.88 344 MET A CA 1
ATOM 2686 C C . MET A 1 344 ? 7.253 -3.927 -21.694 1.00 93.88 344 MET A C 1
ATOM 2688 O O . MET A 1 344 ? 7.632 -5.016 -22.129 1.00 93.88 344 MET A O 1
ATOM 2692 N N . HIS A 1 345 ? 7.096 -2.873 -22.500 1.00 94.69 345 HIS A N 1
ATOM 2693 C CA . HIS A 1 345 ? 7.412 -2.902 -23.928 1.00 94.69 345 HIS A CA 1
ATOM 2694 C C . HIS A 1 345 ? 8.904 -3.089 -24.186 1.00 94.69 345 HIS A C 1
ATOM 2696 O O . HIS A 1 345 ? 9.267 -3.918 -25.018 1.00 94.69 345 HIS A O 1
ATOM 2702 N N . ALA A 1 346 ? 9.755 -2.389 -23.438 1.00 94.94 346 ALA A N 1
ATOM 2703 C CA . ALA A 1 346 ? 11.201 -2.517 -23.507 1.00 94.94 346 ALA A CA 1
ATOM 2704 C C . ALA A 1 346 ? 11.627 -3.966 -23.285 1.00 94.94 346 ALA A C 1
ATOM 2706 O O . ALA A 1 346 ? 12.346 -4.535 -24.109 1.00 94.94 346 ALA A O 1
ATOM 2707 N N . ARG A 1 347 ? 11.119 -4.597 -22.217 1.00 95.25 347 ARG A N 1
ATOM 2708 C CA . ARG A 1 347 ? 11.441 -5.994 -21.927 1.00 95.25 347 ARG A CA 1
ATOM 2709 C C . ARG A 1 347 ? 11.021 -6.932 -23.047 1.00 95.25 347 ARG A C 1
ATOM 2711 O O . ARG A 1 347 ? 11.807 -7.781 -23.449 1.00 95.25 347 ARG A O 1
ATOM 2718 N N . ARG A 1 348 ? 9.820 -6.754 -23.597 1.00 94.62 348 ARG A N 1
ATOM 2719 C CA . ARG A 1 348 ? 9.347 -7.578 -24.718 1.00 94.62 348 ARG A CA 1
ATOM 2720 C C . ARG A 1 348 ? 10.224 -7.416 -25.962 1.00 94.62 348 ARG A C 1
ATOM 2722 O O . ARG A 1 348 ? 10.515 -8.414 -26.609 1.00 94.62 348 ARG A O 1
ATOM 2729 N N . VAL A 1 349 ? 10.707 -6.206 -26.260 1.00 96.00 349 VAL A N 1
ATOM 2730 C CA . VAL A 1 349 ? 11.681 -5.972 -27.343 1.00 96.00 349 VAL A CA 1
ATOM 2731 C C . VAL A 1 349 ? 12.990 -6.722 -27.083 1.00 96.00 349 VAL A C 1
ATOM 2733 O O . VAL A 1 349 ? 13.485 -7.399 -27.985 1.00 96.00 349 VAL A O 1
ATOM 2736 N N . MET A 1 350 ? 13.514 -6.656 -25.855 1.00 95.94 350 MET A N 1
ATOM 2737 C CA . MET A 1 350 ? 14.716 -7.395 -25.447 1.00 95.94 350 MET A CA 1
ATOM 2738 C C . MET A 1 350 ? 14.538 -8.917 -25.539 1.00 95.94 350 MET A C 1
ATOM 2740 O O . MET A 1 350 ? 15.453 -9.614 -25.966 1.00 95.94 350 MET A O 1
ATOM 2744 N N . ASP A 1 351 ? 13.342 -9.423 -25.234 1.00 95.50 351 ASP A N 1
ATOM 2745 C CA . ASP A 1 351 ? 12.972 -10.839 -25.377 1.00 95.50 351 ASP A CA 1
ATOM 2746 C C . ASP A 1 351 ? 12.690 -11.249 -26.840 1.00 95.50 351 ASP A C 1
ATOM 2748 O O . ASP A 1 351 ? 12.397 -12.408 -27.129 1.00 95.50 351 ASP A O 1
ATOM 2752 N N . GLY A 1 352 ? 12.764 -10.306 -27.783 1.00 94.88 352 GLY A N 1
ATOM 2753 C CA . GLY A 1 352 ? 12.552 -10.543 -29.207 1.00 94.88 352 GLY A CA 1
ATOM 2754 C C . GLY A 1 352 ? 11.089 -10.513 -29.671 1.00 94.88 352 GLY A C 1
ATOM 2755 O O . GLY A 1 352 ? 10.787 -10.921 -30.790 1.00 94.88 352 GLY A O 1
ATOM 2756 N N . VAL A 1 353 ? 10.171 -10.022 -28.839 1.00 92.81 353 VAL A N 1
ATOM 2757 C CA . VAL A 1 353 ? 8.725 -9.968 -29.092 1.00 92.81 353 VAL A CA 1
ATOM 2758 C C . VAL A 1 353 ? 8.281 -8.515 -29.266 1.00 92.81 353 VAL A C 1
ATOM 2760 O O . VAL A 1 353 ? 7.937 -7.834 -28.302 1.00 92.81 353 VAL A O 1
ATOM 2763 N N . ALA A 1 354 ? 8.255 -8.032 -30.509 1.00 92.69 354 ALA A N 1
ATOM 2764 C CA . ALA A 1 354 ? 7.978 -6.621 -30.803 1.00 92.69 354 ALA A CA 1
ATOM 2765 C C . ALA A 1 354 ? 6.819 -6.375 -31.782 1.00 92.69 354 ALA A C 1
ATOM 2767 O O . ALA A 1 354 ? 6.560 -5.228 -32.132 1.00 92.69 354 ALA A O 1
ATOM 2768 N N . ASP A 1 355 ? 6.112 -7.422 -32.218 1.00 93.19 355 ASP A N 1
ATOM 2769 C CA . ASP A 1 355 ? 5.104 -7.313 -33.283 1.00 93.19 355 ASP A CA 1
ATOM 2770 C C . ASP A 1 355 ? 3.982 -6.316 -32.949 1.00 93.19 355 ASP A C 1
ATOM 2772 O O . ASP A 1 355 ? 3.550 -5.564 -33.818 1.00 93.19 355 ASP A O 1
ATOM 2776 N N . HIS A 1 356 ? 3.571 -6.232 -31.677 1.00 91.50 356 HIS A N 1
ATOM 2777 C CA . HIS A 1 356 ? 2.541 -5.286 -31.225 1.00 91.50 356 HIS A CA 1
ATOM 2778 C C . HIS A 1 356 ? 2.992 -3.818 -31.264 1.00 91.50 356 HIS A C 1
ATOM 2780 O O . HIS A 1 356 ? 2.148 -2.930 -31.223 1.00 91.50 356 HIS A O 1
ATOM 2786 N N . LEU A 1 357 ? 4.301 -3.551 -31.337 1.00 93.50 357 LEU A N 1
ATOM 2787 C CA . LEU A 1 357 ? 4.857 -2.197 -31.439 1.00 93.50 357 LEU A CA 1
ATOM 2788 C C . LEU A 1 357 ? 5.009 -1.730 -32.887 1.00 93.50 357 LEU A C 1
ATOM 2790 O O . LEU A 1 357 ? 5.272 -0.551 -33.114 1.00 93.50 357 LEU A O 1
ATOM 2794 N N . LEU A 1 358 ? 4.875 -2.618 -33.875 1.00 93.25 358 LEU A N 1
ATOM 2795 C CA . LEU A 1 358 ? 5.100 -2.258 -35.277 1.00 93.25 358 LEU A CA 1
ATOM 2796 C C . LEU A 1 358 ? 4.002 -1.341 -35.827 1.00 93.25 358 LEU A C 1
ATOM 2798 O O . LEU A 1 358 ? 4.274 -0.557 -36.731 1.00 93.25 358 LEU A O 1
ATOM 2802 N N . ASP A 1 359 ? 2.794 -1.400 -35.263 1.00 90.25 359 ASP A N 1
ATOM 2803 C CA . ASP A 1 359 ? 1.649 -0.610 -35.709 1.00 90.25 359 ASP A CA 1
ATOM 2804 C C . ASP A 1 359 ? 1.387 0.596 -34.776 1.00 90.25 359 ASP A C 1
ATOM 2806 O O . ASP A 1 359 ? 1.074 0.402 -33.592 1.00 90.25 359 ASP A O 1
ATOM 2810 N N . PRO A 1 360 ? 1.478 1.847 -35.274 1.00 88.12 360 PRO A N 1
ATOM 2811 C CA . PRO A 1 360 ? 1.164 3.043 -34.491 1.00 88.12 360 PRO A CA 1
ATOM 2812 C C . PRO A 1 360 ? -0.300 3.130 -34.039 1.00 88.12 360 PRO A C 1
ATOM 2814 O O . PRO A 1 360 ? -0.579 3.845 -33.079 1.00 88.12 360 PRO A O 1
ATOM 2817 N N . SER A 1 361 ? -1.225 2.399 -34.672 1.00 88.75 361 SER A N 1
ATOM 2818 C CA . SER A 1 361 ? -2.621 2.306 -34.225 1.00 88.75 361 SER A CA 1
ATOM 2819 C C . SER A 1 361 ? -2.793 1.430 -32.978 1.00 88.75 361 SER A C 1
ATOM 2821 O O . SER A 1 361 ? -3.747 1.614 -32.225 1.00 88.75 361 SER A O 1
ATOM 2823 N N . THR A 1 362 ? -1.858 0.502 -32.741 1.00 89.62 362 THR A N 1
ATOM 2824 C CA . THR A 1 362 ? -1.879 -0.404 -31.583 1.00 89.62 362 THR A CA 1
ATOM 2825 C C . THR A 1 362 ? -1.184 0.219 -30.377 1.00 89.62 362 THR A C 1
ATOM 2827 O O . THR A 1 362 ? -1.710 0.170 -29.267 1.00 89.62 362 THR A O 1
ATOM 2830 N N . VAL A 1 363 ? -0.004 0.811 -30.584 1.00 91.06 363 VAL A N 1
ATOM 2831 C CA . VAL A 1 363 ? 0.770 1.479 -29.527 1.00 91.06 363 VAL A CA 1
ATOM 2832 C C . VAL A 1 363 ? 1.209 2.856 -30.024 1.00 91.06 363 VAL A C 1
ATOM 2834 O O . VAL A 1 363 ? 2.005 2.905 -30.965 1.00 91.06 363 VAL A O 1
ATOM 2837 N N . PRO A 1 364 ? 0.747 3.968 -29.421 1.00 91.31 364 PRO A N 1
ATOM 2838 C CA . PRO A 1 364 ? 1.165 5.320 -29.798 1.00 91.31 364 PRO A CA 1
ATOM 2839 C C . PRO A 1 364 ? 2.664 5.568 -29.587 1.00 91.31 364 PRO A C 1
ATOM 2841 O O . PRO A 1 364 ? 3.281 4.966 -28.711 1.00 91.31 364 PRO A O 1
ATOM 2844 N N . ASP A 1 365 ? 3.247 6.515 -30.332 1.00 89.06 365 ASP A N 1
ATOM 2845 C CA . ASP A 1 365 ? 4.675 6.872 -30.214 1.00 89.06 365 ASP A CA 1
ATOM 2846 C C . ASP A 1 365 ? 5.077 7.289 -28.790 1.00 89.06 365 ASP A C 1
ATOM 2848 O O . ASP A 1 365 ? 6.184 6.997 -28.344 1.00 89.06 365 ASP A O 1
ATOM 2852 N N . ALA A 1 366 ? 4.160 7.914 -28.044 1.00 85.25 366 ALA A N 1
ATOM 2853 C CA . ALA A 1 366 ? 4.389 8.296 -26.654 1.00 85.25 366 ALA A CA 1
ATOM 2854 C C . ALA A 1 366 ? 4.659 7.091 -25.736 1.00 85.25 366 ALA A C 1
ATOM 2856 O O . ALA A 1 366 ? 5.325 7.247 -24.716 1.00 85.25 366 ALA A O 1
ATOM 2857 N N . GLU A 1 367 ? 4.185 5.893 -26.078 1.00 89.56 367 GLU A N 1
ATOM 2858 C CA . GLU A 1 367 ? 4.365 4.682 -25.267 1.00 89.56 367 GLU A CA 1
ATOM 2859 C C . GLU A 1 367 ? 5.565 3.839 -25.704 1.00 89.56 367 GLU A C 1
ATOM 2861 O O . GLU A 1 367 ? 5.855 2.812 -25.089 1.00 89.56 367 GLU A O 1
ATOM 2866 N N . LEU A 1 368 ? 6.277 4.253 -26.754 1.00 91.38 368 LEU A N 1
ATOM 2867 C CA . LEU A 1 368 ? 7.429 3.507 -27.234 1.00 91.38 368 LEU A CA 1
ATOM 2868 C C . LEU A 1 368 ? 8.559 3.522 -26.190 1.00 91.38 368 LEU A C 1
ATOM 2870 O O . LEU A 1 368 ? 8.867 4.577 -25.624 1.00 91.38 368 LEU A O 1
ATOM 2874 N N . PRO A 1 369 ? 9.172 2.357 -25.912 1.00 91.75 369 PRO A N 1
ATOM 2875 C CA . PRO A 1 369 ? 10.238 2.256 -24.929 1.00 91.75 369 PRO A CA 1
ATOM 2876 C C . PRO A 1 369 ? 11.502 2.950 -25.422 1.00 91.75 369 PRO A C 1
ATOM 2878 O O . PRO A 1 369 ? 11.847 2.861 -26.601 1.00 91.75 369 PRO A O 1
ATOM 2881 N N . TYR A 1 370 ? 12.228 3.594 -24.510 1.00 86.81 370 TYR A N 1
ATOM 2882 C CA . TYR A 1 370 ? 13.483 4.237 -24.872 1.00 86.81 370 TYR A CA 1
ATOM 2883 C C . TYR A 1 370 ? 14.680 3.297 -24.704 1.00 86.81 370 TYR A C 1
ATOM 2885 O O . TYR A 1 370 ? 15.474 3.116 -25.627 1.00 86.81 370 TYR A O 1
ATOM 2893 N N . TRP A 1 371 ? 14.785 2.658 -23.540 1.00 86.38 371 TRP A N 1
ATOM 2894 C CA . TRP A 1 371 ? 15.919 1.815 -23.175 1.00 86.38 371 TRP A CA 1
ATOM 2895 C C . TRP A 1 371 ? 15.663 0.347 -23.544 1.00 86.38 371 TRP A C 1
ATOM 2897 O O . TRP A 1 371 ? 14.955 -0.359 -22.845 1.00 86.38 371 TRP A O 1
ATOM 2907 N N . ILE A 1 372 ? 16.201 -0.147 -24.661 1.00 92.69 372 ILE A N 1
ATOM 2908 C CA . ILE A 1 372 ? 15.853 -1.489 -25.197 1.00 92.69 372 ILE A CA 1
ATOM 2909 C C . ILE A 1 372 ? 17.046 -2.449 -25.320 1.00 92.69 372 ILE A C 1
ATOM 2911 O O . ILE A 1 372 ? 16.995 -3.408 -26.088 1.00 92.69 372 ILE A O 1
ATOM 2915 N N . TRP A 1 373 ? 18.150 -2.179 -24.620 1.00 89.81 373 TRP A N 1
ATOM 2916 C CA . TRP A 1 373 ? 19.412 -2.916 -24.792 1.00 89.81 373 TRP A CA 1
ATOM 2917 C C . TRP A 1 373 ? 20.093 -3.366 -23.495 1.00 89.81 373 TRP A C 1
ATOM 2919 O O . TRP A 1 373 ? 21.217 -3.867 -23.558 1.00 89.81 373 TRP A O 1
ATOM 2929 N N . HIS A 1 374 ? 19.441 -3.201 -22.341 1.00 85.75 374 HIS A N 1
ATOM 2930 C CA . HIS A 1 374 ? 19.932 -3.653 -21.038 1.00 85.75 374 HIS A CA 1
ATOM 2931 C C . HIS A 1 374 ? 18.753 -4.093 -20.149 1.00 85.75 374 HIS A C 1
ATOM 2933 O O . HIS A 1 374 ? 17.723 -3.415 -20.141 1.00 85.75 374 HIS A O 1
ATOM 2939 N N . PRO A 1 375 ? 18.894 -5.187 -19.376 1.00 86.50 375 PRO A N 1
ATOM 2940 C CA . PRO A 1 375 ? 20.125 -5.954 -19.120 1.00 86.50 375 PRO A CA 1
ATOM 2941 C C . PRO A 1 375 ? 20.542 -6.905 -20.243 1.00 86.50 375 PRO A C 1
ATOM 2943 O O . PRO A 1 375 ? 21.656 -7.418 -20.225 1.00 86.50 375 PRO A O 1
ATOM 2946 N N . ILE A 1 376 ? 19.667 -7.139 -21.220 1.00 91.00 376 ILE A N 1
ATOM 2947 C CA . ILE A 1 376 ? 19.920 -8.042 -22.343 1.00 91.00 376 ILE A CA 1
ATOM 2948 C C . ILE A 1 376 ? 19.781 -7.249 -23.641 1.00 91.00 376 ILE A C 1
ATOM 2950 O O . ILE A 1 376 ? 18.907 -6.395 -23.774 1.00 91.00 376 ILE A O 1
ATOM 2954 N N . HIS A 1 377 ? 20.647 -7.521 -24.613 1.00 92.94 377 HIS A N 1
ATOM 2955 C CA . HIS A 1 377 ? 20.566 -6.879 -25.918 1.00 92.94 377 HIS A CA 1
ATOM 2956 C C . HIS A 1 377 ? 19.378 -7.411 -26.720 1.00 92.94 377 HIS A C 1
ATOM 2958 O O . HIS A 1 377 ? 19.255 -8.620 -26.926 1.00 92.94 377 HIS A O 1
ATOM 2964 N N . ALA A 1 378 ? 18.534 -6.506 -27.219 1.00 95.88 378 ALA A N 1
ATOM 2965 C CA . ALA A 1 378 ? 17.472 -6.874 -28.143 1.00 95.88 378 ALA A CA 1
ATOM 2966 C C . ALA A 1 378 ? 18.040 -7.500 -29.429 1.00 95.88 378 ALA A C 1
ATOM 2968 O O . ALA A 1 378 ? 19.056 -7.021 -29.939 1.00 95.88 378 ALA A O 1
ATOM 2969 N N . PRO A 1 379 ? 17.390 -8.529 -30.006 1.00 97.12 379 PRO A N 1
ATOM 2970 C CA . PRO A 1 379 ? 17.890 -9.179 -31.209 1.00 97.12 379 PRO A CA 1
ATOM 2971 C C . PRO A 1 379 ? 18.021 -8.213 -32.394 1.00 97.12 379 PRO A C 1
ATOM 2973 O O . PRO A 1 379 ? 17.099 -7.463 -32.712 1.00 97.12 379 PRO A O 1
ATOM 2976 N N . ALA A 1 380 ? 19.133 -8.312 -33.123 1.00 97.19 380 ALA A N 1
ATOM 2977 C CA . ALA A 1 380 ? 19.439 -7.520 -34.320 1.00 97.19 380 ALA A CA 1
ATOM 2978 C C . ALA A 1 380 ? 18.262 -7.385 -35.313 1.00 97.19 380 ALA A C 1
ATOM 2980 O O . ALA A 1 380 ? 17.946 -6.286 -35.765 1.00 97.19 380 ALA A O 1
ATOM 2981 N N . HIS A 1 381 ? 17.580 -8.493 -35.621 1.00 96.12 381 HIS A N 1
ATOM 2982 C CA . HIS A 1 381 ? 16.456 -8.504 -36.564 1.00 96.12 381 HIS A CA 1
ATOM 2983 C C . HIS A 1 381 ? 15.212 -7.765 -36.038 1.00 96.12 381 HIS A C 1
ATOM 2985 O O . HIS A 1 381 ? 14.414 -7.266 -36.827 1.00 96.12 381 HIS A O 1
ATOM 2991 N N . ILE A 1 382 ? 15.040 -7.674 -34.717 1.00 97.12 382 ILE A N 1
ATOM 2992 C CA . ILE A 1 382 ? 13.944 -6.930 -34.090 1.00 97.12 382 ILE A CA 1
ATOM 2993 C C . ILE A 1 382 ? 14.210 -5.431 -34.154 1.00 97.12 382 ILE A C 1
ATOM 2995 O O . ILE A 1 382 ? 13.304 -4.681 -34.507 1.00 97.12 382 ILE A O 1
ATOM 2999 N N . LEU A 1 383 ? 15.449 -5.005 -33.897 1.00 97.25 383 LEU A N 1
ATOM 3000 C CA . LEU A 1 383 ? 15.857 -3.602 -34.022 1.00 97.25 383 LEU A CA 1
ATOM 3001 C C . LEU A 1 383 ? 15.647 -3.078 -35.447 1.00 97.25 383 LEU A C 1
ATOM 3003 O O . LEU A 1 383 ? 15.108 -1.992 -35.634 1.00 97.25 383 LEU A O 1
ATOM 3007 N N . GLU A 1 384 ? 16.015 -3.874 -36.453 1.00 95.62 384 GLU A N 1
ATOM 3008 C CA . GLU A 1 384 ? 15.808 -3.526 -37.861 1.00 95.62 384 GLU A CA 1
ATOM 3009 C C . GLU A 1 384 ? 14.319 -3.395 -38.211 1.00 95.62 384 GLU A C 1
ATOM 3011 O O . GLU A 1 384 ? 13.902 -2.389 -38.786 1.00 95.62 384 GLU A O 1
ATOM 3016 N N . ARG A 1 385 ? 13.497 -4.375 -37.808 1.00 95.88 385 ARG A N 1
ATOM 3017 C CA . ARG A 1 385 ? 12.040 -4.345 -38.025 1.00 95.88 385 ARG A CA 1
ATOM 3018 C C . ARG A 1 385 ? 11.382 -3.151 -37.334 1.00 95.88 385 ARG A C 1
ATOM 3020 O O . ARG A 1 385 ? 10.544 -2.491 -37.943 1.00 95.88 385 ARG A O 1
ATOM 3027 N N . LEU A 1 386 ? 11.767 -2.862 -36.090 1.00 95.62 386 LEU A N 1
ATOM 3028 C CA . LEU A 1 386 ? 11.253 -1.725 -35.326 1.00 95.62 386 LEU A CA 1
ATOM 3029 C C . LEU A 1 386 ? 11.634 -0.395 -35.968 1.00 95.62 386 LEU A C 1
ATOM 3031 O O . LEU A 1 386 ? 10.763 0.440 -36.170 1.00 95.62 386 LEU A O 1
ATOM 3035 N N . ALA A 1 387 ? 12.901 -0.205 -36.330 1.00 95.44 387 ALA A N 1
ATOM 3036 C CA . ALA A 1 387 ? 13.376 1.023 -36.962 1.00 95.44 387 ALA A CA 1
ATOM 3037 C C . ALA A 1 387 ? 12.724 1.287 -38.333 1.00 95.44 387 ALA A C 1
ATOM 3039 O O . ALA A 1 387 ? 12.490 2.445 -38.697 1.00 95.44 387 ALA A O 1
ATOM 3040 N N . ALA A 1 388 ? 12.419 0.219 -39.078 1.00 93.88 388 ALA A N 1
ATOM 3041 C CA . ALA A 1 388 ? 11.707 0.295 -40.348 1.00 93.88 388 ALA A CA 1
ATOM 3042 C C . ALA A 1 388 ? 10.223 0.650 -40.160 1.00 93.88 388 ALA A C 1
ATOM 3044 O O . ALA A 1 388 ? 9.718 1.538 -40.843 1.00 93.88 388 ALA A O 1
ATOM 3045 N N . ALA A 1 389 ? 9.532 -0.013 -39.227 1.00 94.00 389 ALA A N 1
ATOM 3046 C CA . ALA A 1 389 ? 8.103 0.195 -38.992 1.00 94.00 389 ALA A CA 1
ATOM 3047 C C . ALA A 1 389 ? 7.796 1.486 -38.210 1.00 94.00 389 ALA A C 1
ATOM 3049 O O . ALA A 1 389 ? 6.768 2.121 -38.430 1.00 94.00 389 ALA A O 1
ATOM 3050 N N . ARG A 1 390 ? 8.688 1.885 -37.294 1.00 93.19 390 ARG A N 1
ATOM 3051 C CA . ARG A 1 390 ? 8.513 3.002 -36.357 1.00 93.19 390 ARG A CA 1
ATOM 3052 C C . ARG A 1 390 ? 9.708 3.958 -36.441 1.00 93.19 390 ARG A C 1
ATOM 3054 O O . ARG A 1 390 ? 10.669 3.803 -35.687 1.00 93.19 390 ARG A O 1
ATOM 3061 N N . PRO A 1 391 ? 9.659 4.997 -37.296 1.00 92.00 391 PRO A N 1
ATOM 3062 C CA . PRO A 1 391 ? 10.747 5.971 -37.422 1.00 92.00 391 PRO A CA 1
ATOM 3063 C C . PRO A 1 391 ? 11.165 6.624 -36.093 1.00 92.00 391 PRO A C 1
ATOM 3065 O O . PRO A 1 391 ? 12.351 6.874 -35.882 1.00 92.00 391 PRO A O 1
ATOM 3068 N N . ALA A 1 392 ? 10.219 6.821 -35.167 1.00 90.25 392 ALA A N 1
ATOM 3069 C CA . ALA A 1 392 ? 10.466 7.351 -33.823 1.00 90.25 392 ALA A CA 1
ATOM 3070 C C . ALA A 1 392 ? 11.389 6.474 -32.949 1.00 90.25 392 ALA A C 1
ATOM 3072 O O . ALA A 1 392 ? 11.937 6.975 -31.969 1.00 90.25 392 ALA A O 1
ATOM 3073 N N . MET A 1 393 ? 11.575 5.195 -33.306 1.00 93.38 393 MET A N 1
ATOM 3074 C CA . MET A 1 393 ? 12.448 4.236 -32.613 1.00 93.38 393 MET A CA 1
ATOM 3075 C C . MET A 1 393 ? 13.855 4.147 -33.201 1.00 93.38 393 MET A C 1
ATOM 3077 O O . MET A 1 393 ? 14.702 3.446 -32.642 1.00 93.38 393 MET A O 1
ATOM 3081 N N . ARG A 1 394 ? 14.129 4.803 -34.339 1.00 94.31 394 ARG A N 1
ATOM 3082 C CA . ARG A 1 394 ? 15.440 4.705 -35.001 1.00 94.31 394 ARG A CA 1
ATOM 3083 C C . ARG A 1 394 ? 16.585 5.101 -34.064 1.00 94.31 394 ARG A C 1
ATOM 3085 O O . ARG A 1 394 ? 17.533 4.320 -33.989 1.00 94.31 394 ARG A O 1
ATOM 3092 N N . PRO A 1 395 ? 16.514 6.207 -33.294 1.00 92.00 395 PRO A N 1
ATOM 3093 C CA . PRO A 1 395 ? 17.595 6.556 -32.378 1.00 92.00 395 PRO A CA 1
ATOM 3094 C C . PRO A 1 395 ? 17.884 5.484 -31.320 1.00 92.00 395 PRO A C 1
ATOM 3096 O O . PRO A 1 395 ? 19.029 5.089 -31.124 1.00 92.00 395 PRO A O 1
ATOM 3099 N N . GLN A 1 396 ? 16.842 4.950 -30.691 1.00 91.38 396 GLN A N 1
ATOM 3100 C CA . GLN A 1 396 ? 16.905 3.909 -29.667 1.00 91.38 396 GLN A CA 1
ATOM 3101 C C . GLN A 1 396 ? 17.470 2.610 -30.245 1.00 91.38 396 GLN A C 1
ATOM 3103 O O . GLN A 1 396 ? 18.314 1.965 -29.629 1.00 91.38 396 GLN A O 1
ATOM 3108 N N . CYS A 1 397 ? 17.050 2.241 -31.459 1.00 95.88 397 CYS A N 1
ATOM 3109 C CA . CYS A 1 397 ? 17.557 1.059 -32.150 1.00 95.88 397 CYS A CA 1
ATOM 3110 C C . CYS A 1 397 ? 19.031 1.215 -32.543 1.00 95.88 397 CYS A C 1
ATOM 3112 O O . CYS A 1 397 ? 19.794 0.256 -32.445 1.00 95.88 397 CYS A O 1
ATOM 3114 N N . VAL A 1 398 ? 19.456 2.417 -32.946 1.00 95.69 398 VAL A N 1
ATOM 3115 C CA . VAL A 1 398 ? 20.865 2.731 -33.226 1.00 95.69 398 VAL A CA 1
ATOM 3116 C C . VAL A 1 398 ? 21.706 2.612 -31.960 1.00 95.69 398 VAL A C 1
ATOM 3118 O O . VAL A 1 398 ? 22.729 1.930 -31.984 1.00 95.69 398 VAL A O 1
ATOM 3121 N N . ARG A 1 399 ? 21.258 3.205 -30.848 1.00 93.62 399 ARG A N 1
ATOM 3122 C CA . ARG A 1 399 ? 21.921 3.079 -29.540 1.00 93.62 399 ARG A CA 1
ATOM 3123 C C . ARG A 1 399 ? 22.026 1.618 -29.101 1.00 93.62 399 ARG A C 1
ATOM 3125 O O . ARG A 1 399 ? 23.109 1.164 -28.738 1.00 93.62 399 ARG A O 1
ATOM 3132 N N . ALA A 1 400 ? 20.952 0.843 -29.265 1.00 94.44 400 ALA A N 1
ATOM 3133 C CA . ALA A 1 400 ? 20.962 -0.596 -29.016 1.00 94.44 400 ALA A CA 1
ATOM 3134 C C . ALA A 1 400 ? 21.985 -1.343 -29.889 1.00 94.44 400 ALA A C 1
ATOM 3136 O O . ALA A 1 400 ? 22.689 -2.222 -29.393 1.00 94.44 400 ALA A O 1
ATOM 3137 N N . CYS A 1 401 ? 22.119 -0.976 -31.169 1.00 96.19 401 CYS A N 1
ATOM 3138 C CA . CYS A 1 401 ? 23.129 -1.562 -32.051 1.00 96.19 401 CYS A CA 1
ATOM 3139 C C . CYS A 1 401 ? 24.558 -1.195 -31.633 1.00 96.19 401 CYS A C 1
ATOM 3141 O O . CYS A 1 401 ? 25.437 -2.045 -31.730 1.00 96.19 401 CYS A O 1
ATOM 3143 N N . ILE A 1 402 ? 24.801 0.036 -31.172 1.00 93.69 402 ILE A N 1
ATOM 3144 C CA . ILE A 1 402 ? 26.108 0.460 -30.645 1.00 93.69 402 ILE A CA 1
ATOM 3145 C C . ILE A 1 402 ? 26.456 -0.369 -29.404 1.00 93.69 402 ILE A C 1
ATOM 3147 O O . ILE A 1 402 ? 27.548 -0.939 -29.336 1.00 93.69 402 ILE A O 1
ATOM 3151 N N . ALA A 1 403 ? 25.512 -0.489 -28.465 1.00 90.50 403 ALA A N 1
ATOM 3152 C CA . ALA A 1 403 ? 25.680 -1.255 -27.233 1.00 90.50 403 ALA A CA 1
ATOM 3153 C C . ALA A 1 403 ? 25.959 -2.745 -27.503 1.00 90.50 403 ALA A C 1
ATOM 3155 O O . ALA A 1 403 ? 26.862 -3.319 -26.899 1.00 90.50 403 ALA A O 1
ATOM 3156 N N . ALA A 1 404 ? 25.233 -3.353 -28.446 1.00 92.44 404 ALA A N 1
ATOM 3157 C CA . ALA A 1 404 ? 25.354 -4.770 -28.801 1.00 92.44 404 ALA A CA 1
ATOM 3158 C C . ALA A 1 404 ? 26.407 -5.074 -29.892 1.00 92.44 404 ALA A C 1
ATOM 3160 O O . ALA A 1 404 ? 26.588 -6.226 -30.283 1.00 92.44 404 ALA A O 1
ATOM 3161 N N . ASP A 1 405 ? 27.095 -4.050 -30.404 1.00 95.00 405 ASP A N 1
ATOM 3162 C CA . ASP A 1 405 ? 28.056 -4.103 -31.516 1.00 95.00 405 ASP A CA 1
ATOM 3163 C C . ASP A 1 405 ? 27.504 -4.665 -32.852 1.00 95.00 405 ASP A C 1
ATOM 3165 O O . ASP A 1 405 ? 28.190 -5.357 -33.610 1.00 95.00 405 ASP A O 1
ATOM 3169 N N . TYR A 1 406 ? 26.255 -4.339 -33.191 1.00 96.56 406 TYR A N 1
ATOM 3170 C CA . TYR A 1 406 ? 25.584 -4.770 -34.424 1.00 96.56 406 TYR A CA 1
ATOM 3171 C C . TYR A 1 406 ? 25.841 -3.836 -35.613 1.00 96.56 406 TYR A C 1
ATOM 3173 O O . TYR A 1 406 ? 24.913 -3.246 -36.171 1.00 96.56 406 TYR A O 1
ATOM 3181 N N . ARG A 1 407 ? 27.097 -3.746 -36.067 1.00 95.75 407 ARG A N 1
ATOM 3182 C CA . ARG A 1 407 ? 27.531 -2.836 -37.156 1.00 95.75 407 ARG A CA 1
ATOM 3183 C C . ARG A 1 407 ? 26.669 -2.896 -38.416 1.00 95.75 407 ARG A C 1
ATOM 3185 O O . ARG A 1 407 ? 26.342 -1.863 -38.993 1.00 95.75 407 ARG A O 1
ATOM 3192 N N . GLY A 1 408 ? 26.301 -4.104 -38.844 1.00 96.50 408 GLY A N 1
ATOM 3193 C CA . GLY A 1 408 ? 25.512 -4.298 -40.061 1.00 96.50 408 GLY A CA 1
ATOM 3194 C C . GLY A 1 408 ? 24.110 -3.695 -39.960 1.00 96.50 408 GLY A C 1
ATOM 3195 O O . GLY A 1 408 ? 23.677 -3.008 -40.879 1.00 96.50 408 GLY A O 1
ATOM 3196 N N . VAL A 1 409 ? 23.417 -3.929 -38.841 1.00 97.06 409 VAL A N 1
ATOM 3197 C CA . VAL A 1 409 ? 22.079 -3.366 -38.593 1.00 97.06 409 VAL A CA 1
ATOM 3198 C C . VAL A 1 409 ? 22.171 -1.863 -38.353 1.00 97.06 409 VAL A C 1
ATOM 3200 O O . VAL A 1 409 ? 21.394 -1.112 -38.933 1.00 97.06 409 VAL A O 1
ATOM 3203 N N . TYR A 1 410 ? 23.161 -1.423 -37.571 1.00 97.50 410 TYR A N 1
ATOM 3204 C CA . TYR A 1 410 ? 23.464 -0.012 -37.342 1.00 97.50 410 TYR A CA 1
ATOM 3205 C C . TYR A 1 410 ? 23.537 0.768 -38.661 1.00 97.50 410 TYR A C 1
ATOM 3207 O O . TYR A 1 410 ? 22.804 1.738 -38.833 1.00 97.50 410 TYR A O 1
ATOM 3215 N N . GLY A 1 411 ? 24.354 0.307 -39.617 1.00 96.25 411 GLY A N 1
ATOM 3216 C CA . GLY A 1 411 ? 24.494 0.967 -40.917 1.00 96.25 411 GLY A CA 1
ATOM 3217 C C . GLY A 1 411 ? 23.162 1.058 -41.661 1.00 96.25 411 GLY A C 1
ATOM 3218 O O . GLY A 1 411 ? 22.766 2.143 -42.076 1.00 96.25 411 GLY A O 1
ATOM 3219 N N . ARG A 1 412 ? 22.410 -0.051 -41.734 1.00 97.19 412 ARG A N 1
ATOM 3220 C CA . ARG A 1 412 ? 21.097 -0.082 -42.406 1.00 97.19 412 ARG A CA 1
ATOM 3221 C C . ARG A 1 412 ? 20.097 0.903 -41.800 1.00 97.19 412 ARG A C 1
ATOM 3223 O O . ARG A 1 412 ? 19.405 1.592 -42.546 1.00 97.19 412 ARG A O 1
ATOM 3230 N N . ILE A 1 413 ? 20.045 1.021 -40.473 1.00 96.62 413 ILE A N 1
ATOM 3231 C CA . ILE A 1 413 ? 19.157 1.981 -39.799 1.00 96.62 413 ILE A CA 1
ATOM 3232 C C . ILE A 1 413 ? 19.628 3.426 -40.033 1.00 96.62 413 ILE A C 1
ATOM 3234 O O . ILE A 1 413 ? 18.818 4.311 -40.316 1.00 96.62 413 ILE A O 1
ATOM 3238 N N . MET A 1 414 ? 20.936 3.682 -39.952 1.00 95.19 414 MET A N 1
ATOM 3239 C CA . MET A 1 414 ? 21.503 5.017 -40.178 1.00 95.19 414 MET A CA 1
ATOM 3240 C C . MET A 1 414 ? 21.330 5.502 -41.624 1.00 95.19 414 MET A C 1
ATOM 3242 O O . MET A 1 414 ? 21.208 6.706 -41.849 1.00 95.19 414 MET A O 1
ATOM 3246 N N . ASP A 1 415 ? 21.310 4.581 -42.588 1.00 94.06 415 ASP A N 1
ATOM 3247 C CA . ASP A 1 415 ? 21.128 4.843 -44.021 1.00 94.06 415 ASP A CA 1
ATOM 3248 C C . ASP A 1 415 ? 19.666 4.746 -44.492 1.00 94.06 415 ASP A C 1
ATOM 3250 O O . ASP A 1 415 ? 19.390 4.943 -45.672 1.00 94.06 415 ASP A O 1
ATOM 3254 N N . THR A 1 416 ? 18.714 4.451 -43.600 1.00 92.56 416 THR A N 1
ATOM 3255 C CA . THR A 1 416 ? 17.289 4.406 -43.965 1.00 92.56 416 THR A CA 1
ATOM 3256 C C . THR A 1 416 ? 16.808 5.798 -44.360 1.00 92.56 416 THR A C 1
ATOM 3258 O O . THR A 1 416 ? 17.017 6.722 -43.593 1.00 92.56 416 THR A O 1
ATOM 3261 N N . GLU A 1 417 ? 16.110 5.955 -45.486 1.00 88.69 417 GLU A N 1
ATOM 3262 C CA . GLU A 1 417 ? 15.572 7.250 -45.930 1.00 88.69 417 GLU A CA 1
ATOM 3263 C C . GLU A 1 417 ? 14.307 7.673 -45.136 1.00 88.69 417 GLU A C 1
ATOM 3265 O O . GLU A 1 417 ? 13.412 6.845 -44.913 1.00 88.69 417 GLU A O 1
ATOM 3270 N N . PRO A 1 418 ? 14.194 8.940 -44.681 1.00 88.50 418 PRO A N 1
ATOM 3271 C CA . PRO A 1 418 ? 15.275 9.931 -44.587 1.00 88.50 418 PRO A CA 1
ATOM 3272 C C . PRO A 1 418 ? 16.329 9.508 -43.542 1.00 88.50 418 PRO A C 1
ATOM 3274 O O . PRO A 1 418 ? 15.917 8.949 -42.517 1.00 88.50 418 PRO A O 1
ATOM 3277 N N . PRO A 1 419 ? 17.640 9.779 -43.751 1.00 89.44 419 PRO A N 1
ATOM 3278 C CA . PRO A 1 419 ? 18.720 9.265 -42.905 1.00 89.44 419 PRO A CA 1
ATOM 3279 C C . PRO A 1 419 ? 18.509 9.561 -41.425 1.00 89.44 419 PRO A C 1
ATOM 3281 O O . PRO A 1 419 ? 18.087 10.659 -41.057 1.00 89.44 419 PRO A O 1
ATOM 3284 N N . THR A 1 420 ? 18.856 8.603 -40.562 1.00 91.06 420 THR A N 1
ATOM 3285 C CA . THR A 1 420 ? 18.776 8.819 -39.112 1.00 91.06 420 THR A CA 1
ATOM 3286 C C . THR A 1 420 ? 19.853 9.828 -38.696 1.00 91.06 420 THR A C 1
ATOM 3288 O O . THR A 1 420 ? 21.043 9.558 -38.903 1.00 91.06 420 THR A O 1
ATOM 3291 N N . PRO A 1 421 ? 19.484 10.989 -38.123 1.00 89.75 421 PRO A N 1
ATOM 3292 C CA . PRO A 1 421 ? 20.462 11.987 -37.722 1.00 89.75 421 PRO A CA 1
ATOM 3293 C C . PRO A 1 421 ? 21.273 11.470 -36.524 1.00 89.75 421 PRO A C 1
ATOM 3295 O O . PRO A 1 421 ? 20.680 11.019 -35.541 1.00 89.75 421 PRO A O 1
ATOM 3298 N N . PRO A 1 422 ? 22.616 11.536 -36.569 1.00 90.06 422 PRO A N 1
ATOM 3299 C CA . PRO A 1 422 ? 23.440 11.255 -35.401 1.00 90.06 422 PRO A CA 1
ATOM 3300 C C . PRO A 1 422 ? 23.103 12.211 -34.250 1.00 90.06 422 PRO A C 1
ATOM 3302 O O . PRO A 1 422 ? 23.226 13.428 -34.410 1.00 90.06 422 PRO A O 1
ATOM 3305 N N . ASP A 1 423 ? 22.742 11.669 -33.089 1.00 85.62 423 ASP A N 1
ATOM 3306 C CA . ASP A 1 423 ? 22.459 12.456 -31.886 1.00 85.62 423 ASP A CA 1
ATOM 3307 C C . ASP A 1 423 ? 23.612 12.409 -30.867 1.00 85.62 423 ASP A C 1
ATOM 3309 O O . ASP A 1 423 ? 24.585 11.656 -31.010 1.00 85.62 423 ASP A O 1
ATOM 3313 N N . ARG A 1 424 ? 23.529 13.268 -29.844 1.00 84.50 424 ARG A N 1
ATOM 3314 C CA . ARG A 1 424 ? 24.556 13.369 -28.798 1.00 84.50 424 ARG A CA 1
ATOM 3315 C C . ARG A 1 424 ? 24.720 12.068 -28.009 1.00 84.50 424 ARG A C 1
ATOM 3317 O O . ARG A 1 424 ? 25.845 11.676 -27.719 1.00 84.50 424 ARG A O 1
ATOM 3324 N N . LEU A 1 425 ? 23.619 11.397 -27.682 1.00 84.38 425 LEU A N 1
ATOM 3325 C CA . LEU A 1 425 ? 23.608 10.209 -26.829 1.00 84.38 425 LEU A CA 1
ATOM 3326 C C . LEU A 1 425 ? 24.196 8.993 -27.547 1.00 84.38 425 LEU A C 1
ATOM 3328 O O . LEU A 1 425 ? 24.904 8.210 -26.927 1.00 84.38 425 LEU A O 1
ATOM 3332 N N . MET A 1 426 ? 23.996 8.870 -28.862 1.00 89.94 426 MET A N 1
ATOM 3333 C CA . MET A 1 426 ? 24.688 7.866 -29.680 1.00 89.94 426 MET A CA 1
ATOM 3334 C C . MET A 1 426 ? 26.211 8.023 -29.602 1.00 89.94 426 MET A C 1
ATOM 3336 O O . MET A 1 426 ? 26.943 7.038 -29.514 1.00 89.94 426 MET A O 1
ATOM 3340 N N . MET A 1 427 ? 26.693 9.270 -29.654 1.00 86.25 427 MET A N 1
ATOM 3341 C CA . MET A 1 427 ? 28.120 9.581 -29.561 1.00 86.25 427 MET A CA 1
ATOM 3342 C C . MET A 1 427 ? 28.664 9.289 -28.159 1.00 86.25 427 MET A C 1
ATOM 3344 O O . MET A 1 427 ? 29.758 8.737 -28.036 1.00 86.25 427 MET A O 1
ATOM 3348 N N . ASP A 1 428 ? 27.911 9.647 -27.119 1.00 83.69 428 ASP A N 1
ATOM 3349 C CA . ASP A 1 428 ? 28.290 9.406 -25.726 1.00 83.69 428 ASP A CA 1
ATOM 3350 C C . ASP A 1 428 ? 28.354 7.896 -25.426 1.00 83.69 428 ASP A C 1
ATOM 3352 O O . ASP A 1 428 ? 29.372 7.427 -24.914 1.00 83.69 428 ASP A O 1
ATOM 3356 N N . ASP A 1 429 ? 27.362 7.114 -25.866 1.00 84.94 429 ASP A N 1
ATOM 3357 C CA . ASP A 1 429 ? 27.357 5.649 -25.740 1.00 84.94 429 ASP A CA 1
ATOM 3358 C C . ASP A 1 429 ? 28.534 4.999 -26.480 1.00 84.94 429 ASP A C 1
ATOM 3360 O O . ASP A 1 429 ? 29.215 4.124 -25.941 1.00 84.94 429 ASP A O 1
ATOM 3364 N N . ALA A 1 430 ? 28.810 5.428 -27.718 1.00 87.19 430 ALA A N 1
ATOM 3365 C CA . ALA A 1 430 ? 29.911 4.885 -28.513 1.00 87.19 430 ALA A CA 1
ATOM 3366 C C . ALA A 1 430 ? 31.279 5.143 -27.860 1.00 87.19 430 ALA A C 1
ATOM 3368 O O . ALA A 1 430 ? 32.157 4.272 -27.889 1.00 87.19 430 ALA A O 1
ATOM 3369 N N . ARG A 1 431 ? 31.456 6.322 -27.246 1.00 84.81 431 ARG A N 1
ATOM 3370 C CA . ARG A 1 431 ? 32.663 6.671 -26.484 1.00 84.81 431 ARG A CA 1
ATOM 3371 C C . ARG A 1 431 ? 32.769 5.856 -25.205 1.00 84.81 431 ARG A C 1
ATOM 3373 O O . ARG A 1 431 ? 33.828 5.284 -24.964 1.00 84.81 431 ARG A O 1
ATOM 3380 N N . ALA A 1 432 ? 31.690 5.779 -24.427 1.00 76.25 432 ALA A N 1
ATOM 3381 C CA . ALA A 1 432 ? 31.648 5.025 -23.178 1.00 76.25 432 ALA A CA 1
ATOM 3382 C C . ALA A 1 432 ? 31.950 3.535 -23.404 1.00 76.25 432 ALA A C 1
ATOM 3384 O O . ALA A 1 432 ? 32.701 2.930 -22.644 1.00 76.25 432 ALA A O 1
ATOM 3385 N N . ALA A 1 433 ? 31.451 2.961 -24.502 1.00 77.56 433 ALA A N 1
ATOM 3386 C CA . ALA A 1 433 ? 31.716 1.578 -24.890 1.00 77.56 433 ALA A CA 1
ATOM 3387 C C . ALA A 1 433 ? 33.096 1.355 -25.552 1.00 77.56 433 ALA A C 1
ATOM 3389 O O . ALA A 1 433 ? 33.421 0.224 -25.925 1.00 77.56 433 ALA A O 1
ATOM 3390 N N . GLY A 1 434 ? 33.901 2.407 -25.759 1.00 80.62 434 GLY A N 1
ATOM 3391 C CA . GLY A 1 434 ? 35.217 2.319 -26.405 1.00 80.62 434 GLY A CA 1
ATOM 3392 C C . GLY A 1 434 ? 35.171 1.896 -27.880 1.00 80.62 434 GLY A C 1
ATOM 3393 O O . GLY A 1 434 ? 36.139 1.345 -28.406 1.00 80.62 434 GLY A O 1
ATOM 3394 N N . LYS A 1 435 ? 34.046 2.112 -28.571 1.00 82.62 435 LYS A N 1
ATOM 3395 C CA . LYS A 1 435 ? 33.819 1.607 -29.931 1.00 82.62 435 LYS A CA 1
ATOM 3396 C C . LYS A 1 435 ? 34.206 2.651 -30.986 1.00 82.62 435 LYS A C 1
ATOM 3398 O O . LYS A 1 435 ? 33.376 3.428 -31.457 1.00 82.62 435 LYS A O 1
ATOM 3403 N N . THR A 1 436 ? 35.473 2.635 -31.400 1.00 88.06 436 THR A N 1
ATOM 3404 C CA . THR A 1 436 ? 36.055 3.607 -32.353 1.00 88.06 436 THR A CA 1
ATOM 3405 C C . THR A 1 436 ? 35.294 3.710 -33.677 1.00 88.06 436 THR A C 1
ATOM 3407 O O . THR A 1 436 ? 35.046 4.819 -34.143 1.00 88.06 436 THR A O 1
ATOM 3410 N N . TYR A 1 437 ? 34.841 2.579 -34.228 1.00 94.25 437 TYR A N 1
ATOM 3411 C CA . TYR A 1 437 ? 34.076 2.534 -35.479 1.00 94.25 437 TYR A CA 1
ATOM 3412 C C . TYR A 1 437 ? 32.826 3.430 -35.450 1.00 94.25 437 TYR A C 1
ATOM 3414 O O . TYR A 1 437 ? 32.658 4.269 -36.334 1.00 94.25 437 TYR A O 1
ATOM 3422 N N . TYR A 1 438 ? 31.966 3.295 -34.431 1.00 93.62 438 TYR A N 1
ATOM 3423 C CA . TYR A 1 438 ? 30.734 4.088 -34.349 1.00 93.62 438 TYR A CA 1
ATOM 3424 C C . TYR A 1 438 ? 31.043 5.572 -34.126 1.00 93.62 438 TYR A C 1
ATOM 3426 O O . TYR A 1 438 ? 30.406 6.423 -34.736 1.00 93.62 438 TYR A O 1
ATOM 3434 N N . CYS A 1 439 ? 32.055 5.899 -33.315 1.00 90.44 439 CYS A N 1
ATOM 3435 C CA . CYS A 1 439 ? 32.489 7.284 -33.114 1.00 90.44 439 CYS A CA 1
ATOM 3436 C C . CYS A 1 439 ? 32.909 7.965 -34.426 1.00 90.44 439 CYS A C 1
ATOM 3438 O O . CYS A 1 439 ? 32.541 9.112 -34.677 1.00 90.44 439 CYS A O 1
ATOM 3440 N N . GLU A 1 440 ? 33.696 7.278 -35.254 1.00 93.25 440 GLU A N 1
ATOM 3441 C CA . GLU A 1 440 ? 34.162 7.796 -36.544 1.00 93.25 440 GLU A CA 1
ATOM 3442 C C . GLU A 1 440 ? 33.023 7.913 -37.561 1.00 93.25 440 GLU A C 1
ATOM 3444 O O . GLU A 1 440 ? 32.928 8.916 -38.272 1.00 93.25 440 GLU A O 1
ATOM 3449 N N . ASP A 1 441 ? 32.141 6.914 -37.621 1.00 94.31 441 ASP A N 1
ATOM 3450 C CA . ASP A 1 441 ? 31.012 6.915 -38.549 1.00 94.31 441 ASP A CA 1
ATOM 3451 C C . ASP A 1 441 ? 29.976 7.996 -38.201 1.00 94.31 441 ASP A C 1
ATOM 3453 O O . ASP A 1 441 ? 29.567 8.766 -39.073 1.00 94.31 441 ASP A O 1
ATOM 3457 N N . LEU A 1 442 ? 29.627 8.144 -36.917 1.00 93.00 442 LEU A N 1
ATOM 3458 C CA . LEU A 1 442 ? 28.727 9.200 -36.447 1.00 93.00 442 LEU A CA 1
ATOM 3459 C C . LEU A 1 442 ? 29.280 10.595 -36.779 1.00 93.00 442 LEU A C 1
ATOM 3461 O O . LEU A 1 442 ? 28.526 11.427 -37.279 1.00 93.00 442 LEU A O 1
ATOM 3465 N N . LYS A 1 443 ? 30.585 10.849 -36.577 1.00 90.62 443 LYS A N 1
ATOM 3466 C CA . LYS A 1 443 ? 31.229 12.129 -36.948 1.00 90.62 443 LYS A CA 1
ATOM 3467 C C . LYS A 1 443 ? 31.133 12.404 -38.446 1.00 90.62 443 LYS A C 1
ATOM 3469 O O . LYS A 1 443 ? 30.686 13.472 -38.853 1.00 90.62 443 LYS A O 1
ATOM 3474 N N . ARG A 1 444 ? 31.474 11.412 -39.271 1.00 92.75 444 ARG A N 1
ATOM 3475 C CA . ARG A 1 444 ? 31.391 11.518 -40.735 1.00 92.75 444 ARG A CA 1
ATOM 3476 C C . ARG A 1 444 ? 29.971 11.848 -41.199 1.00 92.75 444 ARG A C 1
ATOM 3478 O O . ARG A 1 444 ? 29.775 12.661 -42.099 1.00 92.75 444 ARG A O 1
ATOM 3485 N N . ARG A 1 445 ? 28.963 11.221 -40.586 1.00 92.12 445 ARG A N 1
ATOM 3486 C CA . ARG A 1 445 ? 27.547 11.478 -40.887 1.00 92.12 445 ARG A CA 1
ATOM 3487 C C . ARG A 1 445 ? 27.092 12.855 -40.402 1.00 92.12 445 ARG A C 1
ATOM 3489 O O . ARG A 1 445 ? 26.318 13.488 -41.112 1.00 92.12 445 ARG A O 1
ATOM 3496 N N . GLN A 1 446 ? 27.581 13.334 -39.256 1.00 89.12 446 GLN A N 1
ATOM 3497 C CA . GLN A 1 446 ? 27.317 14.695 -38.763 1.00 89.12 446 GLN A CA 1
ATOM 3498 C C . GLN A 1 446 ? 27.833 15.750 -39.737 1.00 89.12 446 GLN A C 1
ATOM 3500 O O . GLN A 1 446 ? 27.080 16.643 -40.117 1.00 89.12 446 GLN A O 1
ATOM 3505 N N . GLU A 1 447 ? 29.079 15.603 -40.192 1.00 89.19 447 GLU A N 1
ATOM 3506 C CA . GLU A 1 447 ? 29.693 16.489 -41.187 1.00 89.19 447 GLU A CA 1
ATOM 3507 C C . GLU A 1 447 ? 28.904 16.478 -42.500 1.00 89.19 447 GLU A C 1
ATOM 3509 O O . GLU A 1 447 ? 28.556 17.535 -43.023 1.00 89.19 447 GLU A O 1
ATOM 3514 N N . ARG A 1 448 ? 28.535 15.285 -42.992 1.00 88.81 448 ARG A N 1
ATOM 3515 C CA . ARG A 1 448 ? 27.727 15.122 -44.211 1.00 88.81 448 ARG A CA 1
ATOM 3516 C C . ARG A 1 448 ? 26.360 15.807 -44.119 1.00 88.81 448 ARG A C 1
ATOM 3518 O O . ARG A 1 448 ? 25.871 16.306 -45.126 1.00 88.81 448 ARG A O 1
ATOM 3525 N N . LEU A 1 449 ? 25.738 15.800 -42.940 1.00 86.31 449 LEU A N 1
ATOM 3526 C CA . LEU A 1 449 ? 24.422 16.400 -42.694 1.00 86.31 449 LEU A CA 1
ATOM 3527 C C . LEU A 1 449 ? 24.498 17.869 -42.237 1.00 86.31 449 LEU A C 1
ATOM 3529 O O . LEU A 1 449 ? 23.459 18.474 -41.986 1.00 86.31 449 LEU A O 1
ATOM 3533 N N . GLY A 1 450 ? 25.697 18.453 -42.120 1.00 86.50 450 GLY A N 1
ATOM 3534 C CA . GLY A 1 450 ? 25.879 19.844 -41.689 1.00 86.50 450 GLY A CA 1
ATOM 3535 C C . GLY A 1 450 ? 25.504 20.108 -40.225 1.00 86.50 450 GLY A C 1
ATOM 3536 O O . GLY A 1 450 ? 25.150 21.232 -39.872 1.00 86.50 450 GLY A O 1
ATOM 3537 N N . LEU A 1 451 ? 25.562 19.090 -39.360 1.00 81.44 451 LEU A N 1
ATOM 3538 C CA . LEU A 1 451 ? 25.194 19.201 -37.945 1.00 81.44 451 LEU A CA 1
ATOM 3539 C C . LEU A 1 451 ? 26.390 19.714 -37.121 1.00 81.44 451 LEU A C 1
ATOM 3541 O O . LEU A 1 451 ? 27.286 18.948 -36.778 1.00 81.44 451 LEU A O 1
ATOM 3545 N N . ALA A 1 452 ? 26.407 21.011 -36.788 1.00 67.38 452 ALA A N 1
ATOM 3546 C CA . ALA A 1 452 ? 27.523 21.654 -36.073 1.00 67.38 452 ALA A CA 1
ATOM 3547 C C . ALA A 1 452 ? 27.699 21.175 -34.615 1.00 67.38 452 ALA A C 1
ATOM 3549 O O . ALA A 1 452 ? 28.816 21.130 -34.099 1.00 67.38 452 ALA A O 1
ATOM 3550 N N . ARG A 1 453 ? 26.600 20.812 -33.943 1.00 67.50 453 ARG A N 1
ATOM 3551 C CA . ARG A 1 453 ? 26.594 20.169 -32.623 1.00 67.50 453 ARG A CA 1
ATOM 3552 C C . ARG A 1 453 ? 25.371 19.252 -32.560 1.00 67.50 453 ARG A C 1
ATOM 3554 O O . ARG A 1 453 ? 24.266 19.758 -32.744 1.00 67.50 453 ARG A O 1
ATOM 3561 N N . PRO A 1 454 ? 25.531 17.936 -32.353 1.00 65.75 454 PRO A N 1
ATOM 3562 C CA . PRO A 1 454 ? 24.384 17.047 -32.254 1.00 65.75 454 PRO A CA 1
ATOM 3563 C C . PRO A 1 454 ? 23.590 17.397 -30.994 1.00 65.75 454 PRO A C 1
ATOM 3565 O O . PRO A 1 454 ? 24.152 17.444 -29.896 1.00 65.75 454 PRO A O 1
ATOM 3568 N N . ASP A 1 455 ? 22.303 17.675 -31.166 1.00 72.00 455 ASP A N 1
ATOM 3569 C CA . ASP A 1 455 ? 21.361 17.781 -30.055 1.00 72.00 455 ASP A CA 1
ATOM 3570 C C . ASP A 1 455 ? 20.894 16.375 -29.637 1.00 72.00 455 ASP A C 1
ATOM 3572 O O . ASP A 1 455 ? 21.248 15.367 -30.263 1.00 72.00 455 ASP A O 1
ATOM 3576 N N . VAL A 1 456 ? 20.127 16.278 -28.557 1.00 72.94 456 VAL A N 1
ATOM 3577 C CA . VAL A 1 456 ? 19.405 15.047 -28.222 1.00 72.94 456 VAL A CA 1
ATOM 3578 C C . VAL A 1 456 ? 18.277 14.804 -29.230 1.00 72.94 456 VAL A C 1
ATOM 3580 O O . VAL A 1 456 ? 17.654 15.739 -29.731 1.00 72.94 456 VAL A O 1
ATOM 3583 N N . CYS A 1 457 ? 18.005 13.540 -29.568 1.00 73.38 457 CYS A N 1
ATOM 3584 C CA . CYS A 1 457 ? 16.938 13.225 -30.517 1.00 73.38 457 CYS A CA 1
ATOM 3585 C C . CYS A 1 457 ? 15.548 13.552 -29.945 1.00 73.38 457 CYS A C 1
ATOM 3587 O O . CYS A 1 457 ? 15.319 13.461 -28.739 1.00 73.38 457 CYS A O 1
ATOM 3589 N N . THR A 1 458 ? 14.579 13.849 -30.818 1.00 71.94 458 THR A N 1
ATOM 3590 C CA . THR A 1 458 ? 13.185 14.128 -30.422 1.00 71.94 458 THR A CA 1
ATOM 3591 C C . THR A 1 458 ? 12.572 12.991 -29.603 1.00 71.94 458 THR A C 1
ATOM 3593 O O . THR A 1 458 ? 11.806 13.245 -28.683 1.00 71.94 458 THR A O 1
ATOM 3596 N N . GLY A 1 459 ? 12.951 11.736 -29.875 1.00 67.56 459 GLY A N 1
ATOM 3597 C CA . GLY A 1 459 ? 12.534 10.588 -29.064 1.00 67.56 459 GLY A CA 1
ATOM 3598 C C . GLY A 1 459 ? 13.013 10.678 -27.611 1.00 67.56 459 GLY A C 1
ATOM 3599 O O . GLY A 1 459 ? 12.243 10.388 -26.701 1.00 67.56 459 GLY A O 1
ATOM 3600 N N . TYR A 1 460 ? 14.248 11.140 -27.385 1.00 69.19 460 TYR A N 1
ATOM 3601 C CA . TYR A 1 460 ? 14.768 11.404 -26.042 1.00 69.19 460 TYR A CA 1
ATOM 3602 C C . TYR A 1 460 ? 14.121 12.636 -25.408 1.00 69.19 460 TYR A C 1
ATOM 3604 O O . TYR A 1 460 ? 13.792 12.596 -24.230 1.00 69.19 460 TYR A O 1
ATOM 3612 N N . GLN A 1 461 ? 13.890 13.709 -26.168 1.00 69.62 461 GLN A N 1
ATOM 3613 C CA . GLN A 1 461 ? 13.224 14.901 -25.638 1.00 69.62 461 GLN A CA 1
ATOM 3614 C C . GLN A 1 461 ? 11.791 14.585 -25.192 1.00 69.62 461 GLN A C 1
ATOM 3616 O O . GLN A 1 461 ? 11.432 14.862 -24.058 1.00 69.62 461 GLN A O 1
ATOM 3621 N N . ASN A 1 462 ? 11.014 13.886 -26.022 1.00 68.81 462 ASN A N 1
ATOM 3622 C CA . ASN A 1 462 ? 9.674 13.415 -25.663 1.00 68.81 462 ASN A CA 1
ATOM 3623 C C . ASN A 1 462 ? 9.703 12.466 -24.455 1.00 68.81 462 ASN A C 1
ATOM 3625 O O . ASN A 1 462 ? 8.762 12.415 -23.662 1.00 68.81 462 ASN A O 1
ATOM 3629 N N . TRP A 1 463 ? 10.771 11.676 -24.319 1.00 66.88 463 TRP A N 1
ATOM 3630 C CA . TRP A 1 463 ? 10.986 10.834 -23.150 1.00 66.88 463 TRP A CA 1
ATOM 3631 C C . TRP A 1 463 ? 11.271 11.671 -21.894 1.00 66.88 463 TRP A C 1
ATOM 3633 O O . TRP A 1 463 ? 10.596 11.462 -20.890 1.00 66.88 463 TRP A O 1
ATOM 3643 N N . MET A 1 464 ? 12.156 12.668 -21.973 1.00 66.00 464 MET A N 1
ATOM 3644 C CA . MET A 1 464 ? 12.468 13.623 -20.901 1.00 66.00 464 MET A CA 1
ATOM 3645 C C . MET A 1 464 ? 11.259 14.467 -20.485 1.00 66.00 464 MET A C 1
ATOM 3647 O O . MET A 1 464 ? 11.017 14.667 -19.296 1.00 66.00 464 MET A O 1
ATOM 3651 N N . ASP A 1 465 ? 10.463 14.924 -21.447 1.00 67.56 465 ASP A N 1
ATOM 3652 C CA . ASP A 1 465 ? 9.256 15.710 -21.198 1.00 67.56 465 ASP A CA 1
ATOM 3653 C C . ASP A 1 465 ? 8.194 14.853 -20.495 1.00 67.56 465 ASP A C 1
ATOM 3655 O O . ASP A 1 465 ? 7.556 15.305 -19.543 1.00 67.56 465 ASP A O 1
ATOM 3659 N N . ALA A 1 466 ? 8.063 13.575 -20.880 1.00 61.88 466 ALA A N 1
ATOM 3660 C CA . ALA A 1 466 ? 7.218 12.607 -20.174 1.00 61.88 466 ALA A CA 1
ATOM 3661 C C . ALA A 1 466 ? 7.733 12.289 -18.757 1.00 61.88 466 ALA A C 1
ATOM 3663 O O . ALA A 1 466 ? 6.949 11.926 -17.875 1.00 61.88 466 ALA A O 1
ATOM 3664 N N . LEU A 1 467 ? 9.034 12.452 -18.506 1.00 60.56 467 LEU A N 1
ATOM 3665 C CA . LEU A 1 467 ? 9.607 12.391 -17.164 1.00 60.56 467 LEU A CA 1
ATOM 3666 C C . LEU A 1 467 ? 9.359 13.659 -16.345 1.00 60.56 467 LEU A C 1
ATOM 3668 O O . LEU A 1 467 ? 9.632 13.626 -15.152 1.00 60.56 467 LEU A O 1
ATOM 3672 N N . GLY A 1 468 ? 8.793 14.720 -16.932 1.00 51.72 468 GLY A N 1
ATOM 3673 C CA . GLY A 1 468 ? 8.398 15.945 -16.243 1.00 51.72 468 GLY A CA 1
ATOM 3674 C C . GLY A 1 468 ? 9.511 16.455 -15.340 1.00 51.72 468 GLY A C 1
ATOM 3675 O O . GLY A 1 468 ? 9.456 16.202 -14.142 1.00 51.72 468 GLY A O 1
ATOM 3676 N N . ALA A 1 469 ? 10.518 17.122 -15.912 1.00 40.53 469 ALA A N 1
ATOM 3677 C CA . ALA A 1 469 ? 11.690 17.630 -15.200 1.00 40.53 469 ALA A CA 1
ATOM 3678 C C . ALA A 1 469 ? 11.311 18.433 -13.937 1.00 40.53 469 ALA A C 1
ATOM 3680 O O . ALA A 1 469 ? 11.170 19.655 -13.965 1.00 40.53 469 ALA A O 1
ATOM 3681 N N . SER A 1 470 ? 11.156 17.747 -12.804 1.00 37.28 470 SER A N 1
ATOM 3682 C CA . SER A 1 470 ? 11.121 18.364 -11.492 1.00 37.28 470 SER A CA 1
ATOM 3683 C C . SER A 1 470 ? 12.567 18.547 -11.064 1.00 37.28 470 SER A C 1
ATOM 3685 O O . SER A 1 470 ? 13.246 17.576 -10.736 1.00 37.28 470 SER A O 1
ATOM 3687 N N . GLN A 1 471 ? 13.020 19.798 -11.045 1.00 35.44 471 GLN A N 1
ATOM 3688 C CA . GLN A 1 471 ? 14.302 20.252 -10.490 1.00 35.44 471 GLN A CA 1
ATOM 3689 C C . GLN A 1 471 ? 14.415 20.069 -8.960 1.00 35.44 471 GLN A C 1
ATOM 3691 O O . GLN A 1 471 ? 15.160 20.787 -8.304 1.00 35.44 471 GLN A O 1
ATOM 3696 N N . ASN A 1 472 ? 13.696 19.113 -8.370 1.00 30.33 472 ASN A N 1
ATOM 3697 C CA . ASN A 1 472 ? 13.807 18.794 -6.953 1.00 30.33 472 ASN A CA 1
ATOM 3698 C C . ASN A 1 472 ? 14.608 17.502 -6.804 1.00 30.33 472 ASN A C 1
ATOM 3700 O O . ASN A 1 472 ? 14.081 16.441 -6.481 1.00 30.33 472 ASN A O 1
ATOM 3704 N N . SER A 1 473 ? 15.904 17.619 -7.081 1.00 31.50 473 SER A N 1
ATOM 3705 C CA . SER A 1 473 ? 16.913 16.716 -6.548 1.00 31.50 473 SER A CA 1
ATOM 3706 C C . SER A 1 473 ? 16.998 16.952 -5.039 1.00 31.50 473 SER A C 1
ATOM 3708 O O . SER A 1 473 ? 17.627 17.916 -4.599 1.00 31.50 473 SER A O 1
ATOM 3710 N N . GLU A 1 474 ? 16.352 16.108 -4.236 1.00 27.38 474 GLU A N 1
ATOM 3711 C CA . GLU A 1 474 ? 16.725 16.008 -2.826 1.00 27.38 474 GLU A CA 1
ATOM 3712 C C . GLU A 1 474 ? 17.884 15.010 -2.682 1.00 27.38 474 GLU A C 1
ATOM 3714 O O . GLU A 1 474 ? 17.778 13.873 -3.151 1.00 27.38 474 GLU A O 1
ATOM 3719 N N . PRO A 1 475 ? 19.007 15.422 -2.072 1.00 31.23 475 PRO A N 1
ATOM 3720 C CA . PRO A 1 475 ? 20.187 14.586 -1.937 1.00 31.23 475 PRO A CA 1
ATOM 3721 C C . PRO A 1 475 ? 19.998 13.613 -0.782 1.00 31.23 475 PRO A C 1
ATOM 3723 O O . PRO A 1 475 ? 19.777 14.056 0.341 1.00 31.23 475 PRO A O 1
ATOM 3726 N N . LEU A 1 476 ? 20.189 12.314 -1.006 1.00 31.34 476 LEU A N 1
ATOM 3727 C CA . LEU A 1 476 ? 20.386 11.364 0.090 1.00 31.34 476 LEU A CA 1
ATOM 3728 C C . LEU A 1 476 ? 21.441 10.318 -0.281 1.00 31.34 476 LEU A C 1
ATOM 3730 O O . LEU A 1 476 ? 21.153 9.187 -0.657 1.00 31.34 476 LEU A O 1
ATOM 3734 N N . LEU A 1 477 ? 22.700 10.718 -0.098 1.00 28.00 477 LEU A N 1
ATOM 3735 C CA . LEU A 1 477 ? 23.688 9.821 0.491 1.00 28.00 477 LEU A CA 1
ATOM 3736 C C . LEU A 1 477 ? 23.119 9.324 1.826 1.00 28.00 477 LEU A C 1
ATOM 3738 O O . LEU A 1 477 ? 22.766 10.136 2.681 1.00 28.00 477 LEU A O 1
ATOM 3742 N N . THR A 1 478 ? 23.156 8.021 2.068 1.00 31.45 478 THR A N 1
ATOM 3743 C CA . THR A 1 478 ? 23.537 7.574 3.405 1.00 31.45 478 THR A CA 1
ATOM 3744 C C . THR A 1 478 ? 24.951 7.040 3.318 1.00 31.45 478 THR A C 1
ATOM 3746 O O . THR A 1 478 ? 25.214 6.024 2.678 1.00 31.45 478 THR A O 1
ATOM 3749 N N . SER A 1 479 ? 25.860 7.760 3.976 1.00 32.62 479 SER A N 1
ATOM 3750 C CA . SER A 1 479 ? 27.067 7.183 4.560 1.00 32.62 479 SER A CA 1
ATOM 3751 C C . SER A 1 479 ? 26.719 5.859 5.227 1.00 32.62 479 SER A C 1
ATOM 3753 O O . SER A 1 479 ? 25.671 5.800 5.871 1.00 32.62 479 SER A O 1
ATOM 3755 N N . GLU A 1 480 ? 27.598 4.864 5.102 1.00 36.31 480 GLU A N 1
ATOM 3756 C CA . GLU A 1 480 ? 27.587 3.597 5.839 1.00 36.31 480 GLU A CA 1
ATOM 3757 C C . GLU A 1 480 ? 26.755 3.664 7.129 1.00 36.31 480 GLU A C 1
ATOM 3759 O O . GLU A 1 480 ? 27.225 4.094 8.183 1.00 36.31 480 GLU A O 1
ATOM 3764 N N . THR A 1 481 ? 25.483 3.277 7.061 1.00 44.69 481 THR A N 1
ATOM 3765 C CA . THR A 1 481 ? 24.688 3.113 8.269 1.00 44.69 481 THR A CA 1
ATOM 3766 C C . THR A 1 481 ? 25.160 1.823 8.931 1.00 44.69 481 THR A C 1
ATOM 3768 O O . THR A 1 481 ? 25.364 0.776 8.304 1.00 44.69 481 THR A O 1
ATOM 3771 N N . ASP A 1 482 ? 25.370 1.875 10.242 1.00 50.94 482 ASP A N 1
ATOM 3772 C CA . ASP A 1 482 ? 25.820 0.713 11.010 1.00 50.94 482 ASP A CA 1
ATOM 3773 C C . ASP A 1 482 ? 24.797 -0.440 11.020 1.00 50.94 482 ASP A C 1
ATOM 3775 O O . ASP A 1 482 ? 25.135 -1.530 11.484 1.00 50.94 482 ASP A O 1
ATOM 3779 N N . ARG A 1 483 ? 23.555 -0.228 10.539 1.00 52.06 483 ARG A N 1
ATOM 3780 C CA . ARG A 1 483 ? 22.450 -1.196 10.634 1.00 52.06 483 ARG A CA 1
ATOM 3781 C C . ARG A 1 483 ? 21.488 -1.187 9.449 1.00 52.06 483 ARG A C 1
ATOM 3783 O O . ARG A 1 483 ? 21.057 -0.111 9.052 1.00 52.06 483 ARG A O 1
ATOM 3790 N N . LEU A 1 484 ? 21.078 -2.386 9.017 1.00 63.09 484 LEU A N 1
ATOM 3791 C CA . LEU A 1 484 ? 19.988 -2.612 8.059 1.00 63.09 484 LEU A CA 1
ATOM 3792 C C . LEU A 1 484 ? 18.638 -2.300 8.725 1.00 63.09 484 LEU A C 1
ATOM 3794 O O . LEU A 1 484 ? 18.300 -2.882 9.764 1.00 63.09 484 LEU A O 1
ATOM 3798 N N . ARG A 1 485 ? 17.872 -1.374 8.147 1.00 61.03 485 ARG A N 1
ATOM 3799 C CA . ARG A 1 485 ? 16.597 -0.906 8.717 1.00 61.03 485 ARG A CA 1
ATOM 3800 C C . ARG A 1 485 ? 15.392 -1.451 7.953 1.00 61.03 485 ARG A C 1
ATOM 3802 O O . ARG A 1 485 ? 15.425 -1.596 6.737 1.00 61.03 485 ARG A O 1
ATOM 3809 N N . ASP A 1 486 ? 14.287 -1.656 8.661 1.00 54.75 486 ASP A N 1
ATOM 3810 C CA . ASP A 1 486 ? 12.990 -2.130 8.149 1.00 54.75 486 ASP A CA 1
ATOM 3811 C C . ASP A 1 486 ? 12.210 -1.038 7.383 1.00 54.75 486 ASP A C 1
ATOM 3813 O O . ASP A 1 486 ? 10.996 -0.851 7.498 1.00 54.75 486 ASP A O 1
ATOM 3817 N N . THR A 1 487 ? 12.932 -0.201 6.645 1.00 50.25 487 THR A N 1
ATOM 3818 C CA . THR A 1 487 ? 12.391 0.993 5.995 1.00 50.25 487 THR A CA 1
ATOM 3819 C C . THR A 1 487 ? 12.949 1.136 4.595 1.00 50.25 487 THR A C 1
ATOM 3821 O O . THR A 1 487 ? 13.999 0.605 4.256 1.00 50.25 487 THR A O 1
ATOM 3824 N N . HIS A 1 488 ? 12.245 1.922 3.788 1.00 51.12 488 HIS A N 1
ATOM 3825 C CA . HIS A 1 488 ? 12.629 2.294 2.431 1.00 51.12 488 HIS A CA 1
ATOM 3826 C C . HIS A 1 488 ? 13.988 3.020 2.336 1.00 51.12 488 HIS A C 1
ATOM 3828 O O . HIS A 1 488 ? 14.414 3.324 1.228 1.00 51.12 488 HIS A O 1
ATOM 3834 N N . TRP A 1 489 ? 14.633 3.337 3.470 1.00 50.41 489 TRP A N 1
ATOM 3835 C CA . TRP A 1 489 ? 15.922 4.028 3.530 1.00 50.41 489 TRP A CA 1
ATOM 3836 C C . TRP A 1 489 ? 17.084 3.232 2.921 1.00 50.41 489 TRP A C 1
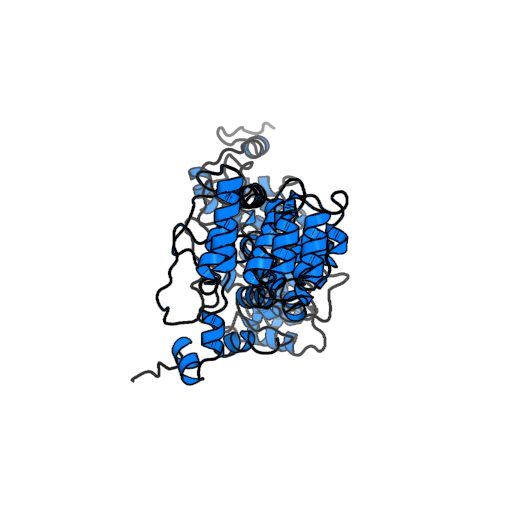ATOM 3838 O O . TRP A 1 489 ? 18.066 3.832 2.513 1.00 50.41 489 TRP A O 1
ATOM 3848 N N . GLU A 1 490 ? 16.932 1.919 2.755 1.00 52.16 490 GLU A N 1
ATOM 3849 C CA . GLU A 1 490 ? 17.914 1.066 2.061 1.00 52.16 490 GLU A CA 1
A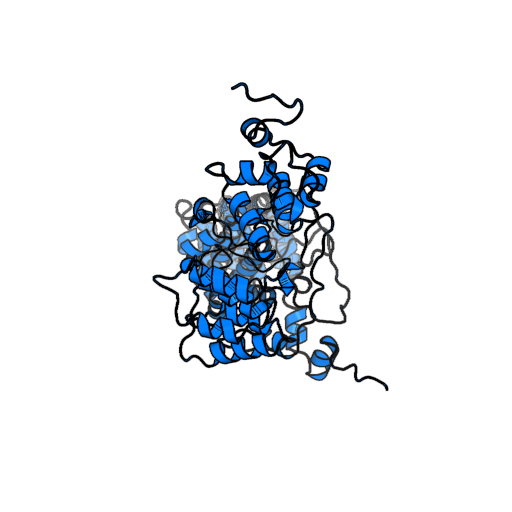TOM 3850 C C . GLU A 1 490 ? 17.681 0.994 0.540 1.00 52.16 490 GLU A C 1
ATOM 3852 O O . GLU A 1 490 ? 18.546 0.562 -0.214 1.00 52.16 490 GLU A O 1
ATOM 3857 N N . LEU A 1 491 ? 16.496 1.414 0.085 1.00 49.34 491 LEU A N 1
ATOM 3858 C CA . LEU A 1 491 ? 16.084 1.472 -1.317 1.00 49.34 491 LEU A CA 1
ATOM 3859 C C . LEU A 1 491 ? 15.982 2.944 -1.728 1.00 49.34 491 LEU A C 1
ATOM 3861 O O . LEU A 1 491 ? 14.890 3.461 -1.996 1.00 49.34 491 LEU A O 1
ATOM 3865 N N . TYR A 1 492 ? 17.117 3.642 -1.686 1.00 51.59 492 TYR A N 1
ATOM 3866 C CA . TYR A 1 492 ? 17.222 5.007 -2.188 1.00 51.59 492 TYR A CA 1
ATOM 3867 C C . TYR A 1 492 ? 17.707 5.037 -3.632 1.00 51.59 492 TYR A C 1
ATOM 3869 O O . TYR A 1 492 ? 18.601 4.301 -4.038 1.00 51.59 492 TYR A O 1
ATOM 3877 N N . ASN A 1 493 ? 17.065 5.923 -4.386 1.00 44.16 493 ASN A N 1
ATOM 3878 C CA . ASN A 1 493 ? 17.414 6.298 -5.745 1.00 44.16 493 ASN A CA 1
ATOM 3879 C C . ASN A 1 493 ? 18.741 7.072 -5.666 1.00 44.16 493 ASN A C 1
ATOM 3881 O O . ASN A 1 493 ? 18.817 8.086 -4.964 1.00 44.16 493 ASN A O 1
ATOM 3885 N N . HIS A 1 494 ? 19.803 6.565 -6.287 1.00 36.84 494 HIS A N 1
ATOM 3886 C CA . HIS A 1 494 ? 21.118 7.194 -6.232 1.00 36.84 494 HIS A CA 1
ATOM 3887 C C . HIS A 1 494 ? 21.126 8.416 -7.165 1.00 36.84 494 HIS A C 1
ATOM 3889 O O . HIS A 1 494 ? 21.366 8.287 -8.356 1.00 36.84 494 HIS A O 1
ATOM 3895 N N . TYR A 1 495 ? 20.859 9.618 -6.642 1.00 38.78 495 TYR A N 1
ATOM 3896 C CA . TYR A 1 495 ? 21.105 10.870 -7.374 1.00 38.78 495 TYR A CA 1
ATOM 3897 C C . TYR A 1 495 ? 22.267 11.620 -6.737 1.00 38.78 495 TYR A C 1
ATOM 3899 O O . TYR A 1 495 ? 22.102 12.570 -5.974 1.00 38.78 495 TYR A O 1
ATOM 3907 N N . GLY A 1 496 ? 23.468 11.153 -7.054 1.00 31.44 496 GLY A N 1
ATOM 3908 C CA . GLY A 1 496 ? 24.714 11.848 -6.782 1.00 31.44 496 GLY A CA 1
ATOM 3909 C C . GLY A 1 496 ? 25.434 12.161 -8.083 1.00 31.44 496 GLY A C 1
ATOM 3910 O O . GLY A 1 496 ? 26.501 11.607 -8.284 1.00 31.44 496 GLY A O 1
ATOM 3911 N N . ASN A 1 497 ? 24.826 12.959 -8.974 1.00 30.88 497 ASN A N 1
ATOM 3912 C CA . ASN A 1 497 ? 25.477 13.826 -9.974 1.00 30.88 497 ASN A CA 1
ATOM 3913 C C . ASN A 1 497 ? 24.412 14.493 -10.867 1.00 30.88 497 ASN A C 1
ATOM 3915 O O . ASN A 1 497 ? 23.469 13.840 -11.300 1.00 30.88 497 ASN A O 1
ATOM 3919 N N . GLU A 1 498 ? 24.590 15.777 -11.194 1.00 33.03 498 GLU A N 1
ATOM 3920 C CA . GLU A 1 498 ? 23.690 16.616 -12.021 1.00 33.03 498 GLU A CA 1
ATOM 3921 C C . GLU A 1 498 ? 23.458 16.119 -13.473 1.00 33.03 498 GLU A C 1
ATOM 3923 O O . GLU A 1 498 ? 22.843 16.821 -14.274 1.00 33.03 498 GLU A O 1
ATOM 3928 N N . TYR A 1 499 ? 23.917 14.915 -13.836 1.00 34.12 499 TYR A N 1
ATOM 3929 C CA . TYR A 1 499 ? 23.837 14.380 -15.201 1.00 34.12 499 TYR A CA 1
ATOM 3930 C C . TYR A 1 499 ? 23.452 12.895 -15.321 1.00 34.12 499 TYR A C 1
ATOM 3932 O O . TYR A 1 499 ? 23.332 12.427 -16.453 1.00 34.12 499 TYR A O 1
ATOM 3940 N N . ASP A 1 500 ? 23.221 12.164 -14.222 1.00 35.69 500 ASP A N 1
ATOM 3941 C CA . ASP A 1 500 ? 22.850 10.740 -14.288 1.00 35.69 500 ASP A CA 1
ATOM 3942 C C . ASP A 1 500 ? 21.331 10.558 -14.155 1.00 35.69 500 ASP A C 1
ATOM 3944 O O . ASP A 1 500 ? 20.756 10.461 -13.070 1.00 35.69 500 ASP A O 1
ATOM 3948 N N . TYR A 1 501 ? 20.656 10.561 -15.302 1.00 49.97 501 TYR A N 1
ATOM 3949 C CA . TYR A 1 501 ? 19.261 10.147 -15.417 1.00 49.97 501 TYR A CA 1
ATOM 3950 C C . TYR A 1 501 ? 19.236 8.610 -15.367 1.00 49.97 501 TYR A C 1
ATOM 3952 O O . TYR A 1 501 ? 19.825 7.973 -16.235 1.00 49.97 501 TYR A O 1
ATOM 3960 N N . GLY A 1 502 ? 18.606 8.016 -14.346 1.00 50.03 502 GLY A N 1
ATOM 3961 C CA . GLY A 1 502 ? 18.721 6.583 -14.030 1.00 50.03 502 GLY A CA 1
ATOM 3962 C C . GLY A 1 502 ? 18.456 5.611 -15.196 1.00 50.03 502 GLY A C 1
ATOM 3963 O O . GLY A 1 502 ? 17.708 5.913 -16.129 1.00 50.03 502 GLY A O 1
ATOM 3964 N N . PHE A 1 503 ? 19.063 4.418 -15.123 1.00 50.16 503 PHE A N 1
ATOM 3965 C CA . PHE A 1 503 ? 19.144 3.430 -16.213 1.00 50.16 503 PHE A CA 1
ATOM 3966 C C . PHE A 1 503 ? 17.793 2.960 -16.793 1.00 50.16 503 PHE A C 1
ATOM 3968 O O . PHE A 1 503 ? 17.739 2.583 -17.963 1.00 50.16 503 PHE A O 1
ATOM 3975 N N . TYR A 1 504 ? 16.702 2.969 -16.019 1.00 54.59 504 TYR A N 1
ATOM 3976 C CA . TYR A 1 504 ? 15.417 2.370 -16.414 1.00 54.59 504 TYR A CA 1
ATOM 3977 C C . TYR A 1 504 ? 14.354 3.423 -16.693 1.00 54.59 504 TYR A C 1
ATOM 3979 O O . TYR A 1 504 ? 13.499 3.689 -15.853 1.00 54.59 504 TYR A O 1
ATOM 3987 N N . ASP A 1 505 ? 14.403 4.037 -17.872 1.00 57.38 505 ASP A N 1
ATOM 3988 C CA . ASP A 1 505 ? 13.528 5.163 -18.208 1.00 57.38 505 ASP A CA 1
ATOM 3989 C C . ASP A 1 505 ? 13.625 6.327 -17.189 1.00 57.38 505 ASP A C 1
ATOM 3991 O O . ASP A 1 505 ? 12.624 6.954 -16.869 1.00 57.38 505 ASP A O 1
ATOM 3995 N N . GLY A 1 506 ? 14.825 6.632 -16.674 1.00 54.06 506 GLY A N 1
ATOM 3996 C CA . GLY A 1 506 ? 15.084 7.810 -15.835 1.00 54.06 506 GLY A CA 1
ATOM 3997 C C . GLY A 1 506 ? 15.078 7.544 -14.330 1.00 54.06 506 GLY A C 1
ATOM 3998 O O . GLY A 1 506 ? 15.296 8.474 -13.551 1.00 54.06 506 GLY A O 1
ATOM 3999 N N . PHE A 1 507 ? 14.878 6.290 -13.917 1.00 60.19 507 PHE A N 1
ATOM 4000 C CA . PHE A 1 507 ? 14.872 5.867 -12.517 1.00 60.19 507 PHE A CA 1
ATOM 4001 C C . PHE A 1 507 ? 16.018 4.897 -12.223 1.00 60.19 507 PHE A C 1
ATOM 4003 O O . PHE A 1 507 ? 16.322 4.032 -13.049 1.00 60.19 507 PHE A O 1
ATOM 4010 N N . ASP A 1 508 ? 16.622 5.018 -11.038 1.00 57.28 508 ASP A N 1
ATOM 4011 C CA . ASP A 1 508 ? 17.575 4.050 -10.504 1.00 57.28 508 ASP A CA 1
ATOM 4012 C C . ASP A 1 508 ? 17.035 3.445 -9.197 1.00 57.28 508 ASP A C 1
ATOM 4014 O O . ASP A 1 508 ? 16.651 4.133 -8.251 1.00 57.28 508 ASP A O 1
ATOM 4018 N N . VAL A 1 509 ? 16.937 2.122 -9.146 1.00 65.81 509 VAL A N 1
ATOM 4019 C CA . VAL A 1 509 ? 16.576 1.403 -7.922 1.00 65.81 509 VAL A CA 1
ATOM 4020 C C . VAL A 1 509 ? 17.583 0.290 -7.768 1.00 65.81 509 VAL A C 1
ATOM 4022 O O . VAL A 1 509 ? 17.584 -0.658 -8.548 1.00 65.81 509 VAL A O 1
ATOM 4025 N N . SER A 1 510 ? 18.415 0.394 -6.738 1.00 66.69 510 SER A N 1
ATOM 4026 C CA . SER A 1 510 ? 19.444 -0.596 -6.459 1.00 66.69 510 SER A CA 1
ATOM 4027 C C . SER A 1 510 ? 19.099 -1.412 -5.220 1.00 66.69 510 SER A C 1
ATOM 4029 O O . SER A 1 510 ? 18.676 -0.882 -4.193 1.00 66.69 510 SER A O 1
ATOM 4031 N N . LEU A 1 511 ? 19.311 -2.725 -5.321 1.00 71.88 511 LEU A N 1
ATOM 4032 C CA . LEU A 1 511 ? 19.341 -3.643 -4.183 1.00 71.88 511 LEU A CA 1
ATOM 4033 C C . LEU A 1 511 ? 20.766 -3.891 -3.684 1.00 71.88 511 LEU A C 1
ATOM 4035 O O . LEU A 1 511 ? 20.954 -4.788 -2.875 1.00 71.88 511 LEU A O 1
ATOM 4039 N N . GLU A 1 512 ? 21.778 -3.157 -4.151 1.00 70.31 512 GLU A N 1
ATOM 4040 C CA . GLU A 1 512 ? 23.188 -3.457 -3.871 1.00 70.31 512 GLU A CA 1
ATOM 4041 C C . GLU A 1 512 ? 23.487 -3.596 -2.375 1.00 70.31 512 GLU A C 1
ATOM 4043 O O . GLU A 1 512 ? 24.057 -4.608 -1.975 1.00 70.31 512 GLU A O 1
ATOM 4048 N N . GLY A 1 513 ? 23.025 -2.665 -1.532 1.00 69.75 513 GLY A N 1
ATOM 4049 C CA . GLY A 1 513 ? 23.213 -2.756 -0.079 1.00 69.75 513 GLY A CA 1
ATOM 4050 C C . GLY A 1 513 ? 22.561 -4.002 0.534 1.00 69.75 513 GLY A C 1
ATOM 4051 O O . GLY A 1 513 ? 23.163 -4.693 1.360 1.00 69.75 513 GLY A O 1
ATOM 4052 N N . ILE A 1 514 ? 21.360 -4.353 0.068 1.00 75.50 514 ILE A N 1
ATOM 4053 C CA . ILE A 1 514 ? 20.630 -5.548 0.511 1.00 75.50 514 ILE A CA 1
ATOM 4054 C C . ILE A 1 514 ? 21.324 -6.818 0.009 1.00 75.50 514 ILE A C 1
ATOM 4056 O O . ILE A 1 514 ? 21.537 -7.751 0.777 1.00 75.50 514 ILE A O 1
ATOM 4060 N N . ASN A 1 515 ? 21.735 -6.855 -1.255 1.00 76.81 515 ASN A N 1
ATOM 4061 C CA . ASN A 1 515 ? 22.431 -7.981 -1.870 1.00 76.81 515 ASN A CA 1
ATOM 4062 C C . ASN A 1 515 ? 23.799 -8.209 -1.224 1.00 76.81 515 ASN A C 1
ATOM 4064 O O . ASN A 1 515 ? 24.167 -9.355 -0.958 1.00 76.81 515 ASN A O 1
ATOM 4068 N N . PHE A 1 516 ? 24.523 -7.132 -0.916 1.00 76.06 516 PHE A N 1
ATOM 4069 C CA . PHE A 1 516 ? 25.771 -7.178 -0.170 1.00 76.06 516 PHE A CA 1
ATOM 4070 C C . PHE A 1 516 ? 25.543 -7.756 1.227 1.00 76.06 516 PHE A C 1
ATOM 4072 O O . PHE A 1 516 ? 26.222 -8.708 1.612 1.00 76.06 516 PHE A O 1
ATOM 4079 N N . PHE A 1 517 ? 24.541 -7.259 1.960 1.00 80.88 517 PHE A N 1
ATOM 4080 C CA . PHE A 1 517 ? 24.168 -7.805 3.265 1.00 80.88 517 PHE A CA 1
ATOM 4081 C C . PHE A 1 517 ? 23.828 -9.303 3.184 1.00 80.88 517 PHE A C 1
ATOM 4083 O O . PHE A 1 517 ? 24.356 -10.097 3.962 1.00 80.88 517 PHE A O 1
ATOM 4090 N N . LEU A 1 518 ? 22.996 -9.716 2.223 1.00 81.69 518 LEU A N 1
ATOM 4091 C CA . LEU A 1 518 ? 22.578 -11.111 2.052 1.00 81.69 518 LEU A CA 1
ATOM 4092 C C . LEU A 1 518 ? 23.744 -12.041 1.687 1.00 81.69 518 LEU A C 1
ATOM 4094 O O . LEU A 1 518 ? 23.781 -13.182 2.156 1.00 81.69 518 LEU A O 1
ATOM 4098 N N . SER A 1 519 ? 24.702 -11.541 0.906 1.00 81.62 519 SER A N 1
ATOM 4099 C CA . SER A 1 519 ? 25.889 -12.283 0.457 1.00 81.62 519 SER A CA 1
ATOM 4100 C C . SER A 1 519 ? 27.043 -12.253 1.463 1.00 81.62 519 SER A C 1
ATOM 4102 O O . SER A 1 519 ? 28.034 -12.960 1.289 1.00 81.62 519 SER A O 1
ATOM 4104 N N . SER A 1 520 ? 26.937 -11.441 2.515 1.00 83.94 520 SER A N 1
ATOM 4105 C CA . SER A 1 520 ? 27.985 -11.301 3.522 1.00 83.94 520 SER A CA 1
ATOM 4106 C C . SER A 1 520 ? 28.043 -12.503 4.480 1.00 83.94 520 SER A C 1
ATOM 4108 O O . SER A 1 520 ? 27.029 -13.172 4.704 1.00 83.94 520 SER A O 1
ATOM 4110 N N . PRO A 1 521 ? 29.201 -12.777 5.110 1.00 87.94 521 PRO A N 1
ATOM 4111 C CA . PRO A 1 521 ? 29.313 -13.797 6.151 1.00 87.94 521 PRO A CA 1
ATOM 4112 C C . PRO A 1 521 ? 28.360 -13.549 7.329 1.00 87.94 521 PRO A C 1
ATOM 4114 O O . PRO A 1 521 ? 28.039 -12.408 7.663 1.00 87.94 521 PRO A O 1
ATOM 4117 N N . GLU A 1 522 ? 27.963 -14.618 8.022 1.00 86.38 522 GLU A N 1
ATOM 4118 C CA . GLU A 1 522 ? 27.028 -14.539 9.157 1.00 86.38 522 GLU A CA 1
ATOM 4119 C C . GLU A 1 522 ? 27.504 -13.618 10.287 1.00 86.38 522 GLU A C 1
ATOM 4121 O O . GLU A 1 522 ? 26.701 -12.923 10.909 1.00 86.38 522 GLU A O 1
ATOM 4126 N N . GLU A 1 523 ? 28.814 -13.547 10.522 1.00 84.81 523 GLU A N 1
ATOM 4127 C CA . GLU A 1 523 ? 29.400 -12.622 11.494 1.00 84.81 523 GLU A CA 1
ATOM 4128 C C . GLU A 1 523 ? 29.130 -11.156 11.127 1.00 84.81 523 GLU A C 1
ATOM 4130 O O . GLU A 1 523 ? 28.756 -10.359 11.993 1.00 84.81 523 GLU A O 1
ATOM 4135 N N . TYR A 1 524 ? 29.249 -10.814 9.839 1.00 83.88 524 TYR A N 1
ATOM 4136 C CA . TYR A 1 524 ? 28.964 -9.474 9.333 1.00 83.88 524 TYR A CA 1
ATOM 4137 C C . TYR A 1 524 ? 27.477 -9.151 9.453 1.00 83.88 524 TYR A C 1
ATOM 4139 O O . TYR A 1 524 ? 27.125 -8.094 9.974 1.00 83.88 524 TYR A O 1
ATOM 4147 N N . LYS A 1 525 ? 26.597 -10.078 9.048 1.00 81.88 525 LYS A N 1
ATOM 4148 C CA . LYS A 1 525 ? 25.142 -9.905 9.173 1.00 81.88 525 LYS A CA 1
ATOM 4149 C C . LYS A 1 525 ? 24.740 -9.658 10.622 1.00 81.88 525 LYS A C 1
ATOM 4151 O O . LYS A 1 525 ? 24.052 -8.685 10.910 1.00 81.88 525 LYS A O 1
ATOM 4156 N N . ARG A 1 526 ? 25.232 -10.475 11.558 1.00 82.06 526 ARG A N 1
ATOM 4157 C CA . ARG A 1 526 ? 24.980 -10.297 12.997 1.00 82.06 526 ARG A CA 1
ATOM 4158 C C . ARG A 1 526 ? 25.519 -8.970 13.519 1.00 82.06 526 ARG A C 1
ATOM 4160 O O . ARG A 1 526 ? 24.832 -8.300 14.287 1.00 82.06 526 ARG A O 1
ATOM 4167 N N . SER A 1 527 ? 26.707 -8.561 13.076 1.00 81.38 527 SER A N 1
ATOM 4168 C CA . SER A 1 527 ? 27.284 -7.258 13.421 1.00 81.38 527 SER A CA 1
ATOM 4169 C C . SER A 1 527 ? 26.391 -6.108 12.954 1.00 81.38 527 SER A C 1
ATOM 4171 O O . SER A 1 527 ? 26.008 -5.259 13.761 1.00 81.38 527 SER A O 1
ATOM 4173 N N . LYS A 1 528 ? 25.975 -6.135 11.681 1.00 75.88 528 LYS A N 1
ATOM 4174 C CA . LYS A 1 528 ? 25.093 -5.130 11.076 1.00 75.88 528 LYS A CA 1
ATOM 4175 C C . LYS A 1 528 ? 23.696 -5.117 11.682 1.00 75.88 528 LYS A C 1
ATOM 4177 O O . LYS A 1 528 ? 23.111 -4.056 11.825 1.00 75.88 528 LYS A O 1
ATOM 4182 N N . LEU A 1 529 ? 23.164 -6.244 12.136 1.00 76.12 529 LEU A N 1
ATOM 4183 C CA . LEU A 1 529 ? 21.905 -6.251 12.890 1.00 76.12 529 LEU A CA 1
ATOM 4184 C C . LEU A 1 529 ? 22.087 -5.834 14.363 1.00 76.12 529 LEU A C 1
ATOM 4186 O O . LEU A 1 529 ? 21.133 -5.800 15.134 1.00 76.12 529 LEU A O 1
ATOM 4190 N N . GLY A 1 530 ? 23.308 -5.482 14.784 1.00 75.00 530 GLY A N 1
ATOM 4191 C CA . GLY A 1 530 ? 23.609 -5.048 16.147 1.00 75.00 530 GLY A CA 1
ATOM 4192 C C . GLY A 1 530 ? 23.647 -6.179 17.179 1.00 75.00 530 GLY A C 1
ATOM 4193 O O . GLY A 1 530 ? 23.653 -5.889 18.375 1.00 75.00 530 GLY A O 1
ATOM 4194 N N . LEU A 1 531 ? 23.708 -7.438 16.739 1.00 75.06 531 LEU A N 1
ATOM 4195 C CA . LEU A 1 531 ? 23.658 -8.639 17.581 1.00 75.06 531 LEU A CA 1
ATOM 4196 C C . LEU A 1 531 ? 25.008 -8.980 18.233 1.00 75.06 531 LEU A C 1
ATOM 4198 O O . LEU A 1 531 ? 25.048 -9.733 19.201 1.00 75.06 531 LEU A O 1
ATOM 4202 N N . ASN A 1 532 ? 26.113 -8.391 17.760 1.00 67.69 532 ASN A N 1
ATOM 4203 C CA . ASN A 1 532 ? 27.456 -8.620 18.317 1.00 67.69 532 ASN A CA 1
ATOM 4204 C C . ASN A 1 532 ? 27.784 -7.740 19.541 1.00 67.69 532 ASN A C 1
ATOM 4206 O O . ASN A 1 532 ? 28.864 -7.874 20.119 1.00 67.69 532 ASN A O 1
ATOM 4210 N N . LYS A 1 533 ? 26.875 -6.856 19.985 1.00 55.50 533 LYS A N 1
ATOM 4211 C CA . LYS A 1 533 ? 27.038 -6.120 21.252 1.00 55.50 533 LYS A CA 1
ATOM 4212 C C . LYS A 1 533 ? 26.710 -7.034 22.438 1.00 55.50 533 LYS A C 1
ATOM 4214 O O . LYS A 1 533 ? 25.697 -6.862 23.108 1.00 55.50 533 LYS A O 1
ATOM 4219 N N . VAL A 1 534 ? 27.585 -7.998 22.718 1.00 43.34 534 VAL A N 1
ATOM 4220 C CA . VAL A 1 534 ? 27.622 -8.650 24.032 1.00 43.34 534 VAL A CA 1
ATOM 4221 C C . VAL A 1 534 ? 28.014 -7.578 25.045 1.00 43.34 534 VAL A C 1
ATOM 4223 O O . VAL A 1 534 ? 29.052 -6.930 24.902 1.00 43.34 534 VAL A O 1
ATOM 4226 N N . SER A 1 535 ? 27.161 -7.354 26.046 1.00 37.06 535 SER A N 1
ATOM 4227 C CA . SER A 1 535 ? 27.447 -6.446 27.153 1.00 37.06 535 SER A CA 1
ATOM 4228 C C . SER A 1 535 ? 28.800 -6.807 27.769 1.00 37.06 535 SER A C 1
ATOM 4230 O O . SER A 1 535 ? 28.947 -7.893 28.336 1.00 37.06 535 SER A O 1
ATOM 4232 N N . LYS A 1 536 ? 29.775 -5.898 27.713 1.00 33.97 536 LYS A N 1
ATOM 4233 C CA . LYS A 1 536 ? 30.802 -5.870 28.755 1.00 33.97 536 LYS A CA 1
ATOM 4234 C C . LYS A 1 536 ? 30.057 -5.529 30.048 1.00 33.97 536 LYS A C 1
ATOM 4236 O O . LYS A 1 536 ? 29.566 -4.411 30.179 1.00 33.97 536 LYS A O 1
ATOM 4241 N N . ARG A 1 537 ? 29.845 -6.545 30.888 1.00 35.59 537 ARG A N 1
ATOM 4242 C CA . ARG A 1 537 ? 29.444 -6.366 32.286 1.00 35.59 537 ARG A CA 1
ATOM 4243 C C . ARG A 1 537 ? 30.561 -5.687 33.057 1.00 35.59 537 ARG A C 1
ATOM 4245 O O . ARG A 1 537 ? 31.734 -5.974 32.724 1.00 35.59 537 ARG A O 1
#

Organism: NCBI:txid1126955

Sequence (537 aa):
MRFSYVPGLLDVPQRLSRTAYDGAACRAALRGEQMPSNLGNEVARLCLVRGIRHHAAFARSPDVAGLAAIPGQGLFARARNARLIMSDEIPPKEAMQPETYPYCIWHPAIAKEDTYRELAQRYPAMRYQVGRACAVAGYSQLYRELDLLPDVSIAEEARENRGSPGARDIFEAIMAAIVRYRVMDDATRTVKLDKPEAPAFLNADTVVLPTLAVRRKYGKQFEPDNCYLNITEDCGIDEETVEPEPAALSYEDAALLAGPLPLDLPSMNKKLLILCAAVNGNVDRYARLRRRDFFSWERSRAWVCLAHGCYQHSAMAAWLASSPGFIASLGLSDREHLMLRRAMHARRVMDGVADHLLDPSTVPDAELPYWIWHPIHAPAHILERLAAARPAMRPQCVRACIAADYRGVYGRIMDTEPPTPPDRLMMDDARAAGKTYYCEDLKRRQERLGLARPDVCTGYQNWMDALGASQNSEPLLTSETDRLRDTHWELYNHYGNEYDYGFYDGFDVSLEGINFFLSSPEEYKRSKLGLNKVSKR